Protein AF-0000000070114904 (afdb_homodimer)

Solvent-accessible surface area (backbone atoms only — not comparable to full-atom values): 32167 Å² total; per-residue (Å²): 122,72,68,31,72,78,42,49,46,64,52,76,70,81,68,90,56,85,51,24,44,32,38,38,41,58,41,72,80,66,48,20,10,41,15,46,60,51,38,54,49,49,48,63,73,76,32,61,66,44,69,45,29,39,43,53,48,81,78,22,54,56,59,85,82,64,54,71,58,66,40,74,52,101,86,46,78,73,47,68,58,74,85,57,37,34,34,26,46,31,31,37,82,82,60,53,64,30,34,40,37,38,28,68,49,64,28,29,33,59,65,40,50,43,49,31,51,49,50,50,37,62,75,38,37,49,57,35,37,37,36,55,44,17,38,55,31,95,46,38,85,90,46,83,76,51,62,42,55,31,30,58,43,74,86,74,48,70,87,65,73,52,70,47,52,70,34,64,39,70,47,42,71,65,58,47,40,38,48,54,34,34,75,70,72,40,52,25,36,34,39,32,26,47,25,31,50,94,40,25,91,36,84,33,39,53,45,18,34,50,53,51,52,49,50,22,71,75,69,69,51,50,68,86,44,65,70,34,52,54,50,23,53,53,50,48,53,52,50,53,54,56,34,73,74,30,69,69,51,42,52,49,44,51,52,28,44,53,52,51,54,49,49,54,47,42,63,64,30,65,77,73,60,90,73,87,70,92,58,75,45,49,63,48,52,34,50,49,45,31,52,53,54,52,52,51,45,56,68,74,42,130,76,67,30,72,77,42,49,46,64,53,76,71,82,69,89,56,84,50,26,43,33,38,38,43,57,42,73,83,64,47,20,9,40,14,47,60,51,38,52,49,48,49,62,73,74,28,61,67,46,70,44,29,39,43,45,47,48,79,20,39,50,47,64,61,64,30,48,50,25,35,37,44,43,38,29,69,74,46,68,56,74,85,59,35,34,33,27,43,32,31,36,82,82,61,53,62,29,34,39,36,38,27,65,51,67,72,40,62,60,68,41,50,44,50,32,52,49,50,50,38,62,74,37,38,48,55,35,39,38,34,57,44,20,38,56,32,92,46,38,84,88,49,83,78,52,64,45,66,49,54,57,41,75,86,74,45,69,88,62,74,65,71,68,82,77,71,74,72,84,86,43,70,66,58,48,40,40,55,52,33,33,74,70,71,41,52,26,37,33,40,33,26,47,26,30,49,95,41,24,92,35,83,33,39,53,44,16,33,50,52,51,50,51,50,24,71,75,69,68,51,49,67,86,43,62,68,35,52,54,49,23,53,53,50,50,53,51,51,54,55,55,33,73,74,29,70,70,49,42,51,51,45,52,51,28,44,52,53,50,54,50,50,56,48,41,59,64,30,62,77,69,55,93,74,87,69,89,58,74,46,52,63,48,52,33,50,51,47,33,53,52,54,52,55,53,51,56,66,69,76

pLDDT: mean 90.55, std 13.3, range [34.38, 98.9]

InterPro domains:
  IPR008492 Rv2714-like [PIRSF028754] (16-298)
  IPR019151 Proteasome assembly chaperone 2 [PF09754] (25-242)
  IPR038389 Proteasome assembly chaperone 2 superfamily [G3DSA:3.40.50.10900] (1-222)

Foldseek 3Di:
DDALQQFKDFDPDADAADQAEEEELAADQAAFLVLSVLLVCQQPVPWDKDFGMWGPLVVFDDCVLVPFDWDDDPHGTDDTDDWTFTKMWTAFPVGHTHIYTYTHFGPDDLVSNLVNVVVVCVVRNHQEYEYEAEAEALAFLPDAKDKAKDWLDPVLQPPGDDQADDADFDDGSRVVSRVVCSVVPGIYMYIYIYDHNVRRPHNALSSNLVRVVVVCVRRVGRHDSVVSVVVNVVVVVVVVVVQVVDPVSVVSSVVSVVLVVVVVVCVVCVVPDPDPDPRPHSVNRSVVRRVRSVVSVVVSD/DPALQVFKDFDPDADAADQAEEEEQAADQACFLVLSVLLVCQQPVPWDKDFGMWGNLVVFDDCVLVPFDWDDDPHDTDDTDDWTFTKMWTAFPVGHTHIYTYTHFGPDDLVSNLVNVVVVCVVRNHQEYEYEAEAEALAFLPDAKDKAKDWLDPVLQPPGDDLADDADFDDGSRVVSRVVCSVVPHIYMYIYIYDHNVRRPHNALSSNLVRVVVVCVRRVGRHDSVVSVVVNVVVSVVVVVVQVVDPVSVVSSVVSVVLVVVVVVCVVCVVPDPDPDPRPRSVNRSVVRRVRSVVSVVVSD

Organism: Actinoplanes teichomyceticus (NCBI:txid1867)

Secondary structure (DSSP, 8-state):
---GGGGEEESSSPP--SS-EEEEEEESS-BGGGHHHHHHHHHHHHS-EEEEEEE-GGGT--HHHH---EEEETTEEEEE-----EEEEEE-TTS-EEEEEEEEPPSB-HHHHHHHHHHHHHHHT-SEEEEEEEEEES--TTS---EEEEESSGGGSTT------EEEEE--HHHHHHHHHHHTT--EEEEEEEEEGGGTTS--HHHHHHHHHHHHHHH------HHHHHHHHHHHHHHHHHHHT-HHHHHHHHHHHHHHHHHHHHHHHTTT------PPPHHHHHHHHHHHHHHHHHHH-/---GGGGEEESSSPPP-SS-EEEEEEESS-BGGGHHHHHHHHHHHHS-EEEEEEE-GGGT-BHHHH--EEEEETTEEEEE-----EEEEEE-TTS-EEEEEEEEPPSS-HHHHHHHHHHHHHHHT-SEEEEEEEEEES--TTS---EEEEESSGGGSTT-------------HHHHHHHHHHHTT--EEEEEEEEEGGGTTS--HHHHHHHHHHHHHHH------HHHHHHHHHHHHHHHHHHHT-HHHHHHHHHHHHHHHHHHHHHHHTTT------PPPHHHHHHHHHHHHHHHHHHH-

Nearest PDB structures (foldseek):
  2wam-assembly1_B  TM=9.524E-01  e=2.223E-39  Mycobacterium tuberculosis H37Rv
  2wam-assembly1_A  TM=9.522E-01  e=2.833E-39  Mycobacterium tuberculosis H37Rv
  2p90-assembly1_A  TM=9.656E-01  e=3.230E-33  Corynebacterium glutamicum ATCC 13032
  3e35-assembly1_A  TM=8.982E-01  e=8.538E-32  Streptomyces coelicolor A3(2)
  3mnf-assembly1_A  TM=8.776E-01  e=7.741E-18  Streptomyces avermitilis MA-4680 = NBRC 14893

Radius of gyration: 28.24 Å; Cα contacts (8 Å, |Δi|>4): 1090; chains: 2; bounding box: 64×86×69 Å

Structure (mmCIF, N/CA/C/O backbone):
data_AF-0000000070114904-model_v1
#
loop_
_entity.id
_entity.type
_entity.pdbx_description
1 polymer 'Putative ATP-grasp superfamily ATP-dependent carboligase'
#
loop_
_atom_site.group_PDB
_atom_site.id
_atom_site.type_symbol
_atom_site.label_atom_id
_atom_site.label_alt_id
_atom_site.label_comp_id
_atom_site.label_asym_id
_atom_site.label_entity_id
_atom_site.label_seq_id
_atom_site.pdbx_PDB_ins_code
_atom_site.Cartn_x
_atom_site.Cartn_y
_atom_site.Cartn_z
_atom_site.occupancy
_atom_site.B_iso_or_equiv
_atom_site.auth_seq_id
_atom_site.auth_comp_id
_atom_site.auth_asym_id
_atom_site.auth_atom_id
_atom_site.pdbx_PDB_model_num
ATOM 1 N N . MET A 1 1 ? -18.472 -0.41 -1.431 1 79.08 1 MET A N 1
ATOM 2 C CA . MET A 1 1 ? -17.659 -1.054 -2.458 1 79.08 1 MET A CA 1
ATOM 3 C C . MET A 1 1 ? -18.476 -1.307 -3.721 1 79.08 1 MET A C 1
ATOM 5 O O . MET A 1 1 ? -19.666 -1.616 -3.643 1 79.08 1 MET A O 1
ATOM 9 N N . LEU A 1 2 ? -17.869 -1.106 -4.824 1 86.18 2 LEU A N 1
ATOM 10 C CA . LEU A 1 2 ? -18.5 -1.338 -6.118 1 86.18 2 LEU A CA 1
ATOM 11 C C . LEU A 1 2 ? -18.837 -2.814 -6.303 1 86.18 2 LEU A C 1
ATOM 13 O O . LEU A 1 2 ? -18.198 -3.68 -5.702 1 86.18 2 LEU A O 1
ATOM 17 N N . ASP A 1 3 ? -19.767 -3.118 -7.104 1 92.07 3 ASP A N 1
ATOM 18 C CA . ASP A 1 3 ? -20.23 -4.475 -7.379 1 92.07 3 ASP A CA 1
ATOM 19 C C . ASP A 1 3 ? -19.134 -5.305 -8.043 1 92.07 3 ASP A C 1
ATOM 21 O O . ASP A 1 3 ? -18.681 -4.978 -9.142 1 92.07 3 ASP A O 1
ATOM 25 N N . PRO A 1 4 ? -18.78 -6.329 -7.421 1 93.23 4 PRO A N 1
ATOM 26 C CA . PRO A 1 4 ? -17.718 -7.168 -7.983 1 93.23 4 PRO A CA 1
ATOM 27 C C . PRO A 1 4 ? -18.136 -7.858 -9.279 1 93.23 4 PRO A C 1
ATOM 29 O O . PRO A 1 4 ? -17.287 -8.167 -10.119 1 93.23 4 PRO A O 1
ATOM 32 N N . HIS A 1 5 ? -19.421 -8.091 -9.477 1 91.68 5 HIS A N 1
ATOM 33 C CA . HIS A 1 5 ? -19.916 -8.784 -10.661 1 91.68 5 HIS A CA 1
ATOM 34 C C . HIS A 1 5 ? -19.636 -7.98 -11.927 1 91.68 5 HIS A C 1
ATOM 36 O O . HIS A 1 5 ? -19.508 -8.55 -13.013 1 91.68 5 HIS A O 1
ATOM 42 N N . GLY A 1 6 ? -19.508 -6.753 -11.718 1 92.69 6 GLY A N 1
ATOM 43 C CA . GLY A 1 6 ? -19.268 -5.88 -12.857 1 92.69 6 GLY A CA 1
ATOM 44 C C . GLY A 1 6 ? -17.823 -5.886 -13.319 1 92.69 6 GLY A C 1
ATOM 45 O O . GLY A 1 6 ? -17.485 -5.258 -14.325 1 92.69 6 GLY A O 1
ATOM 46 N N . LEU A 1 7 ? -16.979 -6.716 -12.683 1 96.51 7 LEU A N 1
ATOM 47 C CA . LEU A 1 7 ? -15.55 -6.672 -12.976 1 96.51 7 LEU A CA 1
ATOM 48 C C . LEU A 1 7 ? -15.155 -7.796 -13.927 1 96.51 7 LEU A C 1
ATOM 50 O O . LEU A 1 7 ? -14.023 -7.835 -14.413 1 96.51 7 LEU A O 1
ATOM 54 N N . TYR A 1 8 ? -16.052 -8.726 -14.178 1 97.35 8 TYR A N 1
ATOM 55 C CA . TYR A 1 8 ? -15.671 -9.812 -15.075 1 97.35 8 TYR A CA 1
ATOM 56 C C . TYR A 1 8 ? -16.835 -10.21 -15.975 1 97.35 8 TYR A C 1
ATOM 58 O O . TYR A 1 8 ? -17.996 -9.956 -15.647 1 97.35 8 TYR A O 1
ATOM 66 N N . ASP A 1 9 ? -16.481 -10.732 -17.124 1 97.06 9 ASP A N 1
ATOM 67 C CA . ASP A 1 9 ? -17.423 -11.29 -18.09 1 97.06 9 ASP A CA 1
ATOM 68 C C . ASP A 1 9 ? -17.181 -12.783 -18.294 1 97.06 9 ASP A C 1
ATOM 70 O O . ASP A 1 9 ? -16.046 -13.209 -18.521 1 97.06 9 ASP A O 1
ATOM 74 N N . VAL A 1 10 ? -18.208 -13.528 -18.214 1 96.13 10 VAL A N 1
ATOM 75 C CA . VAL A 1 10 ? -18.117 -14.969 -18.426 1 96.13 10 VAL A CA 1
ATOM 76 C C . VAL A 1 10 ? -18.254 -15.281 -19.914 1 96.13 10 VAL A C 1
ATOM 78 O O . VAL A 1 10 ? -19.139 -14.749 -20.588 1 96.13 10 VAL A O 1
ATOM 81 N N . ALA A 1 11 ? -17.261 -16.014 -20.351 1 93.84 11 ALA A N 1
ATOM 82 C CA . ALA A 1 11 ? -17.325 -16.458 -21.741 1 93.84 11 ALA A CA 1
ATOM 83 C C . ALA A 1 11 ? -18.339 -17.586 -21.911 1 93.84 11 ALA A C 1
ATOM 85 O O . ALA A 1 11 ? -18.015 -18.756 -21.698 1 93.84 11 ALA A O 1
ATOM 86 N N . GLY A 1 12 ? -19.552 -17.317 -22.209 1 91.07 12 GLY A N 1
ATOM 87 C CA . GLY A 1 12 ? -20.582 -18.339 -22.307 1 91.07 12 GLY A CA 1
ATOM 88 C C . GLY A 1 12 ? -21.159 -18.735 -20.961 1 91.07 12 GLY A C 1
ATOM 89 O O . GLY A 1 12 ? -21.558 -17.874 -20.173 1 91.07 12 GLY A O 1
ATOM 90 N N . GLU A 1 13 ? -21.306 -20.076 -20.78 1 92.17 13 GLU A N 1
ATOM 91 C CA . GLU A 1 13 ? -21.784 -20.607 -19.507 1 92.17 13 GLU A CA 1
ATOM 92 C C . GLU A 1 13 ? -20.63 -21.146 -18.665 1 92.17 13 GLU A C 1
ATOM 94 O O . GLU A 1 13 ? -19.685 -21.729 -19.2 1 92.17 13 GLU A O 1
ATOM 99 N N . LEU A 1 14 ? -20.791 -20.882 -17.457 1 93.81 14 LEU A N 1
ATOM 100 C CA . LEU A 1 14 ? -19.786 -21.447 -16.562 1 93.81 14 LEU A CA 1
ATOM 101 C C . LEU A 1 14 ? -19.822 -22.971 -16.598 1 93.81 14 LEU A C 1
ATOM 103 O O . LEU A 1 14 ? -20.898 -23.572 -16.546 1 93.81 14 LEU A O 1
ATOM 107 N N . PRO A 1 15 ? -18.727 -23.555 -16.686 1 94.21 15 PRO A N 1
ATOM 108 C CA . PRO A 1 15 ? -18.697 -25.02 -16.7 1 94.21 15 PRO A CA 1
ATOM 109 C C . PRO A 1 15 ? -19.085 -25.631 -15.356 1 94.21 15 PRO A C 1
ATOM 111 O O . PRO A 1 15 ? -18.929 -24.989 -14.314 1 94.21 15 PRO A O 1
ATOM 114 N N . VAL A 1 16 ? -19.643 -26.809 -15.456 1 94.48 16 VAL A N 1
ATOM 115 C CA . VAL A 1 16 ? -19.905 -27.584 -14.248 1 94.48 16 VAL A CA 1
ATOM 116 C C . VAL A 1 16 ? -18.687 -28.44 -13.909 1 94.48 16 VAL A C 1
ATOM 118 O O . VAL A 1 16 ? -18.288 -29.302 -14.696 1 94.48 16 VAL A O 1
ATOM 121 N N . LEU A 1 17 ? -18.118 -28.143 -12.813 1 96.03 17 LEU A N 1
ATOM 122 C CA . LEU A 1 17 ? -16.91 -28.836 -12.38 1 96.03 17 LEU A CA 1
ATOM 123 C C . LEU A 1 17 ? -17.126 -29.516 -11.033 1 96.03 17 LEU A C 1
ATOM 125 O O . LEU A 1 17 ? -18.053 -29.167 -10.298 1 96.03 17 LEU A O 1
ATOM 129 N N . ASP A 1 18 ? -16.358 -30.542 -10.839 1 95.05 18 ASP A N 1
ATOM 130 C CA . ASP A 1 18 ? -16.44 -31.282 -9.584 1 95.05 18 ASP A CA 1
ATOM 131 C C . ASP A 1 18 ? -15.248 -30.968 -8.683 1 95.05 18 ASP A C 1
ATOM 133 O O . ASP A 1 18 ? -14.294 -31.746 -8.612 1 95.05 18 ASP A O 1
ATOM 137 N N . GLY A 1 19 ? -15.333 -29.844 -7.936 1 97.18 19 GLY A N 1
ATOM 138 C CA . GLY A 1 19 ? -14.324 -29.463 -6.96 1 97.18 19 GLY A CA 1
ATOM 139 C C . GLY A 1 19 ? -12.962 -29.21 -7.578 1 97.18 19 GLY A C 1
ATOM 140 O O . GLY A 1 19 ? -11.966 -29.805 -7.162 1 97.18 19 GLY A O 1
ATOM 141 N N . PRO A 1 20 ? -12.868 -28.354 -8.585 1 98.34 20 PRO A N 1
ATOM 142 C CA . PRO A 1 20 ? -11.578 -28.123 -9.24 1 98.34 20 PRO A CA 1
ATOM 143 C C . PRO A 1 20 ? -10.599 -27.349 -8.359 1 98.34 20 PRO A C 1
ATOM 145 O O . PRO A 1 20 ? -11.003 -26.749 -7.36 1 98.34 20 PRO A O 1
ATOM 148 N N . VAL A 1 21 ? -9.333 -27.513 -8.774 1 98.77 21 VAL A N 1
ATOM 149 C CA . VAL A 1 21 ? -8.285 -26.675 -8.199 1 98.77 21 VAL A CA 1
ATOM 150 C C . VAL A 1 21 ? -8.162 -25.38 -8.999 1 98.77 21 VAL A C 1
ATOM 152 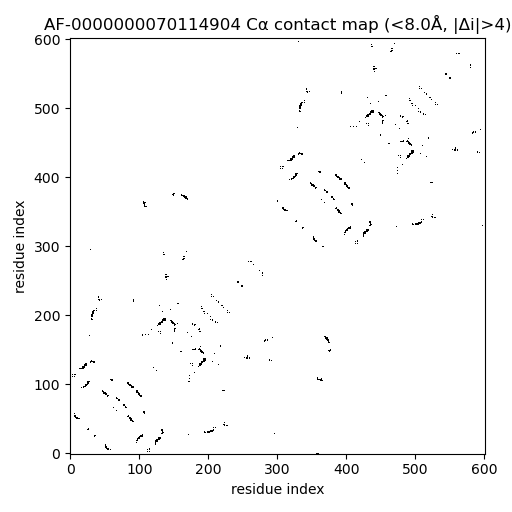O O . VAL A 1 21 ? -8.282 -25.387 -10.226 1 98.77 21 VAL A O 1
ATOM 155 N N . LEU A 1 22 ? -8.015 -24.246 -8.302 1 98.9 22 LEU A N 1
ATOM 156 C CA . LEU A 1 22 ? -7.683 -22.978 -8.941 1 98.9 22 LEU A CA 1
ATOM 157 C C . LEU A 1 22 ? -6.229 -22.601 -8.677 1 98.9 22 LEU A C 1
ATOM 159 O O . LEU A 1 22 ? -5.818 -22.465 -7.522 1 98.9 22 LEU A O 1
ATOM 163 N N . VAL A 1 23 ? -5.46 -22.475 -9.707 1 98.9 23 VAL A N 1
ATOM 164 C CA . VAL A 1 23 ? -4.088 -21.99 -9.604 1 98.9 23 VAL A CA 1
ATOM 165 C C . VAL A 1 23 ? -4.034 -20.508 -9.967 1 98.9 23 VAL A C 1
ATOM 167 O O . VAL A 1 23 ? -4.484 -20.11 -11.044 1 98.9 23 VAL A O 1
ATOM 170 N N . GLN A 1 24 ? -3.607 -19.743 -9.065 1 98.25 24 GLN A N 1
ATOM 171 C CA . GLN A 1 24 ? -3.452 -18.306 -9.258 1 98.25 24 GLN A CA 1
ATOM 172 C C . GLN A 1 24 ? -2.003 -17.947 -9.576 1 98.25 24 GLN A C 1
ATOM 174 O O . GLN A 1 24 ? -1.119 -18.104 -8.731 1 98.25 24 GLN A O 1
ATOM 179 N N . ALA A 1 25 ? -1.747 -17.465 -10.733 1 97.91 25 ALA A N 1
ATOM 180 C CA . ALA A 1 25 ? -0.417 -17.093 -11.211 1 97.91 25 ALA A CA 1
ATOM 181 C C . ALA A 1 25 ? -0.402 -15.658 -11.729 1 97.91 25 ALA A C 1
ATOM 183 O O . ALA A 1 25 ? -0.102 -15.418 -12.901 1 97.91 25 ALA A O 1
ATOM 184 N N . LEU A 1 26 ? -0.61 -14.713 -10.866 1 96.63 26 LEU A N 1
ATOM 185 C CA . LEU A 1 26 ? -0.597 -13.295 -11.208 1 96.63 26 LEU A CA 1
ATOM 186 C C . LEU A 1 26 ? 0.816 -12.728 -11.124 1 96.63 26 LEU A C 1
ATOM 188 O O . LEU A 1 26 ? 1.609 -13.149 -10.278 1 96.63 26 LEU A O 1
ATOM 192 N N . THR A 1 27 ? 1.069 -11.807 -11.999 1 89.67 27 THR A N 1
ATOM 193 C CA . THR A 1 27 ? 2.3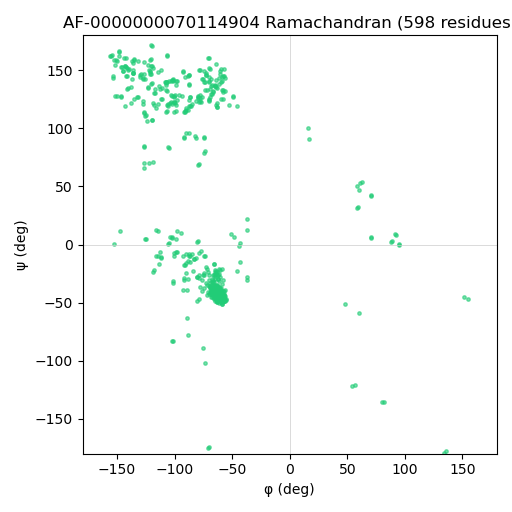78 -11.165 -11.966 1 89.67 27 THR A CA 1
ATOM 194 C C . THR A 1 27 ? 2.248 -9.691 -11.59 1 89.67 27 THR A C 1
ATOM 196 O O . THR A 1 27 ? 1.217 -9.067 -11.85 1 89.67 27 THR A O 1
ATOM 199 N N . GLY A 1 28 ? 3.279 -9.089 -10.89 1 78.14 28 GLY A N 1
ATOM 200 C CA . GLY A 1 28 ? 3.234 -7.669 -10.579 1 78.14 28 GLY A CA 1
ATOM 201 C C . GLY A 1 28 ? 4.06 -7.299 -9.361 1 78.14 28 GLY A C 1
ATOM 202 O O . GLY A 1 28 ? 4.696 -6.243 -9.333 1 78.14 28 GLY A O 1
ATOM 203 N N . PHE A 1 29 ? 3.915 -8.012 -8.358 1 80.78 29 PHE A N 1
ATOM 204 C CA . PHE A 1 29 ? 4.717 -7.719 -7.176 1 80.78 29 PHE A CA 1
ATOM 205 C C . PHE A 1 29 ? 6.164 -8.15 -7.384 1 80.78 29 PHE A C 1
ATOM 207 O O . PHE A 1 29 ? 6.905 -7.513 -8.136 1 80.78 29 PHE A O 1
ATOM 214 N N . VAL A 1 30 ? 6.586 -9.297 -6.821 1 85.9 30 VAL A N 1
ATOM 215 C CA . VAL A 1 30 ? 7.907 -9.869 -7.058 1 85.9 30 VAL A CA 1
ATOM 216 C C . VAL A 1 30 ? 7.768 -11.216 -7.763 1 85.9 30 VAL A C 1
ATOM 218 O O . VAL A 1 30 ? 7.012 -12.083 -7.317 1 85.9 30 VAL A O 1
ATOM 221 N N . ASP A 1 31 ? 8.317 -11.243 -8.967 1 93.07 31 ASP A N 1
ATOM 222 C CA . ASP A 1 31 ? 8.44 -12.507 -9.686 1 93.07 31 ASP A CA 1
ATOM 223 C C . ASP A 1 31 ? 9.904 -12.838 -9.968 1 93.07 31 ASP A C 1
ATOM 225 O O . ASP A 1 31 ? 10.338 -12.824 -11.121 1 93.07 31 ASP A O 1
ATOM 229 N N . ALA A 1 32 ? 10.588 -13.182 -8.904 1 94.81 32 ALA A N 1
ATOM 230 C CA . ALA A 1 32 ? 12.016 -13.466 -9.021 1 94.81 32 ALA A CA 1
ATOM 231 C C . ALA A 1 32 ? 12.27 -14.602 -10.007 1 94.81 32 ALA A C 1
ATOM 233 O O . ALA A 1 32 ? 11.559 -15.61 -10 1 94.81 32 ALA A O 1
ATOM 234 N N . GLY A 1 33 ? 13.277 -14.318 -10.91 1 96.63 33 GLY A N 1
ATOM 235 C CA . GLY A 1 33 ? 13.618 -15.352 -11.875 1 96.63 33 GLY A CA 1
ATOM 236 C C . GLY A 1 33 ? 12.541 -15.571 -12.92 1 96.63 33 GLY A C 1
ATOM 237 O O . GLY A 1 33 ? 12.558 -16.574 -13.636 1 96.63 33 GLY A O 1
ATOM 238 N N . SER A 1 34 ? 11.482 -14.706 -12.909 1 97.07 34 SER A N 1
ATOM 239 C CA . SER A 1 34 ? 10.331 -14.852 -13.795 1 97.07 34 SER A CA 1
ATOM 240 C C . SER A 1 34 ? 9.657 -16.207 -13.606 1 97.07 34 SER A C 1
ATOM 242 O O . SER A 1 34 ? 9.153 -16.795 -14.565 1 97.07 34 SER A O 1
ATOM 244 N N . ALA A 1 35 ? 9.714 -16.691 -12.428 1 97.95 35 ALA A N 1
ATOM 245 C CA . ALA A 1 35 ? 9.271 -18.055 -12.152 1 97.95 35 ALA A CA 1
ATOM 246 C C . ALA A 1 35 ? 7.773 -18.206 -12.404 1 97.95 35 ALA A C 1
ATOM 248 O O . ALA A 1 35 ? 7.329 -19.215 -12.957 1 97.95 35 ALA A O 1
ATOM 249 N N . ILE A 1 36 ? 6.972 -17.241 -12.023 1 97.79 36 ILE A N 1
ATOM 250 C CA . ILE A 1 36 ? 5.526 -17.301 -12.202 1 97.79 36 ILE A CA 1
ATOM 251 C C . ILE A 1 36 ? 5.187 -17.227 -13.689 1 97.79 36 ILE A C 1
ATOM 253 O O . ILE A 1 36 ? 4.386 -18.021 -14.19 1 97.79 36 ILE A O 1
ATOM 257 N N . GLN A 1 37 ? 5.825 -16.317 -14.357 1 96.69 37 GLN A N 1
ATOM 258 C CA . GLN A 1 37 ? 5.616 -16.165 -15.793 1 96.69 37 GLN A CA 1
ATOM 259 C C . GLN A 1 37 ? 5.971 -17.448 -16.539 1 96.69 37 GLN A C 1
ATOM 261 O O . GLN A 1 37 ? 5.213 -17.903 -17.398 1 96.69 37 GLN A O 1
ATOM 266 N N . LEU A 1 38 ? 7.107 -18.024 -16.209 1 97.63 38 LEU A N 1
ATOM 267 C CA . LEU A 1 38 ? 7.56 -19.245 -16.865 1 97.63 38 LEU A CA 1
ATOM 268 C C . LEU A 1 38 ? 6.597 -20.397 -16.593 1 97.63 38 LEU A C 1
ATOM 270 O O . LEU A 1 38 ? 6.307 -21.193 -17.489 1 97.63 38 LEU A O 1
ATOM 274 N N . ALA A 1 39 ? 6.112 -20.474 -15.375 1 98.06 39 ALA A N 1
ATOM 275 C CA . ALA A 1 39 ? 5.162 -21.525 -15.018 1 98.06 39 ALA A CA 1
ATOM 276 C C . ALA A 1 39 ? 3.869 -21.389 -15.816 1 98.06 39 ALA A C 1
ATOM 278 O O . ALA A 1 39 ? 3.384 -22.365 -16.395 1 98.06 39 ALA A O 1
ATOM 279 N N . ARG A 1 40 ? 3.326 -20.233 -15.832 1 96.79 40 ARG A N 1
ATOM 280 C CA . ARG A 1 40 ? 2.074 -19.982 -16.539 1 96.79 40 ARG A CA 1
ATOM 281 C C . ARG A 1 40 ? 2.222 -20.262 -18.03 1 96.79 40 ARG A C 1
ATOM 283 O O . ARG A 1 40 ? 1.351 -20.886 -18.64 1 96.79 40 ARG A O 1
ATOM 290 N N . GLU A 1 41 ? 3.3 -19.776 -18.582 1 96.24 41 GLU A N 1
ATOM 291 C CA . GLU A 1 41 ? 3.545 -19.997 -20.004 1 96.24 41 GLU A CA 1
ATOM 292 C C . GLU A 1 41 ? 3.665 -21.485 -20.319 1 96.24 41 GLU A C 1
ATOM 294 O O . GLU A 1 41 ? 3.129 -21.958 -21.323 1 96.24 41 GLU A O 1
ATOM 299 N N . SER A 1 42 ? 4.41 -22.172 -19.5 1 97.32 42 SER A N 1
ATOM 300 C CA . SER A 1 42 ? 4.568 -23.61 -19.688 1 97.32 42 SER A CA 1
ATOM 301 C C . SER A 1 42 ? 3.217 -24.319 -19.686 1 97.32 42 SER A C 1
ATOM 303 O O . SER A 1 42 ? 2.963 -25.183 -20.527 1 97.32 42 SER A O 1
ATOM 305 N N . LEU A 1 43 ? 2.329 -23.968 -18.793 1 98.31 43 LEU A N 1
ATOM 306 C CA . LEU A 1 43 ? 1.016 -24.595 -18.687 1 98.31 43 LEU A CA 1
ATOM 307 C C . LEU A 1 43 ? 0.169 -24.294 -19.919 1 98.31 43 LEU A C 1
ATOM 309 O O . LEU A 1 43 ? -0.412 -25.203 -20.516 1 98.31 43 LEU A O 1
ATOM 313 N N . LEU A 1 44 ? 0.137 -23.063 -20.338 1 97.4 44 LEU A N 1
ATOM 314 C CA . LEU A 1 44 ? -0.748 -22.637 -21.416 1 97.4 44 LEU A CA 1
ATOM 315 C C . LEU A 1 44 ? -0.229 -23.116 -22.768 1 97.4 44 LEU A C 1
ATOM 317 O O . LEU A 1 44 ? -1.012 -23.341 -23.694 1 97.4 44 LEU A O 1
ATOM 321 N N . GLU A 1 45 ? 1.065 -23.311 -22.85 1 96.8 45 GLU A N 1
ATOM 322 C CA . GLU A 1 45 ? 1.654 -23.78 -24.101 1 96.8 45 GLU A CA 1
ATOM 323 C C . GLU A 1 45 ? 1.491 -25.289 -24.255 1 96.8 45 GLU A C 1
ATOM 325 O O . GLU A 1 45 ? 1.386 -25.797 -25.374 1 96.8 45 GLU A O 1
ATOM 330 N N . ASN A 1 46 ? 1.417 -26.026 -23.182 1 96.99 46 ASN A N 1
ATOM 331 C CA . ASN A 1 46 ? 1.538 -27.477 -23.267 1 96.99 46 ASN A CA 1
ATOM 332 C C . ASN A 1 46 ? 0.217 -28.169 -22.944 1 96.99 46 ASN A C 1
ATOM 334 O O . ASN A 1 46 ? 0.086 -29.382 -23.122 1 96.99 46 ASN A O 1
ATOM 338 N N . LEU A 1 47 ? -0.748 -27.398 -22.422 1 98.37 47 LEU A N 1
ATOM 339 C CA . LEU A 1 47 ? -2.028 -27.992 -22.051 1 98.37 47 LEU A CA 1
ATOM 340 C C . LEU A 1 47 ? -3.176 -27.319 -22.796 1 98.37 47 LEU A C 1
ATOM 342 O O . LEU A 1 47 ? -3.098 -26.133 -23.125 1 98.37 47 LEU A O 1
ATOM 346 N N . GLU A 1 48 ? -4.231 -28.114 -23.036 1 97.96 48 GLU A N 1
ATOM 347 C CA . GLU A 1 48 ? -5.449 -27.544 -23.604 1 97.96 48 GLU A CA 1
ATOM 348 C C . GLU A 1 48 ? -6.12 -26.588 -22.622 1 97.96 48 GLU A C 1
ATOM 350 O O . GLU A 1 48 ? -6.25 -26.898 -21.436 1 97.96 48 GLU A O 1
ATOM 355 N N . SER A 1 49 ? -6.457 -25.429 -23.137 1 97.72 49 SER A N 1
ATOM 356 C CA . SER A 1 49 ? -7.062 -24.433 -22.258 1 97.72 49 SER A CA 1
ATOM 357 C C . SER A 1 49 ? -8.12 -23.616 -22.994 1 97.72 49 SER A C 1
ATOM 359 O O . SER A 1 49 ? -8.066 -23.482 -24.218 1 97.72 49 SER A O 1
ATOM 361 N N . GLU A 1 50 ? -9.101 -23.181 -22.294 1 97.59 50 GLU A N 1
ATOM 362 C CA . GLU A 1 50 ? -10.114 -22.251 -22.782 1 97.59 50 GLU A CA 1
ATOM 363 C C . GLU A 1 50 ? -10.404 -21.161 -21.755 1 97.59 50 GLU A C 1
ATOM 365 O O . GLU A 1 50 ? -10.386 -21.416 -20.549 1 97.59 50 GLU A O 1
ATOM 370 N N . VAL A 1 51 ? -10.729 -19.957 -22.25 1 97.95 51 VAL A N 1
ATOM 371 C CA . VAL A 1 51 ? -11.045 -18.842 -21.362 1 97.95 51 VAL A CA 1
ATOM 372 C C . VAL A 1 51 ? -12.478 -18.977 -20.853 1 97.95 51 VAL A C 1
ATOM 374 O O . VAL A 1 51 ? -13.412 -19.138 -21.643 1 97.95 51 VAL A O 1
ATOM 377 N N . VAL A 1 52 ? -12.654 -18.939 -19.544 1 97.7 52 VAL A N 1
ATOM 378 C CA . VAL A 1 52 ? -13.973 -19.073 -18.933 1 97.7 52 VAL A CA 1
ATOM 379 C C . VAL A 1 52 ? -14.491 -17.698 -18.516 1 97.7 52 VAL A C 1
ATOM 381 O O . VAL A 1 52 ? -15.7 -17.453 -18.532 1 97.7 52 VAL A O 1
ATOM 384 N N . ALA A 1 53 ? -13.559 -16.788 -18.139 1 98.12 53 ALA A N 1
ATOM 385 C CA . ALA A 1 53 ? -13.919 -15.428 -17.746 1 98.12 53 ALA A CA 1
ATOM 386 C C . ALA A 1 53 ? -12.763 -14.462 -17.99 1 98.12 53 ALA A C 1
ATOM 388 O O . ALA A 1 53 ? -11.595 -14.849 -17.909 1 98.12 53 ALA A O 1
ATOM 389 N N . THR A 1 54 ? -13.103 -13.306 -18.379 1 98.29 54 THR A N 1
ATOM 390 C CA . THR A 1 54 ? -12.136 -12.223 -18.527 1 98.29 54 THR A CA 1
ATOM 391 C C . THR A 1 54 ? -12.497 -11.049 -17.622 1 98.29 54 THR A C 1
ATOM 393 O O . THR A 1 54 ? -13.671 -10.696 -17.492 1 98.29 54 THR A O 1
ATOM 396 N N . PHE A 1 55 ? -11.53 -10.503 -17.047 1 98.43 55 PHE A N 1
ATOM 397 C CA . PHE A 1 55 ? -11.758 -9.372 -16.156 1 98.43 55 PHE A CA 1
ATOM 398 C C . PHE A 1 55 ? -11.619 -8.054 -16.908 1 98.43 55 PHE A C 1
ATOM 400 O O . PHE A 1 55 ? -10.867 -7.965 -17.881 1 98.43 55 PHE A O 1
ATOM 407 N N . ASP A 1 56 ? -12.381 -7.075 -16.476 1 97.45 56 ASP A N 1
ATOM 408 C CA . ASP A 1 56 ? -12.25 -5.718 -16.998 1 97.45 56 ASP A CA 1
ATOM 409 C C . ASP A 1 56 ? -10.983 -5.047 -16.472 1 97.45 56 ASP A C 1
ATOM 411 O O . ASP A 1 56 ? -11.049 -4.192 -15.586 1 97.45 56 ASP A O 1
ATOM 415 N N . LEU A 1 57 ? -9.918 -5.379 -17.085 1 96.05 57 LEU A N 1
ATOM 416 C CA . LEU A 1 57 ? -8.598 -4.936 -16.649 1 96.05 57 LEU A CA 1
ATOM 417 C C . LEU A 1 57 ? -8.461 -3.423 -16.784 1 96.05 57 LEU A C 1
ATOM 419 O O . LEU A 1 57 ? -7.646 -2.806 -16.094 1 96.05 57 LEU A O 1
ATOM 423 N N . ASP A 1 58 ? -9.251 -2.809 -17.61 1 95.89 58 ASP A N 1
ATOM 424 C CA . ASP A 1 58 ? -9.206 -1.364 -17.813 1 95.89 58 ASP A CA 1
ATOM 425 C C . ASP A 1 58 ? -9.527 -0.618 -16.521 1 95.89 58 ASP A C 1
ATOM 427 O O . ASP A 1 58 ? -9.054 0.501 -16.311 1 95.89 58 ASP A O 1
ATOM 431 N N . GLN A 1 59 ? -10.23 -1.21 -15.673 1 96.12 59 GLN A N 1
ATOM 432 C CA . GLN A 1 59 ? -10.601 -0.586 -14.408 1 96.12 59 GLN A CA 1
ATOM 433 C C . GLN A 1 59 ? -9.528 -0.814 -13.347 1 96.12 59 GLN A C 1
ATOM 435 O O . GLN A 1 59 ? -9.523 -0.15 -12.308 1 96.12 59 GLN A O 1
ATOM 440 N N . LEU A 1 60 ? -8.622 -1.787 -13.643 1 97.09 60 LEU A N 1
ATOM 441 C CA . LEU A 1 60 ? -7.786 -2.313 -12.569 1 97.09 60 LEU A CA 1
ATOM 442 C C . LEU A 1 60 ? -6.32 -1.965 -12.802 1 97.09 60 LEU A C 1
ATOM 444 O O . LEU A 1 60 ? -5.495 -2.097 -11.895 1 97.09 60 LEU A O 1
ATOM 448 N N . LEU A 1 61 ? -5.987 -1.457 -13.953 1 95.73 61 LEU A N 1
ATOM 449 C CA . LEU A 1 61 ? -4.592 -1.309 -14.354 1 95.73 61 LEU A CA 1
ATOM 450 C C . LEU A 1 61 ? -4.211 0.163 -14.461 1 95.73 61 LEU A C 1
ATOM 452 O O . LEU A 1 61 ? -4.976 0.97 -14.995 1 95.73 61 LEU A O 1
ATOM 456 N N . ASP A 1 62 ? -3.055 0.484 -13.94 1 94.02 62 ASP A N 1
ATOM 457 C CA . ASP A 1 62 ? -2.419 1.773 -14.189 1 94.02 62 ASP A CA 1
ATOM 458 C C . ASP A 1 62 ? -1.506 1.708 -15.412 1 94.02 62 ASP A C 1
ATOM 460 O O . ASP A 1 62 ? -0.322 1.386 -15.293 1 94.02 62 ASP A O 1
ATOM 464 N N . TYR A 1 63 ? -1.991 2.108 -16.609 1 93.48 63 TYR A N 1
ATOM 465 C CA . TYR A 1 63 ? -1.292 1.974 -17.883 1 93.48 63 TYR A CA 1
ATOM 466 C C . TYR A 1 63 ? -0.025 2.82 -17.901 1 93.48 63 TYR A C 1
ATOM 468 O O . TYR A 1 63 ? 0.949 2.477 -18.576 1 93.48 63 TYR A O 1
ATOM 476 N N . ARG A 1 64 ? -0.032 3.901 -17.191 1 91.06 64 ARG A N 1
ATOM 477 C CA . ARG A 1 64 ? 1.141 4.77 -17.188 1 91.06 64 ARG A CA 1
ATOM 478 C C . ARG A 1 64 ? 2.309 4.11 -16.464 1 91.06 64 ARG A C 1
ATOM 480 O O . ARG A 1 64 ? 3.458 4.218 -16.899 1 91.06 64 ARG A O 1
ATOM 487 N N . SER A 1 65 ? 1.932 3.424 -15.418 1 87.8 65 SER A N 1
ATOM 488 C CA . SER A 1 65 ? 2.976 2.794 -14.617 1 87.8 65 SER A CA 1
ATOM 489 C C . SER A 1 65 ? 3.478 1.511 -15.271 1 87.8 65 SER A C 1
ATOM 491 O O . SER A 1 65 ? 4.628 1.115 -15.071 1 87.8 65 SER A O 1
ATOM 493 N N . ARG A 1 66 ? 2.751 0.742 -16.056 1 86.99 66 ARG A N 1
ATOM 494 C CA . ARG A 1 66 ? 3.136 -0.555 -16.602 1 86.99 66 ARG A CA 1
ATOM 495 C C . ARG A 1 66 ? 3.297 -0.486 -18.117 1 86.99 66 ARG A C 1
ATOM 497 O O . ARG A 1 66 ? 3.94 -1.349 -18.718 1 86.99 66 ARG A O 1
ATOM 504 N N . ARG A 1 67 ? 3.066 0.386 -18.845 1 91.12 67 ARG A N 1
ATOM 505 C CA . ARG A 1 67 ? 3.129 0.705 -20.267 1 91.12 67 ARG A CA 1
ATOM 506 C C . ARG A 1 67 ? 3.267 -0.56 -21.107 1 91.12 67 ARG A C 1
ATOM 508 O O . ARG A 1 67 ? 4.38 -1.032 -21.349 1 91.12 67 ARG A O 1
ATOM 515 N N . PRO A 1 68 ? 2.219 -1.188 -21.554 1 91.86 68 PRO A N 1
ATOM 516 C CA . PRO A 1 68 ? 2.287 -2.36 -22.43 1 91.86 68 PRO A CA 1
ATOM 517 C C . PRO A 1 68 ? 3.074 -2.095 -23.711 1 91.86 68 PRO A C 1
ATOM 519 O O . PRO A 1 68 ? 2.983 -1.005 -24.281 1 91.86 68 PRO A O 1
ATOM 522 N N . PRO A 1 69 ? 3.833 -3.059 -24.196 1 93.91 69 PRO A N 1
ATOM 523 C CA . PRO A 1 69 ? 4.707 -2.849 -25.352 1 93.91 69 PRO A CA 1
ATOM 524 C C . PRO A 1 69 ? 3.937 -2.772 -26.669 1 93.91 69 PRO A C 1
ATOM 526 O O . PRO A 1 69 ? 2.905 -3.43 -26.824 1 93.91 69 PRO A O 1
ATOM 529 N N . MET A 1 70 ? 4.503 -1.991 -27.596 1 95.1 70 MET A N 1
ATOM 530 C CA . MET A 1 70 ? 4.041 -1.902 -28.978 1 95.1 70 MET A CA 1
ATOM 531 C C . MET A 1 70 ? 5.186 -2.162 -29.952 1 95.1 70 MET A C 1
ATOM 533 O O . MET A 1 70 ? 6.349 -1.916 -29.629 1 95.1 70 MET A O 1
ATOM 537 N N . ILE A 1 71 ? 4.827 -2.741 -31.021 1 96.87 71 ILE A N 1
ATOM 538 C CA . ILE A 1 71 ? 5.815 -2.964 -32.071 1 96.87 71 ILE A CA 1
ATOM 539 C C . ILE A 1 71 ? 5.617 -1.943 -33.19 1 96.87 71 ILE A C 1
ATOM 541 O O . ILE A 1 71 ? 4.514 -1.803 -33.723 1 96.87 71 ILE A O 1
ATOM 545 N N . PHE A 1 72 ? 6.729 -1.174 -33.458 1 96.08 72 PHE A N 1
ATOM 546 C CA . PHE A 1 72 ? 6.768 -0.219 -34.559 1 96.08 72 PHE A CA 1
ATOM 547 C C . PHE A 1 72 ? 7.592 -0.764 -35.72 1 96.08 72 PHE A C 1
ATOM 549 O O . PHE A 1 72 ? 8.713 -1.236 -35.524 1 96.08 72 PHE A O 1
ATOM 556 N N . VAL A 1 73 ? 6.913 -0.841 -36.871 1 96.83 73 VAL A N 1
ATOM 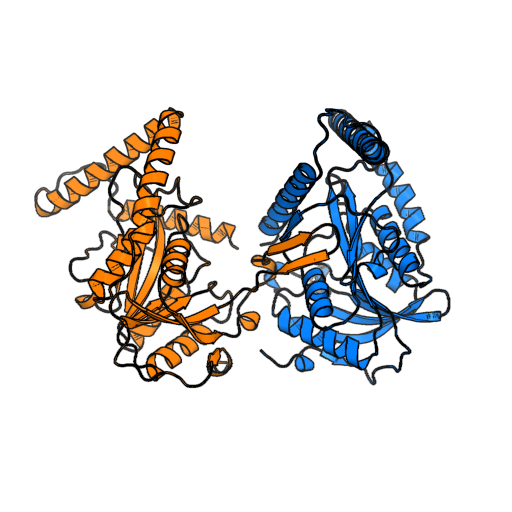557 C CA . VAL A 1 73 ? 7.605 -1.332 -38.058 1 96.83 73 VAL A CA 1
ATOM 558 C C . VAL A 1 73 ? 7.711 -0.216 -39.094 1 96.83 73 VAL A C 1
ATOM 560 O O . VAL A 1 73 ? 6.713 0.161 -39.714 1 96.83 73 VAL A O 1
ATOM 563 N N . ALA A 1 74 ? 8.842 0.161 -39.491 1 94.43 74 ALA A N 1
ATOM 564 C CA . ALA A 1 74 ? 9.274 1.096 -40.527 1 94.43 74 ALA A CA 1
ATOM 565 C C . ALA A 1 74 ? 8.508 2.412 -40.432 1 94.43 74 ALA A C 1
ATOM 567 O O . ALA A 1 74 ? 9.109 3.476 -40.261 1 94.43 74 ALA A O 1
ATOM 568 N N . ASP A 1 75 ? 7.191 2.438 -40.385 1 95.76 75 ASP A N 1
ATOM 569 C CA . ASP A 1 75 ? 6.453 3.693 -40.494 1 95.76 75 ASP A CA 1
ATOM 570 C C . ASP A 1 75 ? 5.113 3.605 -39.767 1 95.76 75 ASP A C 1
ATOM 572 O O . ASP A 1 75 ? 4.298 4.527 -39.844 1 95.76 75 ASP A O 1
ATOM 576 N N . HIS A 1 76 ? 4.784 2.43 -39.133 1 97.31 76 HIS A N 1
ATOM 577 C CA . HIS A 1 76 ? 3.514 2.293 -38.43 1 97.31 76 HIS A CA 1
ATOM 578 C C . HIS A 1 76 ? 3.641 1.347 -37.241 1 97.31 76 HIS A C 1
ATOM 580 O O . HIS A 1 76 ? 4.639 0.633 -37.115 1 97.31 76 HIS A O 1
ATOM 586 N N . PHE A 1 77 ? 2.636 1.452 -36.337 1 96.01 77 PHE A N 1
ATOM 587 C CA . PHE A 1 77 ? 2.519 0.478 -35.258 1 96.01 77 PHE A CA 1
ATOM 588 C C . PHE A 1 77 ? 1.836 -0.793 -35.748 1 96.01 77 PHE A C 1
ATOM 590 O O . PHE A 1 77 ? 0.729 -0.741 -36.287 1 96.01 77 PHE A O 1
ATOM 597 N N . GLU A 1 78 ? 2.62 -1.856 -35.516 1 96.76 78 GLU A N 1
ATOM 598 C CA . GLU A 1 78 ? 2.175 -3.134 -36.066 1 96.76 78 GLU A CA 1
ATOM 599 C C . GLU A 1 78 ? 1.345 -3.913 -35.05 1 96.76 78 GLU A C 1
ATOM 601 O O . GLU A 1 78 ? 0.396 -4.608 -35.419 1 96.76 78 GLU A O 1
ATOM 606 N N . SER A 1 79 ? 1.792 -3.836 -33.762 1 96.14 79 SER A N 1
ATOM 607 C CA . SER A 1 79 ? 1.093 -4.657 -32.78 1 96.14 79 SER A CA 1
ATOM 608 C C . SER A 1 79 ? 1.165 -4.037 -31.389 1 96.14 79 SER A C 1
ATOM 610 O O . SER A 1 79 ? 1.992 -3.157 -31.138 1 96.14 79 SER A O 1
ATOM 612 N N . TYR A 1 80 ? 0.163 -4.383 -30.572 1 94.9 80 TYR A N 1
ATOM 613 C CA . TYR A 1 80 ? 0.008 -4.021 -29.168 1 94.9 80 TYR A CA 1
ATOM 614 C C . TYR A 1 80 ? -0.232 -5.258 -28.31 1 94.9 80 TYR A C 1
ATOM 616 O O . TYR A 1 80 ? -1.107 -6.072 -28.615 1 94.9 80 TYR A O 1
ATOM 624 N N . GLU A 1 81 ? 0.599 -5.414 -27.37 1 92.66 81 GLU A N 1
ATOM 625 C CA . GLU A 1 81 ? 0.384 -6.54 -26.467 1 92.66 81 GLU A CA 1
ATOM 626 C C . GLU A 1 81 ? -0.657 -6.203 -25.403 1 92.66 81 GLU A C 1
ATOM 628 O O . GLU A 1 81 ? -0.312 -5.742 -24.313 1 92.66 81 GLU A O 1
ATOM 633 N N . ASP A 1 82 ? -1.868 -6.513 -25.716 1 93.53 82 ASP A N 1
ATOM 634 C CA . ASP A 1 82 ? -2.961 -6.233 -24.79 1 93.53 82 ASP A CA 1
ATOM 635 C C . ASP A 1 82 ? -2.804 -7.03 -23.497 1 93.53 82 ASP A C 1
ATOM 637 O O . ASP A 1 82 ? -2.717 -8.259 -23.525 1 93.53 82 ASP A O 1
ATOM 641 N N . PRO A 1 83 ? -2.732 -6.32 -22.411 1 94.4 83 PRO A N 1
ATOM 642 C CA . PRO A 1 83 ? -2.748 -7.091 -21.165 1 94.4 83 PRO A CA 1
ATOM 643 C C . PRO A 1 83 ? -4.093 -7.769 -20.908 1 94.4 83 PRO A C 1
ATOM 645 O O . PRO A 1 83 ? -5.145 -7.171 -21.147 1 94.4 83 PRO A O 1
ATOM 648 N N . VAL A 1 84 ? -4.038 -8.976 -20.484 1 96.17 84 VAL A N 1
ATOM 649 C CA . VAL A 1 84 ? -5.262 -9.739 -20.262 1 96.17 84 VAL A CA 1
ATOM 650 C C . VAL A 1 84 ? -5.212 -10.409 -18.891 1 96.17 84 VAL A C 1
ATOM 652 O O . VAL A 1 84 ? -4.19 -10.986 -18.512 1 96.17 84 VAL A O 1
ATOM 655 N N . LEU A 1 85 ? -6.201 -10.191 -18.114 1 97.72 85 LEU A N 1
ATOM 656 C CA . LEU A 1 85 ? -6.472 -10.925 -16.882 1 97.72 85 LEU A CA 1
ATOM 657 C C . LEU A 1 85 ? -7.652 -11.874 -17.064 1 97.72 85 LEU A C 1
ATOM 659 O O . LEU A 1 85 ? -8.779 -11.432 -17.301 1 97.72 85 LEU A O 1
ATOM 663 N N . ALA A 1 86 ? -7.394 -13.16 -16.981 1 98.25 86 ALA A N 1
ATOM 664 C CA . ALA A 1 86 ? -8.431 -14.112 -17.369 1 98.25 86 ALA A CA 1
ATOM 665 C C . ALA A 1 86 ? -8.359 -15.378 -16.519 1 98.25 86 ALA A C 1
ATOM 667 O O . ALA A 1 86 ? -7.315 -15.687 -15.941 1 98.25 86 ALA A O 1
ATOM 668 N N . LEU A 1 87 ? -9.474 -15.966 -16.411 1 98.69 87 LEU A N 1
ATOM 669 C CA . LEU A 1 87 ? -9.624 -17.294 -15.826 1 98.69 87 LEU A CA 1
ATOM 670 C C . LEU A 1 87 ? -9.751 -18.356 -16.913 1 98.69 87 LEU A C 1
ATOM 672 O O . LEU A 1 87 ? -10.648 -18.284 -17.756 1 98.69 87 LEU A O 1
ATOM 676 N N . HIS A 1 88 ? -8.853 -19.318 -16.884 1 98.72 88 HIS A N 1
ATOM 677 C CA . HIS A 1 88 ? -8.832 -20.39 -17.873 1 98.72 88 HIS A CA 1
ATOM 678 C C . HIS A 1 88 ? -9.296 -21.71 -17.266 1 98.72 88 HIS A C 1
ATOM 680 O O . HIS A 1 88 ? -8.961 -22.023 -16.121 1 98.72 88 HIS A O 1
ATOM 686 N N . LEU A 1 89 ? -10.065 -22.455 -18.01 1 98.71 89 LEU A N 1
ATOM 687 C CA . LEU A 1 89 ? -10.224 -23.884 -17.766 1 98.71 89 LEU A CA 1
ATOM 688 C C . LEU A 1 89 ? -9.145 -24.682 -18.49 1 98.71 89 LEU A C 1
ATOM 690 O O . LEU A 1 89 ? -9.002 -24.576 -19.71 1 98.71 89 LEU A O 1
ATOM 694 N N . VAL A 1 90 ? -8.357 -25.389 -17.749 1 98.75 90 VAL A N 1
ATOM 695 C CA . VAL A 1 90 ? -7.23 -26.139 -18.293 1 98.75 90 VAL A CA 1
ATOM 696 C C . VAL A 1 90 ? -7.393 -27.622 -17.97 1 98.75 90 VAL A C 1
ATOM 698 O O . VAL A 1 90 ? -7.973 -27.981 -16.943 1 98.75 90 VAL A O 1
ATOM 701 N N . ARG A 1 91 ? -6.948 -28.476 -18.824 1 98.54 91 ARG A N 1
ATOM 702 C CA . ARG A 1 91 ? -6.916 -29.912 -18.564 1 98.54 91 ARG A CA 1
ATOM 703 C C . ARG A 1 91 ? -5.481 -30.411 -18.424 1 98.54 91 ARG A C 1
ATOM 705 O O . ARG A 1 91 ? -4.641 -30.152 -19.288 1 98.54 91 ARG A O 1
ATOM 712 N N . ASP A 1 92 ? -5.219 -31.062 -17.32 1 98.31 92 ASP A N 1
ATOM 713 C CA . ASP A 1 92 ? -3.859 -31.55 -17.114 1 98.31 92 ASP A CA 1
ATOM 714 C C . ASP A 1 92 ? -3.54 -32.705 -18.06 1 98.31 92 ASP A C 1
ATOM 716 O O . ASP A 1 92 ? -4.306 -32.987 -18.984 1 98.31 92 ASP A O 1
ATOM 720 N N . GLN A 1 93 ? -2.385 -33.34 -17.932 1 98 93 GLN A N 1
ATOM 721 C CA . GLN A 1 93 ? -1.908 -34.349 -18.871 1 98 93 GLN A CA 1
ATOM 722 C C . GLN A 1 93 ? -2.793 -35.592 -18.84 1 98 93 GLN A C 1
ATOM 724 O O . GLN A 1 93 ? -2.769 -36.401 -19.77 1 98 93 GLN A O 1
ATOM 729 N N . LEU A 1 94 ? -3.613 -35.755 -17.775 1 97.84 94 LEU A N 1
ATOM 730 C CA . LEU A 1 94 ? -4.498 -36.908 -17.645 1 97.84 94 LEU A CA 1
ATOM 731 C C . LEU A 1 94 ? -5.945 -36.518 -17.926 1 97.84 94 LEU A C 1
ATOM 733 O O . LEU A 1 94 ? -6.854 -37.335 -17.769 1 97.84 94 LEU A O 1
ATOM 737 N N . GLY A 1 95 ? -6.169 -35.274 -18.248 1 97.37 95 GLY A N 1
ATOM 738 C CA . GLY A 1 95 ? -7.5 -34.818 -18.617 1 97.37 95 GLY A CA 1
ATOM 739 C C . GLY A 1 95 ? -8.271 -34.221 -17.455 1 97.37 95 GLY A C 1
ATOM 740 O O . GLY A 1 95 ? -9.414 -33.79 -17.617 1 97.37 95 GLY A O 1
ATOM 741 N N . THR A 1 96 ? -7.68 -34.188 -16.312 1 97.94 96 THR A N 1
ATOM 742 C CA . THR A 1 96 ? -8.338 -33.611 -15.145 1 97.94 96 THR A CA 1
ATOM 743 C C . THR A 1 96 ? -8.45 -32.095 -15.283 1 97.94 96 THR A C 1
ATOM 745 O O . THR A 1 96 ? -7.449 -31.412 -15.51 1 97.94 96 THR A O 1
ATOM 748 N N . PRO A 1 97 ? -9.704 -31.554 -15.171 1 98.35 97 PRO A N 1
ATOM 749 C CA . PRO A 1 97 ? -9.871 -30.104 -15.303 1 98.35 97 PRO A CA 1
ATOM 750 C C . PRO A 1 97 ? -9.41 -29.342 -14.063 1 98.35 97 PRO A C 1
ATOM 752 O O . PRO A 1 97 ? -9.597 -29.814 -12.939 1 98.35 97 PRO A O 1
ATOM 755 N N . PHE A 1 98 ? -8.819 -28.217 -14.29 1 98.78 98 PHE A N 1
ATOM 756 C CA . PHE A 1 98 ? -8.511 -27.256 -13.238 1 98.78 98 PHE A CA 1
ATOM 757 C C . PHE A 1 98 ? -8.557 -25.831 -13.776 1 98.78 98 PHE A C 1
ATOM 759 O O . PHE A 1 98 ? -8.69 -25.622 -14.984 1 98.78 98 PHE A O 1
ATOM 766 N N . LEU A 1 99 ? -8.58 -24.836 -12.925 1 98.88 99 LEU A N 1
ATOM 767 C CA . LEU A 1 99 ? -8.696 -23.43 -13.3 1 98.88 99 LEU A CA 1
ATOM 768 C C . LEU A 1 99 ? -7.364 -22.709 -13.118 1 98.88 99 LEU A C 1
ATOM 770 O O . LEU A 1 99 ? -6.627 -22.987 -12.17 1 98.88 99 LEU A O 1
ATOM 774 N N . LEU A 1 100 ? -7.039 -21.848 -14.039 1 98.89 100 LEU A N 1
ATOM 775 C CA . LEU A 1 100 ? -5.827 -21.036 -14.004 1 98.89 100 LEU A CA 1
ATOM 776 C C . LEU A 1 100 ? -6.161 -19.555 -14.144 1 98.89 100 LEU A C 1
ATOM 778 O O . LEU A 1 100 ? -6.669 -19.123 -15.181 1 98.89 100 LEU A O 1
ATOM 782 N N . LEU A 1 101 ? -5.976 -18.794 -13.085 1 98.8 101 LEU A N 1
ATOM 783 C CA . LEU A 1 101 ? -6.114 -17.342 -13.113 1 98.8 101 LEU A CA 1
ATOM 784 C C . LEU A 1 101 ? -4.782 -16.676 -13.441 1 98.8 101 LEU A C 1
ATOM 786 O O . LEU A 1 101 ? -3.821 -16.789 -12.676 1 98.8 101 LEU A O 1
ATOM 790 N N . THR A 1 102 ? -4.716 -16.014 -14.555 1 97.61 102 THR A N 1
ATOM 791 C CA . THR A 1 102 ? -3.434 -15.469 -14.989 1 97.61 102 THR A CA 1
ATOM 792 C C . THR A 1 102 ? -3.601 -14.046 -15.515 1 97.61 102 THR A C 1
ATOM 794 O O . THR A 1 102 ? -4.684 -13.669 -15.967 1 97.61 102 THR A O 1
ATOM 797 N N . GLY A 1 103 ? -2.534 -13.29 -15.511 1 96.31 103 GLY A N 1
ATOM 798 C CA . GLY A 1 103 ? -2.479 -11.895 -15.918 1 96.31 103 GLY A CA 1
ATOM 799 C C . GLY A 1 103 ? -1.719 -11.018 -14.941 1 96.31 103 GLY A C 1
ATOM 800 O O . GLY A 1 103 ? -1.127 -11.517 -13.982 1 96.31 103 GLY A O 1
ATOM 801 N N . PRO A 1 104 ? -1.667 -9.776 -15.266 1 95.44 104 PRO A N 1
ATOM 802 C CA . PRO A 1 104 ? -1.01 -8.867 -14.324 1 95.44 104 PRO A CA 1
ATOM 803 C C . PRO A 1 104 ? -1.801 -8.687 -13.03 1 95.44 104 PRO A C 1
ATOM 805 O O . PRO A 1 104 ? -3.034 -8.695 -13.049 1 95.44 104 PRO A O 1
ATOM 808 N N . GLU A 1 105 ? -1.066 -8.585 -11.93 1 96.14 105 GLU A N 1
ATOM 809 C CA . GLU A 1 105 ? -1.704 -8.179 -10.681 1 96.14 105 GLU A CA 1
ATOM 810 C C . GLU A 1 105 ? -2.42 -6.841 -10.836 1 96.14 105 GLU A C 1
ATOM 812 O O . GLU A 1 105 ? -1.849 -5.883 -11.362 1 96.14 105 GLU A O 1
ATOM 817 N N . PRO A 1 106 ? -3.654 -6.734 -10.392 1 96.71 106 PRO A N 1
ATOM 818 C CA . PRO A 1 106 ? -4.342 -5.441 -10.394 1 96.71 106 PRO A CA 1
ATOM 819 C C . PRO A 1 106 ? -3.601 -4.378 -9.587 1 96.71 106 PRO A C 1
ATOM 821 O O . PRO A 1 106 ? -3.01 -4.686 -8.549 1 96.71 106 PRO A O 1
ATOM 824 N N . ASP A 1 107 ? -3.668 -3.147 -10.068 1 96.08 107 ASP A N 1
ATOM 825 C CA . ASP A 1 107 ? -3.107 -2.021 -9.327 1 96.08 107 ASP A CA 1
ATOM 826 C C . ASP A 1 107 ? -4.134 -1.43 -8.365 1 96.08 107 ASP A C 1
ATOM 828 O O . ASP A 1 107 ? -3.773 -0.893 -7.316 1 96.08 107 ASP A O 1
ATOM 832 N N . LEU A 1 108 ? -5.36 -1.55 -8.747 1 96.33 108 LEU A N 1
ATOM 833 C CA . LEU A 1 108 ? -6.46 -0.865 -8.077 1 96.33 108 LEU A CA 1
ATOM 834 C C . LEU A 1 108 ? -7.549 -1.852 -7.67 1 96.33 108 LEU A C 1
ATOM 836 O O . LEU A 1 108 ? -7.616 -2.962 -8.203 1 96.33 108 LEU A O 1
ATOM 840 N N . GLN A 1 109 ? -8.325 -1.484 -6.692 1 97.37 109 GLN A N 1
ATOM 841 C CA . GLN A 1 109 ? -9.559 -2.167 -6.321 1 97.37 109 GLN A CA 1
ATOM 842 C C . GLN A 1 109 ? -9.295 -3.629 -5.973 1 97.37 109 GLN A C 1
ATOM 844 O O . GLN A 1 109 ? -9.968 -4.526 -6.485 1 97.37 109 GLN A O 1
ATOM 849 N N . TRP A 1 110 ? -8.323 -3.871 -5.104 1 97.54 110 TRP A N 1
ATOM 850 C CA . TRP A 1 110 ? -7.952 -5.223 -4.699 1 97.54 110 TRP A CA 1
ATOM 851 C C . TRP A 1 110 ? -9.123 -5.929 -4.023 1 97.54 110 TRP A C 1
ATOM 853 O O . TRP A 1 110 ? -9.383 -7.106 -4.287 1 97.54 110 TRP A O 1
ATOM 863 N N . GLU A 1 111 ? -9.836 -5.181 -3.182 1 97.6 111 GLU A N 1
ATOM 864 C CA . GLU A 1 111 ? -10.941 -5.802 -2.458 1 97.6 111 GLU A CA 1
ATOM 865 C C . GLU A 1 111 ? -12.064 -6.209 -3.408 1 97.6 111 GLU A C 1
ATOM 867 O O . GLU A 1 111 ? -12.642 -7.288 -3.268 1 97.6 111 GLU A O 1
ATOM 872 N N . ARG A 1 112 ? -12.386 -5.309 -4.354 1 97.72 112 ARG A N 1
ATOM 873 C CA . ARG A 1 112 ? -13.403 -5.644 -5.346 1 97.72 112 ARG A CA 1
ATOM 874 C C . ARG A 1 112 ? -12.973 -6.841 -6.188 1 97.72 112 ARG A C 1
ATOM 876 O O . ARG A 1 112 ? -13.78 -7.73 -6.469 1 97.72 112 ARG A O 1
ATOM 883 N N . PHE A 1 113 ? -11.766 -6.865 -6.63 1 98.38 113 PHE A N 1
ATOM 884 C CA . PHE A 1 113 ? -11.223 -7.966 -7.417 1 98.38 113 PHE A CA 1
ATOM 885 C C . PHE A 1 113 ? -11.293 -9.274 -6.638 1 98.38 113 PHE A C 1
ATOM 887 O O . PHE A 1 113 ? -11.724 -10.298 -7.171 1 98.38 113 PHE A O 1
ATOM 894 N N . ILE A 1 114 ? -10.856 -9.262 -5.415 1 98.26 114 ILE A N 1
ATOM 895 C CA . ILE A 1 114 ? -10.846 -10.454 -4.574 1 98.26 114 ILE A CA 1
ATOM 896 C C . ILE A 1 114 ? -12.275 -10.95 -4.365 1 98.26 114 ILE A C 1
ATOM 898 O O . ILE A 1 114 ? -12.532 -12.156 -4.397 1 98.26 114 ILE A O 1
ATOM 902 N N . ALA A 1 115 ? -13.176 -10.031 -4.167 1 98.14 115 ALA A N 1
ATOM 903 C CA . ALA A 1 115 ? -14.58 -10.418 -4.067 1 98.14 115 ALA A CA 1
ATOM 904 C C . ALA A 1 115 ? -15.055 -11.096 -5.349 1 98.14 115 ALA A C 1
ATOM 906 O O . ALA A 1 115 ? -15.788 -12.087 -5.3 1 98.14 115 ALA A O 1
ATOM 907 N N . ALA A 1 116 ? -14.662 -10.547 -6.472 1 98.44 116 ALA A N 1
ATOM 908 C CA . ALA A 1 116 ? -15.035 -11.118 -7.764 1 98.44 116 ALA A CA 1
ATOM 909 C C . ALA A 1 116 ? -14.472 -12.528 -7.923 1 98.44 116 ALA A C 1
ATOM 911 O O . ALA A 1 116 ? -15.184 -13.443 -8.344 1 98.44 116 ALA A O 1
ATOM 912 N N . VAL A 1 117 ? -13.227 -12.697 -7.604 1 98.67 117 VAL A N 1
ATOM 913 C CA . VAL A 1 117 ? -12.59 -14.006 -7.701 1 98.67 117 VAL A CA 1
ATOM 914 C C . VAL A 1 117 ? -13.27 -14.984 -6.745 1 98.67 117 VAL A C 1
ATOM 916 O O . VAL A 1 117 ? -13.508 -16.142 -7.098 1 98.67 117 VAL A O 1
ATOM 919 N N . THR A 1 118 ? -13.583 -14.529 -5.544 1 98.48 118 THR A N 1
ATOM 920 C CA . THR A 1 118 ? -14.251 -15.373 -4.56 1 98.48 118 THR A CA 1
ATOM 921 C C . THR A 1 118 ? -15.616 -15.823 -5.072 1 98.48 118 THR A C 1
ATOM 923 O O . THR A 1 118 ? -16 -16.981 -4.895 1 98.48 118 THR A O 1
ATOM 926 N N . GLU A 1 119 ? -16.33 -14.905 -5.711 1 97.7 119 GLU A N 1
ATOM 927 C CA . GLU A 1 119 ? -17.603 -15.27 -6.326 1 97.7 119 GLU A CA 1
ATOM 928 C C . GLU A 1 119 ? -17.422 -16.396 -7.34 1 97.7 119 GLU A C 1
ATOM 930 O O . GLU A 1 119 ? -18.204 -17.349 -7.363 1 97.7 119 GLU A O 1
ATOM 935 N N . LEU A 1 120 ? -16.464 -16.279 -8.134 1 98.15 120 LEU A N 1
ATOM 936 C CA . LEU A 1 120 ? -16.194 -17.299 -9.142 1 98.15 120 LEU A CA 1
ATOM 937 C C . LEU A 1 120 ? -15.8 -18.619 -8.488 1 98.15 120 LEU A C 1
ATOM 939 O O . LEU A 1 120 ? -16.193 -19.69 -8.956 1 98.15 120 LEU A O 1
ATOM 943 N N . ILE A 1 121 ? -15.004 -18.546 -7.416 1 98.36 121 ILE A N 1
ATOM 944 C CA . ILE A 1 121 ? -14.605 -19.725 -6.655 1 98.36 121 ILE A CA 1
ATOM 945 C C . ILE A 1 121 ? -15.846 -20.464 -6.159 1 98.36 121 ILE A C 1
ATOM 947 O O . ILE A 1 121 ? -15.938 -21.688 -6.283 1 98.36 121 ILE A O 1
ATOM 951 N N . GLU A 1 122 ? -16.801 -19.735 -5.676 1 97.96 122 GLU A N 1
ATOM 952 C CA . GLU A 1 122 ? -18.029 -20.319 -5.144 1 97.96 122 GLU A CA 1
ATOM 953 C C . GLU A 1 122 ? -18.906 -20.874 -6.263 1 97.96 122 GLU A C 1
ATOM 955 O O . GLU A 1 122 ? -19.408 -21.996 -6.167 1 97.96 122 GLU A O 1
ATOM 960 N N . LYS A 1 123 ? -19.055 -20.18 -7.338 1 97.3 123 LYS A N 1
ATOM 961 C CA . LYS A 1 123 ? -19.898 -20.592 -8.456 1 97.3 123 LYS A CA 1
ATOM 962 C C . LYS A 1 123 ? -19.339 -21.838 -9.137 1 97.3 123 LYS A C 1
ATOM 964 O O . LYS A 1 123 ? -20.098 -22.682 -9.619 1 97.3 123 LYS A O 1
ATOM 969 N N . LEU A 1 124 ? -18.046 -21.987 -9.149 1 98.2 124 LEU A N 1
ATOM 970 C CA . LEU A 1 124 ? -17.411 -23.075 -9.885 1 98.2 124 LEU A CA 1
ATOM 971 C C . LEU A 1 124 ? -17.087 -24.242 -8.959 1 98.2 124 LEU A C 1
ATOM 973 O O . LEU A 1 124 ? -16.577 -25.272 -9.406 1 98.2 124 LEU A O 1
ATOM 977 N N . GLY A 1 125 ? -17.298 -24.048 -7.683 1 98.09 125 GLY A N 1
ATOM 978 C CA . GLY A 1 125 ? -17.088 -25.109 -6.711 1 98.09 125 GLY A CA 1
ATOM 979 C C . GLY A 1 125 ? -15.624 -25.446 -6.502 1 98.09 125 GLY A C 1
ATOM 980 O O . GLY A 1 125 ? -15.256 -26.62 -6.426 1 98.09 125 GLY A O 1
ATOM 981 N N . VAL A 1 126 ? -14.816 -24.465 -6.437 1 98.64 126 VAL A N 1
ATOM 982 C CA . VAL A 1 126 ? -13.381 -24.657 -6.256 1 98.64 126 VAL A CA 1
ATOM 983 C C . VAL A 1 126 ? -13.107 -25.223 -4.865 1 98.64 126 VAL A C 1
ATOM 985 O O . VAL A 1 126 ? -13.55 -24.661 -3.861 1 98.64 126 VAL A O 1
ATOM 988 N N . ARG A 1 127 ? -12.366 -26.258 -4.82 1 98.29 127 ARG A N 1
ATOM 989 C CA . ARG A 1 127 ? -12.102 -26.903 -3.537 1 98.29 127 ARG A CA 1
ATOM 990 C C . ARG A 1 127 ? -10.835 -26.346 -2.895 1 98.29 127 ARG A C 1
ATOM 992 O O . ARG A 1 127 ? -10.67 -26.413 -1.676 1 98.29 127 ARG A O 1
ATOM 999 N N . LEU A 1 128 ? -9.902 -25.921 -3.746 1 98.66 128 LEU A N 1
ATOM 1000 C CA . LEU A 1 128 ? -8.602 -25.459 -3.273 1 98.66 128 LEU A CA 1
ATOM 1001 C C . LEU A 1 128 ? -8.025 -24.405 -4.213 1 98.66 128 LEU A C 1
ATOM 1003 O O . LEU A 1 128 ? -8.029 -24.586 -5.433 1 98.66 128 LEU A O 1
ATOM 1007 N N . THR A 1 129 ? -7.626 -23.265 -3.648 1 98.84 129 THR A N 1
ATOM 1008 C CA . THR A 1 129 ? -6.915 -22.234 -4.397 1 98.84 129 THR A CA 1
ATOM 1009 C C . THR A 1 129 ? -5.423 -22.266 -4.08 1 98.84 129 THR A C 1
ATOM 1011 O O . THR A 1 129 ? -5.031 -22.258 -2.911 1 98.84 129 THR A O 1
ATOM 1014 N N . VAL A 1 130 ? -4.554 -22.321 -5.109 1 98.78 130 VAL A N 1
ATOM 1015 C CA . VAL A 1 130 ? -3.108 -22.381 -4.921 1 98.78 130 VAL A CA 1
ATOM 1016 C C . VAL A 1 130 ? -2.454 -21.154 -5.552 1 98.78 130 VAL A C 1
ATOM 1018 O O . VAL A 1 130 ? -2.57 -20.932 -6.759 1 98.78 130 VAL A O 1
ATOM 1021 N N . GLY A 1 131 ? -1.777 -20.383 -4.745 1 98.34 131 GLY A N 1
ATOM 1022 C CA . GLY A 1 131 ? -1.07 -19.212 -5.238 1 98.34 131 GLY A CA 1
ATOM 1023 C C . GLY A 1 131 ? 0.406 -19.464 -5.481 1 98.34 131 GLY A C 1
ATOM 1024 O O . GLY A 1 131 ? 1.063 -20.144 -4.69 1 98.34 131 GLY A O 1
ATOM 1025 N N . LEU A 1 132 ? 0.918 -18.915 -6.529 1 98.3 132 LEU A N 1
ATOM 1026 C CA . LEU A 1 132 ? 2.337 -19.039 -6.844 1 98.3 132 LEU A CA 1
ATOM 1027 C C . LEU A 1 132 ? 3.068 -17.724 -6.588 1 98.3 132 LEU A C 1
ATOM 1029 O O . LEU A 1 132 ? 2.556 -16.651 -6.916 1 98.3 132 LEU A O 1
ATOM 1033 N N . ASN A 1 133 ? 4.222 -17.826 -6.002 1 96.35 133 ASN A N 1
ATOM 1034 C CA . ASN A 1 133 ? 5.111 -16.696 -5.751 1 96.35 133 ASN A CA 1
ATOM 1035 C C . ASN A 1 133 ? 6.575 -17.082 -5.942 1 96.35 133 ASN A C 1
ATOM 1037 O O . ASN A 1 133 ? 6.916 -18.266 -5.935 1 96.35 133 ASN A O 1
ATOM 1041 N N . ALA A 1 134 ? 7.406 -16.077 -6.131 1 96.12 134 ALA A N 1
ATOM 1042 C CA . ALA A 1 134 ? 8.852 -16.254 -6.243 1 96.12 134 ALA A CA 1
ATOM 1043 C C . ALA A 1 134 ? 9.598 -15.056 -5.662 1 96.12 134 ALA A C 1
ATOM 1045 O O . ALA A 1 134 ? 9.344 -13.913 -6.048 1 96.12 134 ALA A O 1
ATOM 1046 N N . ILE A 1 135 ? 10.51 -15.358 -4.771 1 92.93 135 ILE A N 1
ATOM 1047 C CA . ILE A 1 135 ? 11.151 -14.266 -4.047 1 92.93 135 ILE A CA 1
ATOM 1048 C C . ILE A 1 135 ? 12.668 -14.43 -4.104 1 92.93 135 ILE A C 1
ATOM 1050 O O . ILE A 1 135 ? 13.179 -15.552 -4.082 1 92.93 135 ILE A O 1
ATOM 1054 N N . PRO A 1 136 ? 13.377 -13.339 -4.149 1 92.91 136 PRO A N 1
ATOM 1055 C CA . PRO A 1 136 ? 14.836 -13.425 -4.066 1 92.91 136 PRO A CA 1
ATOM 1056 C C . PRO A 1 136 ? 15.329 -13.757 -2.659 1 92.91 136 PRO A C 1
ATOM 1058 O O . PRO A 1 136 ? 14.838 -13.19 -1.679 1 92.91 136 PRO A O 1
ATOM 1061 N N . MET A 1 137 ? 16.177 -14.637 -2.545 1 90.36 137 MET A N 1
ATOM 1062 C CA . MET A 1 137 ? 16.773 -15.054 -1.279 1 90.36 137 MET A CA 1
ATOM 1063 C C . MET A 1 137 ? 18.284 -15.211 -1.414 1 90.36 137 MET A C 1
ATOM 1065 O O . MET A 1 137 ? 18.801 -15.35 -2.524 1 90.36 137 MET A O 1
ATOM 1069 N N . ALA A 1 138 ? 18.931 -15.143 -0.227 1 89.19 138 ALA A N 1
ATOM 1070 C CA . ALA A 1 138 ? 20.369 -15.398 -0.189 1 89.19 138 ALA A CA 1
ATOM 1071 C C . ALA A 1 138 ? 20.661 -16.896 -0.228 1 89.19 138 ALA A C 1
ATOM 1073 O O . ALA A 1 138 ? 21.181 -17.458 0.738 1 89.19 138 ALA A O 1
ATOM 1074 N N . VAL A 1 139 ? 20.391 -17.526 -1.417 1 92.5 139 VAL A N 1
ATOM 1075 C CA . VAL A 1 139 ? 20.628 -18.949 -1.639 1 92.5 139 VAL A CA 1
ATOM 1076 C C . VAL A 1 139 ? 21.471 -19.142 -2.898 1 92.5 139 VAL A C 1
ATOM 1078 O O . VAL A 1 139 ? 21.355 -18.373 -3.854 1 92.5 139 VAL A O 1
ATOM 1081 N N . PRO A 1 140 ? 22.378 -20.096 -2.866 1 95.31 140 PRO A N 1
ATOM 1082 C CA . PRO A 1 140 ? 23.196 -20.348 -4.055 1 95.31 140 PRO A CA 1
ATOM 1083 C C . PRO A 1 140 ? 22.453 -21.146 -5.124 1 95.31 140 PRO A C 1
ATOM 1085 O O . PRO A 1 140 ? 21.619 -21.996 -4.797 1 95.31 140 PRO A O 1
ATOM 1088 N N . HIS A 1 141 ? 22.814 -20.917 -6.417 1 96.95 141 HIS A N 1
ATOM 1089 C CA . HIS A 1 141 ? 22.18 -21.647 -7.509 1 96.95 141 HIS A CA 1
ATOM 1090 C C . HIS A 1 141 ? 22.682 -23.086 -7.574 1 96.95 141 HIS A C 1
ATOM 1092 O O . HIS A 1 141 ? 22.107 -23.917 -8.281 1 96.95 141 HIS A O 1
ATOM 1098 N N . THR A 1 142 ? 23.727 -23.407 -6.799 1 96.57 142 THR A N 1
ATOM 1099 C CA . THR A 1 142 ? 24.395 -24.703 -6.846 1 96.57 142 THR A CA 1
ATOM 1100 C C . THR A 1 142 ? 23.706 -25.7 -5.918 1 96.57 142 THR A C 1
ATOM 1102 O O . THR A 1 142 ? 24.06 -26.881 -5.894 1 96.57 142 THR A O 1
ATOM 1105 N N . ARG A 1 143 ? 22.844 -25.233 -5.141 1 95.24 143 ARG A N 1
ATOM 1106 C CA . ARG A 1 143 ? 22.05 -26.085 -4.261 1 95.24 143 ARG A CA 1
ATOM 1107 C C . ARG A 1 143 ? 20.611 -26.193 -4.756 1 95.24 143 ARG A C 1
ATOM 1109 O O . ARG A 1 143 ? 20.173 -25.395 -5.587 1 95.24 143 ARG A O 1
ATOM 1116 N N . PRO A 1 144 ? 19.905 -27.2 -4.25 1 94.08 144 PRO A N 1
ATOM 1117 C CA . PRO A 1 144 ? 18.519 -27.37 -4.692 1 94.08 144 PRO A CA 1
ATOM 1118 C C . PRO A 1 144 ? 17.649 -26.153 -4.39 1 94.08 144 PRO A C 1
ATOM 1120 O O . PRO A 1 144 ? 17.797 -25.531 -3.335 1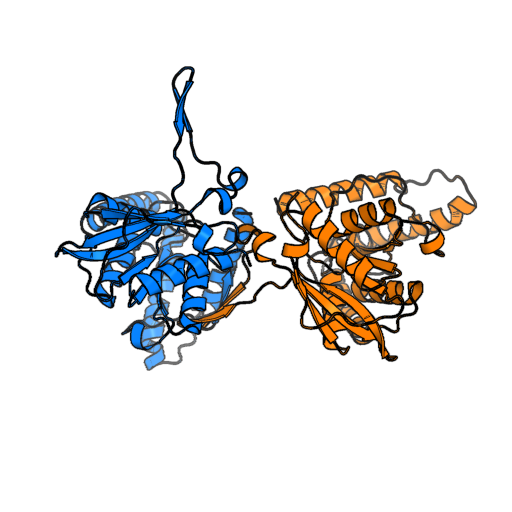 94.08 144 PRO A O 1
ATOM 1123 N N . VAL A 1 145 ? 16.822 -25.852 -5.335 1 95.01 145 VAL A N 1
ATOM 1124 C CA . VAL A 1 145 ? 15.852 -24.784 -5.113 1 95.01 145 VAL A CA 1
ATOM 1125 C C . VAL A 1 145 ? 14.887 -25.185 -4 1 95.01 145 VAL A C 1
ATOM 1127 O O . VAL A 1 145 ? 14.466 -26.341 -3.921 1 95.01 145 VAL A O 1
ATOM 1130 N N . SER A 1 146 ? 14.598 -24.267 -3.152 1 93.08 146 SER A N 1
ATOM 1131 C CA . SER A 1 146 ? 13.664 -24.498 -2.055 1 93.08 146 SER A CA 1
ATOM 1132 C C . SER A 1 146 ? 12.483 -23.535 -2.123 1 93.08 146 SER A C 1
ATOM 1134 O O . SER A 1 146 ? 12.413 -22.692 -3.02 1 93.08 146 SER A O 1
ATOM 1136 N N . LEU A 1 147 ? 11.486 -23.77 -1.266 1 93.18 147 LEU A N 1
ATOM 1137 C CA . LEU A 1 147 ? 10.338 -22.872 -1.228 1 93.18 147 LEU A CA 1
ATOM 1138 C C . LEU A 1 147 ? 9.721 -22.836 0.167 1 93.18 147 LEU A C 1
ATOM 1140 O O . LEU A 1 147 ? 10.028 -23.685 1.007 1 93.18 147 LEU A O 1
ATOM 1144 N N . THR A 1 148 ? 9.008 -21.794 0.429 1 92.71 148 THR A N 1
ATOM 1145 C CA . THR A 1 148 ? 8.145 -21.673 1.599 1 92.71 148 THR A CA 1
ATOM 1146 C C . THR A 1 148 ? 6.69 -21.944 1.228 1 92.71 148 THR A C 1
ATOM 1148 O O . THR A 1 148 ? 6.179 -21.39 0.252 1 92.71 148 THR A O 1
ATOM 1151 N N . ALA A 1 149 ? 6.125 -22.828 1.97 1 95.33 149 ALA A N 1
ATOM 1152 C CA . ALA A 1 149 ? 4.7 -23.104 1.802 1 95.33 149 ALA A CA 1
ATOM 1153 C C . ALA A 1 149 ? 3.881 -22.46 2.917 1 95.33 149 ALA A C 1
ATOM 1155 O O . ALA A 1 149 ? 4.322 -22.406 4.068 1 95.33 149 ALA A O 1
ATOM 1156 N N . HIS A 1 150 ? 2.749 -21.937 2.574 1 95.72 150 HIS A N 1
ATOM 1157 C CA . HIS A 1 150 ? 1.831 -21.349 3.542 1 95.72 150 HIS A CA 1
ATOM 1158 C C . HIS A 1 150 ? 0.38 -21.634 3.169 1 95.72 150 HIS A C 1
ATOM 1160 O O . HIS A 1 150 ? 0.066 -21.841 1.995 1 95.72 150 HIS A O 1
ATOM 1166 N N . ALA A 1 151 ? -0.478 -21.659 4.152 1 96.95 151 ALA A N 1
ATOM 1167 C CA . ALA A 1 151 ? -1.852 -22.073 3.881 1 96.95 151 ALA A CA 1
ATOM 1168 C C . ALA A 1 151 ? -2.812 -21.503 4.921 1 96.95 151 ALA A C 1
ATOM 1170 O O . ALA A 1 151 ? -2.384 -21.023 5.973 1 96.95 151 ALA A O 1
ATOM 1171 N N . THR A 1 152 ? -4.064 -21.513 4.564 1 96.66 152 THR A N 1
ATOM 1172 C CA . THR A 1 152 ? -5.127 -21.085 5.466 1 96.66 152 THR A CA 1
ATOM 1173 C C . THR A 1 152 ? -5.343 -22.112 6.574 1 96.66 152 THR A C 1
ATOM 1175 O O . THR A 1 152 ? -5.918 -21.795 7.617 1 96.66 152 THR A O 1
ATOM 1178 N N . ASP A 1 153 ? -4.878 -23.373 6.286 1 95.12 153 ASP A N 1
ATOM 1179 C CA . ASP A 1 153 ? -4.975 -24.487 7.223 1 95.12 153 ASP A CA 1
ATOM 1180 C C . ASP A 1 153 ? -3.71 -25.342 7.194 1 95.12 153 ASP A C 1
ATOM 1182 O O . ASP A 1 153 ? -3.231 -25.716 6.121 1 95.12 153 ASP A O 1
ATOM 1186 N N . LYS A 1 154 ? -3.239 -25.677 8.327 1 91.03 154 LYS A N 1
ATOM 1187 C CA . LYS A 1 154 ? -1.984 -26.414 8.447 1 91.03 154 LYS A CA 1
ATOM 1188 C C . LYS A 1 154 ? -2.085 -27.783 7.781 1 91.03 154 LYS A C 1
ATOM 1190 O O . LYS A 1 154 ? -1.085 -28.319 7.299 1 91.03 154 LYS A O 1
ATOM 1195 N N . ARG A 1 155 ? -3.276 -28.417 7.733 1 93.07 155 ARG A N 1
ATOM 1196 C CA . ARG A 1 155 ? -3.477 -29.748 7.168 1 93.07 155 ARG A CA 1
ATOM 1197 C C . ARG A 1 155 ? -3.102 -29.778 5.69 1 93.07 155 ARG A C 1
ATOM 1199 O O . ARG A 1 155 ? -2.796 -30.839 5.144 1 93.07 155 ARG A O 1
ATOM 1206 N N . LEU A 1 156 ? -3.119 -28.502 5.072 1 94.74 156 LEU A N 1
ATOM 1207 C CA . LEU A 1 156 ? -2.866 -28.402 3.638 1 94.74 156 LEU A CA 1
ATOM 1208 C C . LEU A 1 156 ? -1.369 -28.437 3.347 1 94.74 156 LEU A C 1
ATOM 1210 O O . LEU A 1 156 ? -0.961 -28.607 2.196 1 94.74 156 LEU A O 1
ATOM 1214 N N . LEU A 1 157 ? -0.51 -28.317 4.326 1 93.11 157 LEU A N 1
ATOM 1215 C CA . LEU A 1 157 ? 0.919 -28.101 4.126 1 93.11 157 LEU A CA 1
ATOM 1216 C C . LEU A 1 157 ? 1.664 -29.429 4.05 1 93.11 157 LEU A C 1
ATOM 1218 O O . LEU A 1 157 ? 2.8 -29.482 3.573 1 93.11 157 LEU A O 1
ATOM 1222 N N . GLY A 1 158 ? 1.114 -30.453 4.448 1 87.49 158 GLY A N 1
ATOM 1223 C CA . GLY A 1 158 ? 1.826 -31.721 4.459 1 87.49 158 GLY A CA 1
ATOM 1224 C C . GLY A 1 158 ? 3.117 -31.674 5.254 1 87.49 158 GLY A C 1
ATOM 1225 O O . GLY A 1 158 ? 3.126 -31.24 6.407 1 87.49 158 GLY A O 1
ATOM 1226 N N . ASP A 1 159 ? 4.242 -31.983 4.56 1 81.3 159 ASP A N 1
ATOM 1227 C CA . ASP A 1 159 ? 5.533 -32.1 5.231 1 81.3 159 ASP A CA 1
ATOM 1228 C C . ASP A 1 159 ? 6.345 -30.815 5.089 1 81.3 159 ASP A C 1
ATOM 1230 O O . ASP A 1 159 ? 7.522 -30.775 5.452 1 81.3 159 ASP A O 1
ATOM 1234 N N . HIS A 1 160 ? 5.639 -29.869 4.644 1 82.01 160 HIS A N 1
ATOM 1235 C CA . HIS A 1 160 ? 6.373 -28.621 4.468 1 82.01 160 HIS A CA 1
ATOM 1236 C C . HIS A 1 160 ? 6.61 -27.928 5.806 1 82.01 160 HIS A C 1
ATOM 1238 O O . HIS A 1 160 ? 5.694 -27.819 6.624 1 82.01 160 HIS A O 1
ATOM 1244 N N . GLU A 1 161 ? 7.926 -27.608 6.041 1 74.49 161 GLU A N 1
ATOM 1245 C CA . GLU A 1 161 ? 8.294 -26.871 7.246 1 74.49 161 GLU A CA 1
ATOM 1246 C C . GLU A 1 161 ? 8.9 -25.514 6.9 1 74.49 161 GLU A C 1
ATOM 1248 O O . GLU A 1 161 ? 9.653 -25.393 5.932 1 74.49 161 GLU A O 1
ATOM 1253 N N . SER A 1 162 ? 8.397 -24.572 7.629 1 72.64 162 SER A N 1
ATOM 1254 C CA . SER A 1 162 ? 8.933 -23.233 7.406 1 72.64 162 SER A CA 1
ATOM 1255 C C . SER A 1 162 ? 9.986 -22.877 8.45 1 72.64 162 SER A C 1
ATOM 1257 O O . SER A 1 162 ? 9.885 -23.292 9.607 1 72.64 162 SER A O 1
ATOM 1259 N N . TRP A 1 163 ? 11.029 -22.284 7.972 1 70.48 163 TRP A N 1
ATOM 1260 C CA . TRP A 1 163 ? 12.076 -21.796 8.863 1 70.48 163 TRP A CA 1
ATOM 1261 C C . TRP A 1 163 ? 11.828 -20.341 9.248 1 70.48 163 TRP A C 1
ATOM 1263 O O . TRP A 1 163 ? 12.5 -19.803 10.132 1 70.48 163 TRP A O 1
ATOM 1273 N N . LEU A 1 164 ? 10.896 -19.82 8.566 1 74.59 164 LEU A N 1
ATOM 1274 C CA . LEU A 1 164 ? 10.567 -18.429 8.858 1 74.59 164 LEU A CA 1
ATOM 1275 C C . LEU A 1 164 ? 9.72 -18.323 10.122 1 74.59 164 LEU A C 1
ATOM 1277 O O . LEU A 1 164 ? 8.799 -19.117 10.325 1 74.59 164 LEU A O 1
ATOM 1281 N N . GLN A 1 165 ? 10.12 -17.503 11.003 1 81.36 165 GLN A N 1
ATOM 1282 C CA . GLN A 1 165 ? 9.329 -17.316 12.215 1 81.36 165 GLN A CA 1
ATOM 1283 C C . GLN A 1 165 ? 8.267 -16.238 12.019 1 81.36 165 GLN A C 1
ATOM 1285 O O . GLN A 1 165 ? 7.08 -16.546 11.888 1 81.36 165 GLN A O 1
ATOM 1290 N N . ARG A 1 166 ? 8.587 -14.985 12.051 1 89.31 166 ARG A N 1
ATOM 1291 C CA . ARG A 1 166 ? 7.656 -13.878 11.862 1 89.31 166 ARG A CA 1
ATOM 1292 C C . ARG A 1 166 ? 8.268 -12.792 10.983 1 89.31 166 ARG A C 1
ATOM 1294 O O . ARG A 1 166 ? 9.376 -12.322 11.25 1 89.31 166 ARG A O 1
ATOM 1301 N N . VAL A 1 167 ? 7.58 -12.546 9.937 1 90.05 167 VAL A N 1
ATOM 1302 C CA . VAL A 1 167 ? 8.096 -11.527 9.029 1 90.05 167 VAL A CA 1
ATOM 1303 C C . VAL A 1 167 ? 6.955 -10.63 8.555 1 90.05 167 VAL A C 1
ATOM 1305 O O . VAL A 1 167 ? 5.836 -11.102 8.339 1 90.05 167 VAL A O 1
ATOM 1308 N N . GLN A 1 168 ? 7.303 -9.348 8.442 1 92.67 168 GLN A N 1
ATOM 1309 C CA . GLN A 1 168 ? 6.391 -8.412 7.792 1 92.67 168 GLN A CA 1
ATOM 1310 C C . GLN A 1 168 ? 6.71 -8.276 6.306 1 92.67 168 GLN A C 1
ATOM 1312 O O . GLN A 1 168 ? 7.864 -8.056 5.93 1 92.67 168 GLN A O 1
ATOM 1317 N N . VAL A 1 169 ? 5.69 -8.462 5.505 1 91.25 169 VAL A N 1
ATOM 1318 C CA . VAL A 1 169 ? 5.899 -8.406 4.062 1 91.25 169 VAL A CA 1
ATOM 1319 C C . VAL A 1 169 ? 4.888 -7.452 3.429 1 91.25 169 VAL A C 1
ATOM 1321 O O . VAL A 1 169 ? 3.765 -7.314 3.919 1 91.25 169 VAL A O 1
ATOM 1324 N N . PRO A 1 170 ? 5.322 -6.766 2.345 1 93.15 170 PRO A N 1
ATOM 1325 C CA . PRO A 1 170 ? 4.316 -6.017 1.589 1 93.15 170 PRO A CA 1
ATOM 1326 C C . PRO A 1 170 ? 3.234 -6.916 0.996 1 93.15 170 PRO A C 1
ATOM 1328 O O . PRO A 1 170 ? 3.53 -8.019 0.529 1 93.15 170 PRO A O 1
ATOM 1331 N N . ALA A 1 171 ? 2.107 -6.44 0.986 1 94.88 171 ALA A N 1
ATOM 1332 C CA . ALA A 1 171 ? 0.993 -7.239 0.481 1 94.88 171 ALA A CA 1
ATOM 1333 C C . ALA A 1 171 ? 1.058 -7.373 -1.038 1 94.88 171 ALA A C 1
ATOM 1335 O O . ALA A 1 171 ? 1.562 -6.482 -1.725 1 94.88 171 ALA A O 1
ATOM 1336 N N . SER A 1 172 ? 0.622 -8.459 -1.553 1 95.23 172 SER A N 1
ATOM 1337 C CA . SER A 1 172 ? 0.238 -8.703 -2.94 1 95.23 172 SER A CA 1
ATOM 1338 C C . SER A 1 172 ? -1.219 -9.142 -3.041 1 95.23 172 SER A C 1
ATOM 1340 O O . SER A 1 172 ? -1.811 -9.579 -2.051 1 95.23 172 SER A O 1
ATOM 1342 N N . VAL A 1 173 ? -1.784 -8.994 -4.21 1 96.49 173 VAL A N 1
ATOM 1343 C CA . VAL A 1 173 ? -3.177 -9.399 -4.371 1 96.49 173 VAL A CA 1
ATOM 1344 C C . VAL A 1 173 ? -3.309 -10.902 -4.136 1 96.49 173 VAL A C 1
ATOM 1346 O O . VAL A 1 173 ? -4.309 -11.364 -3.582 1 96.49 173 VAL A O 1
ATOM 1349 N N . GLY A 1 174 ? -2.328 -11.63 -4.525 1 96.8 174 GLY A N 1
ATOM 1350 C CA . GLY A 1 174 ? -2.355 -13.07 -4.324 1 96.8 174 GLY A CA 1
ATOM 1351 C C . GLY A 1 174 ? -2.343 -13.468 -2.861 1 96.8 174 GLY A C 1
ATOM 1352 O O . GLY A 1 174 ? -3.128 -14.318 -2.437 1 96.8 174 GLY A O 1
ATOM 1353 N N . ASN A 1 175 ? -1.427 -12.873 -2.118 1 96.62 175 ASN A N 1
ATOM 1354 C CA . ASN A 1 175 ? -1.361 -13.168 -0.691 1 96.62 175 ASN A CA 1
ATOM 1355 C C . ASN A 1 175 ? -2.619 -12.7 0.037 1 96.62 175 ASN A C 1
ATOM 1357 O O . ASN A 1 175 ? -3.096 -13.371 0.953 1 96.62 175 ASN A O 1
ATOM 1361 N N . LEU A 1 176 ? -3.064 -11.551 -0.394 1 97.81 176 LEU A N 1
ATOM 1362 C CA . LEU A 1 176 ? -4.28 -11.037 0.228 1 97.81 176 LEU A CA 1
ATOM 1363 C C . LEU A 1 176 ? -5.472 -11.935 -0.086 1 97.81 176 LEU A C 1
ATOM 1365 O O . LEU A 1 176 ? -6.338 -12.144 0.767 1 97.81 176 LEU A O 1
ATOM 1369 N N . LEU A 1 177 ? -5.563 -12.419 -1.295 1 98.38 177 LEU A N 1
ATOM 1370 C CA . LEU A 1 177 ? -6.609 -13.368 -1.659 1 98.38 177 LEU A CA 1
ATOM 1371 C C . LEU A 1 177 ? -6.586 -14.583 -0.738 1 98.38 177 LEU A C 1
ATOM 1373 O O . LEU A 1 177 ? -7.626 -14.996 -0.22 1 98.38 177 LEU A O 1
ATOM 1377 N N . GLU A 1 178 ? -5.404 -15.144 -0.535 1 98.3 178 GLU A N 1
ATOM 1378 C CA . GLU A 1 178 ? -5.28 -16.281 0.372 1 98.3 178 GLU A CA 1
ATOM 1379 C C . GLU A 1 178 ? -5.8 -15.936 1.764 1 98.3 178 GLU A C 1
ATOM 1381 O O . GLU A 1 178 ? -6.573 -16.697 2.35 1 98.3 178 GLU A O 1
ATOM 1386 N N . PHE A 1 179 ? -5.363 -14.814 2.248 1 98.22 179 PHE A N 1
ATOM 1387 C CA . PHE A 1 179 ? -5.759 -14.354 3.574 1 98.22 179 PHE A CA 1
ATOM 1388 C C . PHE A 1 179 ? -7.275 -14.231 3.674 1 98.22 179 PHE A C 1
ATOM 1390 O O . PHE A 1 179 ? -7.878 -14.697 4.643 1 98.22 179 PHE A O 1
ATOM 1397 N N . ARG A 1 180 ? -7.9 -13.585 2.67 1 98.27 180 ARG A N 1
ATOM 1398 C CA . ARG A 1 180 ? -9.343 -13.371 2.664 1 98.27 180 ARG A CA 1
ATOM 1399 C C . ARG A 1 180 ? -10.092 -14.693 2.529 1 98.27 180 ARG A C 1
ATOM 1401 O O . ARG A 1 180 ? -11.131 -14.892 3.162 1 98.27 180 ARG A O 1
ATOM 1408 N N . LEU A 1 181 ? -9.589 -15.569 1.723 1 98.33 181 LEU A N 1
ATOM 1409 C CA . LEU A 1 181 ? -10.211 -16.88 1.573 1 98.33 181 LEU A CA 1
ATOM 1410 C C . LEU A 1 181 ? -10.206 -17.639 2.895 1 98.33 181 LEU A C 1
ATOM 1412 O O . LEU A 1 181 ? -11.205 -18.262 3.263 1 98.33 181 LEU A O 1
ATOM 1416 N N . GLY A 1 182 ? -9.093 -17.575 3.597 1 97.16 182 GLY A N 1
ATOM 1417 C CA . GLY A 1 182 ? -9.029 -18.202 4.907 1 97.16 182 GLY A CA 1
ATOM 1418 C C . GLY A 1 182 ? -10.094 -17.699 5.862 1 97.16 182 GLY A C 1
ATOM 1419 O O . GLY A 1 182 ? -10.711 -18.486 6.583 1 97.16 182 GLY A O 1
ATOM 1420 N N . ARG A 1 183 ? -10.354 -16.463 5.843 1 95.88 183 ARG A N 1
ATOM 1421 C CA . ARG A 1 183 ? -11.324 -15.835 6.735 1 95.88 183 ARG A CA 1
ATOM 1422 C C . ARG A 1 183 ? -12.747 -16.242 6.37 1 95.88 183 ARG A C 1
ATOM 1424 O O . ARG A 1 183 ? -13.638 -16.237 7.223 1 95.88 183 ARG A O 1
ATOM 1431 N N . SER A 1 184 ? -12.933 -16.578 5.16 1 95.71 184 SER A N 1
ATOM 1432 C CA . SER A 1 184 ? -14.272 -16.955 4.717 1 95.71 184 SER A CA 1
ATOM 1433 C C . SER A 1 184 ? -14.434 -18.47 4.675 1 95.71 184 SER A C 1
ATOM 1435 O O . SER A 1 184 ? -15.399 -18.981 4.103 1 95.71 184 SER A O 1
ATOM 1437 N N . GLY A 1 185 ? -13.43 -19.226 5.114 1 95.7 185 GLY A N 1
ATOM 1438 C CA . GLY A 1 185 ? -13.568 -20.664 5.287 1 95.7 185 GLY A CA 1
ATOM 1439 C C . GLY A 1 185 ? -13.144 -21.455 4.065 1 95.7 185 GLY A C 1
ATOM 1440 O O . GLY A 1 185 ? -13.401 -22.658 3.977 1 95.7 185 GLY A O 1
ATOM 1441 N N . HIS A 1 186 ? -12.563 -20.824 3.099 1 97.87 186 HIS A N 1
ATOM 1442 C CA . HIS A 1 186 ? -12.071 -21.52 1.916 1 97.87 186 HIS A CA 1
ATOM 1443 C C . HIS A 1 186 ? -10.643 -22.016 2.122 1 97.87 186 HIS A C 1
ATOM 1445 O O . HIS A 1 186 ? -9.848 -21.365 2.803 1 97.87 186 HIS A O 1
ATOM 1451 N N . ASP A 1 187 ? -10.333 -23.131 1.544 1 98.19 187 ASP A N 1
ATOM 1452 C CA . ASP A 1 187 ? -8.977 -23.669 1.57 1 98.19 187 ASP A CA 1
ATOM 1453 C C . ASP A 1 187 ? -8.09 -22.975 0.539 1 98.19 187 ASP A C 1
ATOM 1455 O O . ASP A 1 187 ? -8.457 -22.871 -0.634 1 98.19 187 ASP A O 1
ATOM 1459 N N . ALA A 1 188 ? -7.033 -22.489 1.006 1 98.57 188 ALA A N 1
ATOM 1460 C CA . ALA A 1 188 ? -6.047 -21.859 0.131 1 98.57 188 ALA A CA 1
ATOM 1461 C C . ALA A 1 188 ? -4.626 -22.187 0.58 1 98.57 188 ALA A C 1
ATOM 1463 O O . ALA A 1 188 ? -4.366 -22.341 1.776 1 98.57 188 ALA A O 1
ATOM 1464 N N . LEU A 1 189 ? -3.813 -22.321 -0.413 1 97.16 189 LEU A N 1
ATOM 1465 C CA . LEU A 1 189 ? -2.405 -22.67 -0.265 1 97.16 189 LEU A CA 1
ATOM 1466 C C . LEU A 1 189 ? -1.533 -21.804 -1.169 1 97.16 189 LEU A C 1
ATOM 1468 O O . LEU A 1 189 ? -1.99 -21.332 -2.213 1 97.16 189 LEU A O 1
ATOM 1472 N N . GLY A 1 190 ? -0.321 -21.519 -0.699 1 96.99 190 GLY A N 1
ATOM 1473 C CA . GLY A 1 190 ? 0.614 -20.775 -1.528 1 96.99 190 GLY A CA 1
ATOM 1474 C C . GLY A 1 190 ? 2.036 -21.296 -1.439 1 96.99 190 GLY A C 1
ATOM 1475 O O . GLY A 1 190 ? 2.436 -21.853 -0.415 1 96.99 190 GLY A O 1
ATOM 1476 N N . TYR A 1 191 ? 2.758 -21.13 -2.462 1 96.78 191 TYR A N 1
ATOM 1477 C CA . TYR A 1 191 ? 4.179 -21.452 -2.527 1 96.78 191 TYR A CA 1
ATOM 1478 C C . TYR A 1 191 ? 4.997 -20.23 -2.926 1 96.78 191 TYR A C 1
ATOM 1480 O O . TYR A 1 191 ? 4.623 -19.498 -3.846 1 96.78 191 TYR A O 1
ATOM 1488 N N . ALA A 1 192 ? 6.043 -20.009 -2.264 1 95.32 192 ALA A N 1
ATOM 1489 C CA . ALA A 1 192 ? 7.029 -19.001 -2.644 1 95.32 192 ALA A CA 1
ATOM 1490 C C . ALA A 1 192 ? 8.391 -19.637 -2.906 1 95.32 192 ALA A C 1
ATOM 1492 O O . ALA A 1 192 ? 9.079 -20.053 -1.971 1 95.32 192 ALA A O 1
ATOM 1493 N N . ALA A 1 193 ? 8.75 -19.7 -4.138 1 96.3 193 ALA A N 1
ATOM 1494 C CA . ALA A 1 193 ? 10.049 -20.267 -4.489 1 96.3 193 ALA A CA 1
ATOM 1495 C C . ALA A 1 193 ? 11.181 -19.307 -4.136 1 96.3 193 ALA A C 1
ATOM 1497 O O . ALA A 1 193 ? 11.059 -18.095 -4.332 1 96.3 193 ALA A O 1
ATOM 1498 N N . HIS A 1 194 ? 12.227 -19.855 -3.644 1 94.03 194 HIS A N 1
ATOM 1499 C CA . HIS A 1 194 ? 13.41 -19.073 -3.304 1 94.03 194 HIS A CA 1
ATOM 1500 C C . HIS A 1 194 ? 14.386 -19.012 -4.475 1 94.03 194 HIS A C 1
ATOM 1502 O O . HIS A 1 194 ? 14.978 -20.027 -4.849 1 94.03 194 HIS A O 1
ATOM 1508 N N . VAL A 1 195 ? 14.55 -17.824 -4.993 1 96.2 195 VAL A N 1
ATOM 1509 C CA . VAL A 1 195 ? 15.43 -17.624 -6.14 1 96.2 195 VAL A CA 1
ATOM 1510 C C . VAL A 1 195 ? 16.709 -16.919 -5.693 1 96.2 195 VAL A C 1
ATOM 1512 O O . VAL A 1 195 ? 16.658 -15.949 -4.934 1 96.2 195 VAL A O 1
ATOM 1515 N N . PRO A 1 1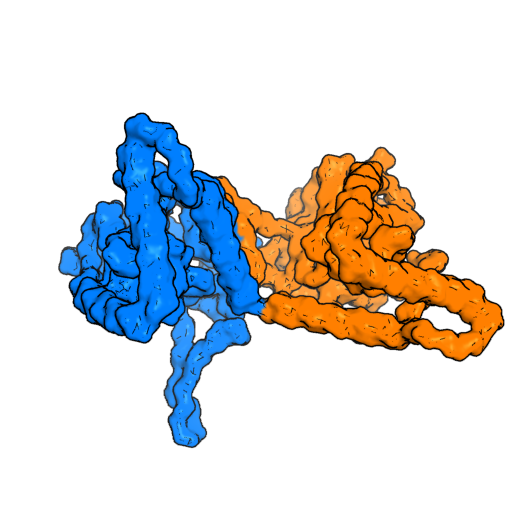96 ? 17.889 -17.497 -6.163 1 94.74 196 PRO A N 1
ATOM 1516 C CA . PRO A 1 196 ? 19.1 -16.73 -5.862 1 94.74 196 PRO A CA 1
ATOM 1517 C C . PRO A 1 196 ? 18.972 -15.255 -6.235 1 94.74 196 PRO A C 1
ATOM 1519 O O . PRO A 1 196 ? 18.649 -14.93 -7.381 1 94.74 196 PRO A O 1
ATOM 1522 N N . HIS A 1 197 ? 19.254 -14.373 -5.251 1 92.71 197 HIS A N 1
ATOM 1523 C CA . HIS A 1 197 ? 18.959 -12.957 -5.443 1 92.71 197 HIS A CA 1
ATOM 1524 C C . HIS A 1 197 ? 19.735 -12.389 -6.627 1 92.71 197 HIS A C 1
ATOM 1526 O O . HIS A 1 197 ? 19.256 -11.482 -7.311 1 92.71 197 HIS A O 1
ATOM 1532 N N . TYR A 1 198 ? 20.919 -12.929 -6.978 1 93.04 198 TYR A N 1
ATOM 1533 C CA . TYR A 1 198 ? 21.733 -12.439 -8.084 1 93.04 198 TYR A CA 1
ATOM 1534 C C . TYR A 1 198 ? 21.191 -12.932 -9.42 1 93.04 198 TYR A C 1
ATOM 1536 O O . TYR A 1 198 ? 21.68 -12.536 -10.481 1 93.04 198 TYR A O 1
ATOM 1544 N N . LEU A 1 199 ? 20.221 -13.788 -9.355 1 95.53 199 LEU A N 1
ATOM 1545 C CA . LEU A 1 199 ? 19.561 -14.269 -10.564 1 95.53 199 LEU A CA 1
ATOM 1546 C C . LEU A 1 199 ? 18.107 -13.811 -10.608 1 95.53 199 LEU A C 1
ATOM 1548 O O . LEU A 1 199 ? 17.314 -14.324 -11.401 1 95.53 199 LEU A O 1
ATOM 1552 N N . ALA A 1 200 ? 17.721 -12.926 -9.776 1 93.29 200 ALA A N 1
ATOM 1553 C CA . ALA A 1 200 ? 16.33 -12.52 -9.592 1 93.29 200 ALA A CA 1
ATOM 1554 C C . ALA A 1 200 ? 15.783 -11.849 -10.849 1 93.29 200 ALA A C 1
ATOM 1556 O O . ALA A 1 200 ? 14.581 -11.907 -11.118 1 93.29 200 ALA A O 1
ATOM 1557 N N . GLN A 1 201 ? 16.656 -11.264 -11.684 1 91.78 201 GLN A N 1
ATOM 1558 C CA . GLN A 1 201 ? 16.21 -10.496 -12.842 1 91.78 201 GLN A CA 1
ATOM 1559 C C . GLN A 1 201 ? 16.401 -11.286 -14.133 1 91.78 201 GLN A C 1
ATOM 1561 O O . GLN A 1 201 ? 16.231 -10.747 -15.228 1 91.78 201 GLN A O 1
ATOM 1566 N N . THR A 1 202 ? 16.799 -12.54 -13.964 1 92.99 202 THR A N 1
ATOM 1567 C CA . THR A 1 202 ? 16.964 -13.423 -15.113 1 92.99 202 THR A CA 1
ATOM 1568 C C . THR A 1 202 ? 16.031 -14.626 -15.01 1 92.99 202 THR A C 1
ATOM 1570 O O . THR A 1 202 ? 15.621 -15.008 -13.912 1 92.99 202 THR A O 1
ATOM 1573 N N . GLY A 1 203 ? 15.718 -15.088 -16.172 1 96.31 203 GLY A N 1
ATOM 1574 C CA . GLY A 1 203 ? 14.895 -16.287 -16.158 1 96.31 203 GLY A CA 1
ATOM 1575 C C . GLY A 1 203 ? 15.535 -17.442 -15.411 1 96.31 203 GLY A C 1
ATOM 1576 O O . GLY A 1 203 ? 16.695 -17.78 -15.656 1 96.31 203 GLY A O 1
ATOM 1577 N N . TYR A 1 204 ? 14.848 -17.986 -14.455 1 97.97 204 TYR A N 1
ATOM 1578 C CA . TYR A 1 204 ? 15.327 -19.097 -13.64 1 97.97 204 TYR A CA 1
ATOM 1579 C C . TYR A 1 204 ? 14.325 -20.246 -13.641 1 97.97 204 TYR A C 1
ATOM 1581 O O . TYR A 1 204 ? 13.595 -20.441 -12.667 1 97.97 204 TYR A O 1
ATOM 1589 N N . PRO A 1 205 ? 14.379 -21.112 -14.635 1 98.5 205 PRO A N 1
ATOM 1590 C CA . PRO A 1 205 ? 13.367 -22.143 -14.875 1 98.5 205 PRO A CA 1
ATOM 1591 C C . PRO A 1 205 ? 13.267 -23.149 -13.73 1 98.5 205 PRO A C 1
ATOM 1593 O O . PRO A 1 205 ? 12.204 -23.735 -13.51 1 98.5 205 PRO A O 1
ATOM 1596 N N . ALA A 1 206 ? 14.317 -23.349 -12.974 1 98.49 206 ALA A N 1
ATOM 1597 C CA . ALA A 1 206 ? 14.311 -24.302 -11.867 1 98.49 206 ALA A CA 1
ATOM 1598 C C . ALA A 1 206 ? 13.263 -23.925 -10.824 1 98.49 206 ALA A C 1
ATOM 1600 O O . ALA A 1 206 ? 12.653 -24.798 -10.203 1 98.49 206 ALA A O 1
ATOM 1601 N N . ALA A 1 207 ? 13.114 -22.655 -10.601 1 98.46 207 ALA A N 1
ATOM 1602 C CA . ALA A 1 207 ? 12.1 -22.193 -9.657 1 98.46 207 ALA A CA 1
ATOM 1603 C C . ALA A 1 207 ? 10.695 -22.5 -10.167 1 98.46 207 ALA A C 1
ATOM 1605 O O . ALA A 1 207 ? 9.831 -22.934 -9.402 1 98.46 207 ALA A O 1
ATOM 1606 N N . ALA A 1 208 ? 10.437 -22.273 -11.454 1 98.63 208 ALA A N 1
ATOM 1607 C CA . ALA A 1 208 ? 9.145 -22.582 -12.062 1 98.63 208 ALA A CA 1
ATOM 1608 C C . ALA A 1 208 ? 8.846 -24.076 -11.985 1 98.63 208 ALA A C 1
ATOM 1610 O O . ALA A 1 208 ? 7.717 -24.475 -11.689 1 98.63 208 ALA A O 1
ATOM 1611 N N . GLU A 1 209 ? 9.845 -24.878 -12.265 1 98.65 209 GLU A N 1
ATOM 1612 C CA . GLU A 1 209 ? 9.704 -26.328 -12.173 1 98.65 209 GLU A CA 1
ATOM 1613 C C . GLU A 1 209 ? 9.274 -26.752 -10.771 1 98.65 209 GLU A C 1
ATOM 1615 O O . GLU A 1 209 ? 8.341 -27.542 -10.615 1 98.65 209 GLU A O 1
ATOM 1620 N N . LEU A 1 210 ? 9.961 -26.19 -9.797 1 98.15 210 LEU A N 1
ATOM 1621 C CA . LEU A 1 210 ? 9.651 -26.544 -8.416 1 98.15 210 LEU A CA 1
ATOM 1622 C C . LEU A 1 210 ? 8.226 -26.136 -8.057 1 98.15 210 LEU A C 1
ATOM 1624 O O . LEU A 1 210 ? 7.515 -26.879 -7.377 1 98.15 210 LEU A O 1
ATOM 1628 N N . LEU A 1 211 ? 7.824 -24.947 -8.469 1 98.51 211 LEU A N 1
ATOM 1629 C CA . LEU A 1 211 ? 6.473 -24.475 -8.186 1 98.51 211 LEU A CA 1
ATOM 1630 C C . LEU A 1 211 ? 5.432 -25.441 -8.743 1 98.51 211 LEU A C 1
ATOM 1632 O O . LEU A 1 211 ? 4.518 -25.856 -8.026 1 98.51 211 LEU A O 1
ATOM 1636 N N . LEU A 1 212 ? 5.58 -25.847 -9.999 1 98.76 212 LEU A N 1
ATOM 1637 C CA . LEU A 1 212 ? 4.598 -26.726 -10.624 1 98.76 212 LEU A CA 1
ATOM 1638 C C . LEU A 1 212 ? 4.638 -28.117 -9.999 1 98.76 212 LEU A C 1
ATOM 1640 O O . LEU A 1 212 ? 3.597 -28.755 -9.827 1 98.76 212 LEU A O 1
ATOM 1644 N N . ASP A 1 213 ? 5.853 -28.589 -9.637 1 98 213 ASP A N 1
ATOM 1645 C CA . ASP A 1 213 ? 5.967 -29.867 -8.941 1 98 213 ASP A CA 1
ATOM 1646 C C . ASP A 1 213 ? 5.247 -29.825 -7.596 1 98 213 ASP A C 1
ATOM 1648 O O . ASP A 1 213 ? 4.615 -30.804 -7.193 1 98 213 ASP A O 1
ATOM 1652 N N . SER A 1 214 ? 5.399 -28.736 -6.923 1 97.21 214 SER A N 1
ATOM 1653 C CA . SER A 1 214 ? 4.759 -28.583 -5.62 1 97.21 214 SER A CA 1
ATOM 1654 C C . SER A 1 214 ? 3.24 -28.557 -5.751 1 97.21 214 SER A C 1
ATOM 1656 O O . SER A 1 214 ? 2.532 -29.163 -4.944 1 97.21 214 SER A O 1
ATOM 1658 N N . VAL A 1 215 ? 2.729 -27.859 -6.788 1 98.24 215 VAL A N 1
ATOM 1659 C CA . VAL A 1 215 ? 1.294 -27.855 -7.052 1 98.24 215 VAL A CA 1
ATOM 1660 C C . VAL A 1 215 ? 0.812 -29.281 -7.31 1 98.24 215 VAL A C 1
ATOM 1662 O O . VAL A 1 215 ? -0.207 -29.707 -6.761 1 98.24 215 VAL A O 1
ATOM 1665 N N . SER A 1 216 ? 1.564 -30.012 -8.146 1 98.19 216 SER A N 1
ATOM 1666 C CA . SER A 1 216 ? 1.214 -31.399 -8.434 1 98.19 216 SER A CA 1
ATOM 1667 C C . SER A 1 216 ? 1.173 -32.236 -7.16 1 98.19 216 SER A C 1
ATOM 1669 O O . SER A 1 216 ? 0.251 -33.03 -6.962 1 98.19 216 SER A O 1
ATOM 1671 N N . GLY A 1 217 ? 2.123 -32.047 -6.347 1 96.49 217 GLY A N 1
ATOM 1672 C CA . GLY A 1 217 ? 2.223 -32.812 -5.114 1 96.49 217 GLY A CA 1
ATOM 1673 C C . GLY A 1 217 ? 1.051 -32.588 -4.177 1 96.49 217 GLY A C 1
ATOM 1674 O O . GLY A 1 217 ? 0.563 -33.53 -3.549 1 96.49 217 GLY A O 1
ATOM 1675 N N . SER A 1 218 ? 0.555 -31.394 -4.087 1 96.16 218 SER A N 1
ATOM 1676 C CA . SER A 1 218 ? -0.47 -31.055 -3.105 1 96.16 218 SER A CA 1
ATOM 1677 C C . SER A 1 218 ? -1.87 -31.25 -3.678 1 96.16 218 SER A C 1
ATOM 1679 O O . SER A 1 218 ? -2.847 -31.331 -2.929 1 96.16 218 SER A O 1
ATOM 1681 N N . THR A 1 219 ? -2.011 -31.333 -5.016 1 97.27 219 THR A N 1
ATOM 1682 C CA . THR A 1 219 ? -3.348 -31.317 -5.6 1 97.27 219 THR A CA 1
ATOM 1683 C C . THR A 1 219 ? -3.621 -32.611 -6.36 1 97.27 219 THR A C 1
ATOM 1685 O O . THR A 1 219 ? -4.771 -32.918 -6.681 1 97.27 219 THR A O 1
ATOM 1688 N N . GLY A 1 220 ? -2.556 -33.293 -6.794 1 97.1 220 GLY A N 1
ATOM 1689 C CA . GLY A 1 220 ? -2.715 -34.495 -7.598 1 97.1 220 GLY A CA 1
ATOM 1690 C C . GLY A 1 220 ? -2.785 -34.212 -9.086 1 97.1 220 GLY A C 1
ATOM 1691 O O . GLY A 1 220 ? -2.909 -35.135 -9.894 1 97.1 220 GLY A O 1
ATOM 1692 N N . LEU A 1 221 ? -2.65 -32.992 -9.508 1 98.42 221 LEU A N 1
ATOM 1693 C CA . LEU A 1 221 ? -2.674 -32.634 -10.922 1 98.42 221 LEU A CA 1
ATOM 1694 C C . LEU A 1 221 ? -1.416 -33.128 -11.629 1 98.42 221 LEU A C 1
ATOM 1696 O O . LEU A 1 221 ? -0.317 -33.053 -11.075 1 98.42 221 LEU A O 1
ATOM 1700 N N . ALA A 1 222 ? -1.579 -33.6 -12.786 1 98.52 222 ALA A N 1
ATOM 1701 C CA . ALA A 1 222 ? -0.456 -33.992 -13.634 1 98.52 222 ALA A CA 1
ATOM 1702 C C . ALA A 1 222 ? -0.009 -32.835 -14.523 1 98.52 222 ALA A C 1
ATOM 1704 O O . ALA A 1 222 ? -0.483 -32.692 -15.652 1 98.52 222 ALA A O 1
ATOM 1705 N N . LEU A 1 223 ? 0.927 -32.076 -14.057 1 98.57 223 LEU A N 1
ATOM 1706 C CA . LEU A 1 223 ? 1.373 -30.888 -14.777 1 98.57 223 LEU A CA 1
ATOM 1707 C C . LEU A 1 223 ? 2.681 -31.157 -15.513 1 98.57 223 LEU A C 1
ATOM 1709 O O . LEU A 1 223 ? 3.563 -31.841 -14.989 1 98.57 223 LEU A O 1
ATOM 1713 N N . PRO A 1 224 ? 2.803 -30.658 -16.642 1 96.43 224 PRO A N 1
ATOM 1714 C CA . PRO A 1 224 ? 4.022 -30.873 -17.426 1 96.43 224 PRO A CA 1
ATOM 1715 C C . PRO A 1 224 ? 5.187 -30.005 -16.956 1 96.43 224 PRO A C 1
ATOM 1717 O O . PRO A 1 224 ? 5.076 -28.777 -16.933 1 96.43 224 PRO A O 1
ATOM 1720 N N . THR A 1 225 ? 6.324 -30.638 -16.587 1 96.61 225 THR A N 1
ATOM 1721 C CA . THR A 1 225 ? 7.489 -29.873 -16.157 1 96.61 225 THR A CA 1
ATOM 1722 C C . THR A 1 225 ? 8.716 -30.244 -16.984 1 96.61 225 THR A C 1
ATOM 1724 O O . THR A 1 225 ? 9.822 -29.774 -16.71 1 96.61 225 THR A O 1
ATOM 1727 N N . GLY A 1 226 ? 8.601 -31.072 -17.988 1 96.24 226 GLY A N 1
ATOM 1728 C CA . GLY A 1 226 ? 9.721 -31.553 -18.782 1 96.24 226 GLY A CA 1
ATOM 1729 C C . GLY A 1 226 ? 10.502 -30.437 -19.45 1 96.24 226 GLY A C 1
ATOM 1730 O O . GLY A 1 226 ? 11.729 -30.38 -19.341 1 96.24 226 GLY A O 1
ATOM 1731 N N . THR A 1 227 ? 9.792 -29.589 -20.139 1 96.42 227 THR A N 1
ATOM 1732 C CA . THR A 1 227 ? 10.434 -28.479 -20.835 1 96.42 227 THR A CA 1
ATOM 1733 C C . THR A 1 227 ? 11.157 -27.567 -19.848 1 96.42 227 THR A C 1
ATOM 1735 O O . THR A 1 227 ? 12.233 -27.047 -20.149 1 96.42 227 THR A O 1
ATOM 1738 N N . LEU A 1 228 ? 10.552 -27.35 -18.745 1 98.19 228 LEU A N 1
ATOM 1739 C CA . LEU A 1 228 ? 11.171 -26.525 -17.713 1 98.19 228 LEU A CA 1
ATOM 1740 C C . LEU A 1 228 ? 12.444 -27.179 -17.186 1 98.19 228 LEU A C 1
ATOM 1742 O O . LEU A 1 228 ? 13.442 -26.497 -16.942 1 98.19 228 LEU A O 1
ATOM 1746 N N . ARG A 1 229 ? 12.453 -28.46 -17.031 1 97.67 229 ARG A N 1
ATOM 1747 C CA . ARG A 1 229 ? 13.613 -29.21 -16.559 1 97.67 229 ARG A CA 1
ATOM 1748 C C . ARG A 1 229 ? 14.781 -29.079 -17.53 1 97.67 229 ARG A C 1
ATOM 1750 O O . ARG A 1 229 ? 15.922 -28.865 -17.113 1 97.67 229 ARG A O 1
ATOM 1757 N N . GLU A 1 230 ? 14.477 -29.194 -18.748 1 97.85 230 GLU A N 1
ATOM 1758 C CA . GLU A 1 230 ? 15.506 -29.042 -19.772 1 97.85 230 GLU A CA 1
ATOM 1759 C C . GLU A 1 230 ? 16.075 -27.626 -19.778 1 97.85 230 GLU A C 1
ATOM 1761 O O . GLU A 1 230 ? 17.291 -27.441 -19.852 1 97.85 230 GLU A O 1
ATOM 1766 N N . SER A 1 231 ? 15.215 -26.672 -19.736 1 97.87 231 SER A N 1
ATOM 1767 C CA . SER A 1 231 ? 15.637 -25.275 -19.698 1 97.87 231 SER A CA 1
ATOM 1768 C C . SER A 1 231 ? 16.468 -24.983 -18.453 1 97.87 231 SER A C 1
ATOM 1770 O O . SER A 1 231 ? 17.421 -24.202 -18.506 1 97.87 231 SER A O 1
ATOM 1772 N N . ALA A 1 232 ? 16.072 -25.569 -17.32 1 98.03 232 ALA A N 1
ATOM 1773 C CA . ALA A 1 232 ? 16.791 -25.377 -16.063 1 98.03 232 ALA A CA 1
ATOM 1774 C C . ALA A 1 232 ? 18.233 -25.863 -16.176 1 98.03 232 ALA A C 1
ATOM 1776 O O . ALA A 1 232 ? 19.154 -25.213 -15.675 1 98.03 232 ALA A O 1
ATOM 1777 N N . LYS A 1 233 ? 18.437 -27.003 -16.805 1 97.46 233 LYS A N 1
ATOM 1778 C CA . LYS A 1 233 ? 19.775 -27.551 -17.007 1 97.46 233 LYS A CA 1
ATOM 1779 C C . LYS A 1 233 ? 20.634 -26.608 -17.845 1 97.46 233 LYS A C 1
ATOM 1781 O O . LYS A 1 233 ? 21.795 -26.358 -17.513 1 97.46 233 LYS A O 1
ATOM 1786 N N . LEU A 1 234 ? 20.028 -26.079 -18.879 1 97.68 234 LEU A N 1
ATOM 1787 C CA . LEU A 1 234 ? 20.742 -25.168 -19.767 1 97.68 234 LEU A CA 1
ATOM 1788 C C . LEU A 1 234 ? 21.133 -23.89 -19.034 1 97.68 234 LEU A C 1
ATOM 1790 O O . LEU A 1 234 ? 22.266 -23.418 -19.161 1 97.68 234 LEU A O 1
ATOM 1794 N N . VAL A 1 235 ? 20.222 -23.345 -18.304 1 97.26 235 VAL A N 1
ATOM 1795 C CA . VAL A 1 235 ? 20.474 -22.111 -17.567 1 97.26 235 VAL A CA 1
ATOM 1796 C C . VAL A 1 235 ? 21.547 -22.35 -16.508 1 97.26 235 VAL A C 1
ATOM 1798 O O . VAL A 1 235 ? 22.417 -21.503 -16.294 1 97.26 235 VAL A O 1
ATOM 1801 N N . ARG A 1 236 ? 21.497 -23.505 -15.825 1 96.91 236 ARG A N 1
ATOM 1802 C CA . ARG A 1 236 ? 22.504 -23.857 -14.829 1 96.91 236 ARG A CA 1
ATOM 1803 C C . ARG A 1 236 ? 23.9 -23.871 -15.443 1 96.91 236 ARG A C 1
ATOM 1805 O O . ARG A 1 236 ? 24.845 -23.335 -14.861 1 96.91 236 ARG A O 1
ATOM 1812 N N . GLU A 1 237 ? 24.043 -24.439 -16.56 1 97.14 237 GLU A N 1
ATOM 1813 C CA . GLU A 1 237 ? 25.329 -24.513 -17.246 1 97.14 237 GLU A CA 1
ATOM 1814 C C . GLU A 1 237 ? 25.844 -23.122 -17.605 1 97.14 237 GLU A C 1
ATOM 1816 O O . GLU A 1 237 ? 27.03 -22.831 -17.44 1 97.14 237 GLU A O 1
ATOM 1821 N N . GLU A 1 238 ? 24.949 -22.336 -18.079 1 97.2 238 GLU A N 1
ATOM 1822 C CA . GLU A 1 238 ? 25.318 -20.975 -18.458 1 97.2 238 GLU A CA 1
ATOM 1823 C C . GLU A 1 238 ? 25.75 -20.162 -17.241 1 97.2 238 GLU A C 1
ATOM 1825 O O . GLU A 1 238 ? 26.732 -19.419 -17.301 1 97.2 238 GLU A O 1
ATOM 1830 N N . VAL A 1 239 ? 24.98 -20.283 -16.135 1 97.17 239 VAL A N 1
ATOM 1831 C CA . VAL A 1 239 ? 25.278 -19.564 -14.901 1 97.17 239 VAL A CA 1
ATOM 1832 C C . VAL A 1 239 ? 26.63 -20.015 -14.353 1 97.17 239 VAL A C 1
ATOM 1834 O O . VAL A 1 239 ? 27.438 -19.189 -13.921 1 97.17 239 VAL A O 1
ATOM 1837 N N . ASP A 1 240 ? 26.909 -21.322 -14.379 1 96.77 240 ASP A N 1
ATOM 1838 C CA . ASP A 1 240 ? 28.18 -21.869 -13.914 1 96.77 240 ASP A CA 1
ATOM 1839 C C . ASP A 1 240 ? 29.352 -21.27 -14.689 1 96.77 240 ASP A C 1
ATOM 1841 O O . ASP A 1 240 ? 30.37 -20.901 -14.099 1 96.77 240 ASP A O 1
ATOM 1845 N N . LYS A 1 241 ? 29.191 -21.186 -15.967 1 97.05 241 LYS A N 1
ATOM 1846 C CA . LYS A 1 241 ? 30.235 -20.635 -16.826 1 97.05 241 LYS A CA 1
ATOM 1847 C C . LYS A 1 241 ? 30.498 -19.167 -16.499 1 97.05 241 LYS A C 1
ATOM 1849 O O . LYS A 1 241 ? 31.652 -18.743 -16.408 1 97.05 241 LYS A O 1
ATOM 1854 N N . GLN A 1 242 ? 29.429 -18.4 -16.315 1 95.59 242 GLN A N 1
ATOM 1855 C CA . GLN A 1 242 ? 29.546 -16.971 -16.041 1 95.59 242 GLN A CA 1
ATOM 1856 C C . GLN A 1 242 ? 30.212 -16.722 -14.691 1 95.59 242 GLN A C 1
ATOM 1858 O O . GLN A 1 242 ? 31.038 -15.818 -14.557 1 95.59 242 GLN A O 1
ATOM 1863 N N . ILE A 1 243 ? 29.838 -17.48 -13.73 1 95.41 243 ILE A N 1
ATOM 1864 C CA . ILE A 1 243 ? 30.383 -17.33 -12.385 1 95.41 243 ILE A CA 1
ATOM 1865 C C . ILE A 1 243 ? 31.872 -17.667 -12.391 1 95.41 243 ILE A C 1
ATOM 1867 O O . ILE A 1 243 ? 32.673 -16.983 -11.749 1 95.41 243 ILE A O 1
ATOM 1871 N N . ALA A 1 244 ? 32.263 -18.713 -13.08 1 94.94 244 ALA A N 1
ATOM 1872 C CA . ALA A 1 244 ? 33.647 -19.176 -13.139 1 94.94 244 ALA A CA 1
ATOM 1873 C C . ALA A 1 244 ? 34.556 -18.112 -13.748 1 94.94 244 ALA A C 1
ATOM 1875 O O . ALA A 1 244 ? 35.751 -18.061 -13.447 1 94.94 244 ALA A O 1
ATOM 1876 N N . GLU A 1 245 ? 33.971 -17.195 -14.492 1 95.69 245 GLU A N 1
ATOM 1877 C CA . GLU A 1 245 ? 34.742 -16.176 -15.198 1 95.69 245 GLU A CA 1
ATOM 1878 C C . GLU A 1 245 ? 34.93 -14.931 -14.336 1 95.69 245 GLU A C 1
ATOM 1880 O O . GLU A 1 245 ? 35.71 -14.041 -14.683 1 95.69 245 GLU A O 1
ATOM 1885 N N . ASP A 1 246 ? 34.273 -14.885 -13.222 1 94.94 246 ASP A N 1
ATOM 1886 C CA . ASP A 1 246 ? 34.317 -13.724 -12.338 1 94.94 246 ASP A CA 1
ATOM 1887 C C . ASP A 1 246 ? 34.714 -14.128 -10.92 1 94.94 246 ASP A C 1
ATOM 1889 O O . ASP A 1 246 ? 33.906 -14.691 -10.18 1 94.94 246 ASP A O 1
ATOM 1893 N N . GLU A 1 247 ? 35.846 -13.711 -10.471 1 95.04 247 GLU A N 1
ATOM 1894 C CA . GLU A 1 247 ? 36.384 -14.109 -9.173 1 95.04 247 GLU A CA 1
ATOM 1895 C C . GLU A 1 247 ? 35.489 -13.63 -8.034 1 95.04 247 GLU A C 1
ATOM 1897 O O . GLU A 1 247 ? 35.297 -14.343 -7.046 1 95.04 247 GLU A O 1
ATOM 1902 N N . GLN A 1 248 ? 35.087 -12.411 -8.182 1 94.94 248 GLN A N 1
ATOM 1903 C CA . GLN A 1 248 ? 34.215 -11.872 -7.144 1 94.94 248 GLN A CA 1
ATOM 1904 C C . GLN A 1 248 ? 32.926 -12.681 -7.033 1 94.94 248 GLN A C 1
ATOM 1906 O O . GLN A 1 248 ? 32.459 -12.967 -5.929 1 94.94 248 GLN A O 1
ATOM 1911 N N . ALA A 1 249 ? 32.395 -13.049 -8.123 1 94.32 249 ALA A N 1
ATOM 1912 C CA . ALA A 1 249 ? 31.177 -13.854 -8.136 1 94.32 249 ALA A CA 1
ATOM 1913 C C . ALA A 1 249 ? 31.428 -15.24 -7.548 1 94.32 249 ALA A C 1
ATOM 1915 O O . ALA A 1 249 ? 30.587 -15.775 -6.823 1 94.32 249 ALA A O 1
ATOM 1916 N N . THR A 1 250 ? 32.532 -15.773 -7.804 1 95.87 250 THR A N 1
ATOM 1917 C CA . THR A 1 250 ? 32.894 -17.085 -7.279 1 95.87 250 THR A CA 1
ATOM 1918 C C . THR A 1 250 ? 32.965 -17.057 -5.755 1 95.87 250 THR A C 1
ATOM 1920 O O . THR A 1 250 ? 32.473 -17.969 -5.088 1 95.87 250 THR A O 1
ATOM 1923 N N . ARG A 1 251 ? 33.514 -16 -5.247 1 95.41 251 ARG A N 1
ATOM 1924 C CA . ARG A 1 251 ? 33.632 -15.861 -3.799 1 95.41 251 ARG A CA 1
ATOM 1925 C C . ARG A 1 251 ? 32.262 -15.69 -3.152 1 95.41 251 ARG A C 1
ATOM 1927 O O . ARG A 1 251 ? 31.989 -16.274 -2.101 1 95.41 251 ARG A O 1
ATOM 1934 N N . LEU A 1 252 ? 31.505 -14.959 -3.807 1 94.46 252 LEU A N 1
ATOM 1935 C CA . LEU A 1 252 ? 30.154 -14.747 -3.299 1 94.46 252 LEU A CA 1
ATOM 1936 C C . LEU A 1 252 ? 29.389 -16.064 -3.223 1 94.46 252 LEU A C 1
ATOM 1938 O O . LEU A 1 252 ? 28.788 -16.38 -2.194 1 94.46 252 LEU A O 1
ATOM 1942 N N . VAL A 1 253 ? 29.411 -16.805 -4.311 1 95.62 253 VAL A N 1
ATOM 1943 C CA . VAL A 1 253 ? 28.663 -18.055 -4.378 1 95.62 253 VAL A CA 1
ATOM 1944 C C . VAL A 1 253 ? 29.198 -19.035 -3.336 1 95.62 253 VAL A C 1
ATOM 1946 O O . VAL A 1 253 ? 28.424 -19.724 -2.668 1 95.62 253 VAL A O 1
ATOM 1949 N N . ALA A 1 254 ? 30.437 -19.051 -3.14 1 95.19 254 ALA A N 1
ATOM 1950 C CA . ALA A 1 254 ? 31.052 -19.926 -2.146 1 95.19 254 ALA A CA 1
ATOM 1951 C C . ALA A 1 254 ? 30.586 -19.568 -0.737 1 95.19 254 ALA A C 1
ATOM 1953 O O . ALA A 1 254 ? 30.333 -20.453 0.083 1 95.19 254 ALA A O 1
ATOM 1954 N N . SER A 1 255 ? 30.544 -18.343 -0.519 1 93.96 255 SER A N 1
ATOM 1955 C CA . SER A 1 255 ? 30.066 -17.881 0.781 1 93.96 255 SER A CA 1
ATOM 1956 C C . SER A 1 255 ? 28.614 -18.288 1.012 1 93.96 255 SER A C 1
ATOM 1958 O O . SER A 1 255 ? 28.257 -18.742 2.101 1 93.96 255 SER A O 1
ATOM 1960 N N . LEU A 1 256 ? 27.799 -18.119 -0.028 1 93.69 256 LEU A N 1
ATOM 1961 C CA . LEU A 1 256 ? 26.391 -18.491 0.066 1 93.69 256 LEU A CA 1
ATOM 1962 C C . LEU A 1 256 ? 26.239 -19.994 0.275 1 93.69 256 LEU A C 1
ATOM 1964 O O . LEU A 1 256 ? 25.375 -20.434 1.037 1 93.69 256 LEU A O 1
ATOM 1968 N N . GLU A 1 257 ? 27.071 -20.784 -0.348 1 94.59 257 GLU A N 1
ATOM 1969 C CA . GLU A 1 257 ? 27.052 -22.235 -0.187 1 94.59 257 GLU A CA 1
ATOM 1970 C C . GLU A 1 257 ? 27.368 -22.635 1.251 1 94.59 257 GLU A C 1
ATOM 1972 O O . GLU A 1 257 ? 26.682 -23.479 1.831 1 94.59 257 GLU A O 1
ATOM 1977 N N . ALA A 1 258 ? 28.351 -21.961 1.759 1 92.3 258 ALA A N 1
ATOM 1978 C CA . ALA A 1 258 ? 28.754 -22.258 3.131 1 92.3 258 ALA A CA 1
ATOM 1979 C C . ALA A 1 258 ? 27.633 -21.933 4.114 1 92.3 258 ALA A C 1
ATOM 1981 O O . ALA A 1 258 ? 27.361 -22.709 5.034 1 92.3 258 ALA A O 1
ATOM 1982 N N . GLN A 1 259 ? 27.076 -20.853 3.904 1 86.82 259 GLN A N 1
ATOM 1983 C CA . GLN A 1 259 ? 25.974 -20.438 4.765 1 86.82 259 GLN A CA 1
ATOM 1984 C C . GLN A 1 259 ? 24.789 -21.391 4.64 1 86.82 259 GLN A C 1
ATOM 1986 O O . GLN A 1 259 ? 24.183 -21.771 5.644 1 86.82 259 GLN A O 1
ATOM 1991 N N . TYR A 1 260 ? 24.52 -21.698 3.413 1 87.64 260 TYR A N 1
ATOM 1992 C CA . TYR A 1 260 ? 23.419 -22.613 3.135 1 87.64 260 TYR A CA 1
ATOM 1993 C C . TYR A 1 260 ? 23.649 -23.962 3.805 1 87.64 260 TYR A C 1
ATOM 1995 O O . TYR A 1 260 ? 22.762 -24.483 4.485 1 87.64 260 TYR A O 1
ATOM 2003 N N . ASP A 1 261 ? 24.762 -24.514 3.646 1 90.25 261 ASP A N 1
ATOM 2004 C CA . ASP A 1 261 ? 25.094 -25.827 4.192 1 90.25 261 ASP A CA 1
ATOM 2005 C C . ASP A 1 261 ? 25.096 -25.802 5.719 1 90.25 261 ASP A C 1
ATOM 2007 O O . ASP A 1 261 ? 24.69 -26.774 6.361 1 90.25 261 ASP A O 1
ATOM 2011 N N . ALA A 1 262 ? 25.517 -24.718 6.28 1 84.43 262 ALA A N 1
ATOM 2012 C CA . ALA A 1 262 ? 25.505 -24.568 7.733 1 84.43 262 ALA A CA 1
ATOM 2013 C C . ALA A 1 262 ? 24.077 -24.534 8.269 1 84.43 262 ALA A C 1
ATOM 2015 O O . ALA A 1 262 ? 23.784 -25.125 9.311 1 84.43 262 ALA A O 1
ATOM 2016 N N . PHE A 1 263 ? 23.315 -23.902 7.579 1 78.71 263 PHE A N 1
ATOM 2017 C CA . PHE A 1 263 ? 21.911 -23.802 7.963 1 78.71 263 PHE A CA 1
ATOM 2018 C C . PHE A 1 263 ? 21.249 -25.174 7.956 1 78.71 263 PHE A C 1
ATOM 2020 O O . PHE A 1 263 ? 20.523 -25.524 8.889 1 78.71 263 PHE A O 1
ATOM 2027 N N . LEU A 1 264 ? 21.419 -25.922 6.94 1 78.82 264 LEU A N 1
ATOM 2028 C CA . LEU A 1 264 ? 20.822 -27.247 6.818 1 78.82 264 LEU A CA 1
ATOM 2029 C C . LEU A 1 264 ? 21.324 -28.173 7.922 1 78.82 264 LEU A C 1
ATOM 2031 O O . LEU A 1 264 ? 20.563 -28.988 8.448 1 78.82 264 LEU A O 1
ATOM 2035 N N . ARG A 1 265 ? 22.57 -28.004 8.247 1 76.52 265 ARG A N 1
ATOM 2036 C CA . ARG A 1 265 ? 23.137 -28.809 9.324 1 76.52 265 ARG A CA 1
ATOM 2037 C C . ARG A 1 265 ? 22.512 -28.447 10.667 1 76.52 265 ARG A C 1
ATOM 2039 O O . ARG A 1 265 ? 22.267 -29.321 11.5 1 76.52 265 ARG A O 1
ATOM 2046 N N . GLY A 1 266 ? 22.393 -27.092 10.831 1 67.89 266 GLY A N 1
ATOM 2047 C CA . GLY A 1 266 ? 21.759 -26.656 12.066 1 67.89 266 GLY A CA 1
ATOM 2048 C C . GLY A 1 266 ? 20.328 -27.139 12.204 1 67.89 266 GLY A C 1
ATOM 2049 O O . GLY A 1 266 ? 19.901 -27.528 13.294 1 67.89 266 GLY A O 1
ATOM 2050 N N . ARG A 1 267 ? 19.63 -27.128 11.135 1 66.98 267 ARG A N 1
ATOM 2051 C CA . ARG A 1 267 ? 18.252 -27.609 11.149 1 66.98 267 ARG A CA 1
ATOM 2052 C C . ARG A 1 267 ? 18.196 -29.099 11.467 1 66.98 267 ARG A C 1
ATOM 2054 O O . ARG A 1 267 ? 17.299 -29.554 12.181 1 66.98 267 ARG A O 1
ATOM 2061 N N . GLN A 1 268 ? 19.161 -29.698 10.823 1 54.69 268 GLN A N 1
ATOM 2062 C CA . GLN A 1 268 ? 19.225 -31.132 11.081 1 54.69 268 GLN A CA 1
ATOM 2063 C C . GLN A 1 268 ? 19.649 -31.415 12.519 1 54.69 268 GLN A C 1
ATOM 2065 O O . GLN A 1 268 ? 19.16 -32.359 13.143 1 54.69 268 GLN A O 1
ATOM 2070 N N . ASN A 1 269 ? 20.681 -30.425 12.969 1 51.9 269 ASN A N 1
ATOM 2071 C CA . ASN A 1 269 ? 21.205 -30.616 14.318 1 51.9 269 ASN A CA 1
ATOM 2072 C C . ASN A 1 269 ? 20.256 -30.054 15.372 1 51.9 269 ASN A C 1
ATOM 2074 O O . ASN A 1 269 ? 20.346 -30.411 16.548 1 51.9 269 ASN A O 1
ATOM 2078 N N . ASN A 1 270 ? 19.74 -28.703 15.192 1 48.81 270 ASN A N 1
ATOM 2079 C CA . ASN A 1 270 ? 18.837 -28.203 16.223 1 48.81 270 ASN A CA 1
ATOM 2080 C C . ASN A 1 270 ? 17.823 -29.264 16.643 1 48.81 270 ASN A C 1
ATOM 2082 O O . ASN A 1 270 ? 16.992 -29.021 17.52 1 48.81 270 ASN A O 1
ATOM 2086 N N . LEU A 1 271 ? 17.476 -30.431 16.044 1 40.54 271 LEU A N 1
ATOM 2087 C CA . LEU A 1 271 ? 16.954 -31.576 16.783 1 40.54 271 LEU A CA 1
ATOM 2088 C C . LEU A 1 271 ? 17.955 -32.048 17.832 1 40.54 271 LEU A C 1
ATOM 2090 O O . LEU A 1 271 ? 17.584 -32.737 18.785 1 40.54 271 LEU A O 1
ATOM 2094 N N . LEU A 1 272 ? 19.377 -32.126 17.721 1 34.38 272 LEU A N 1
ATOM 2095 C CA . LEU A 1 272 ? 20.283 -32.543 18.786 1 34.38 272 LEU A CA 1
ATOM 2096 C C . LEU A 1 272 ? 20.961 -31.336 19.427 1 34.38 272 LEU A C 1
ATOM 2098 O O . LEU A 1 272 ? 21.163 -31.305 20.643 1 34.38 272 LEU A O 1
ATOM 2102 N N . VAL A 1 273 ? 22.213 -30.619 18.888 1 37.31 273 VAL A N 1
ATOM 2103 C CA . VAL A 1 273 ? 23.236 -29.858 19.597 1 37.31 273 VAL A CA 1
ATOM 2104 C C . VAL A 1 273 ? 22.935 -28.364 19.491 1 37.31 273 VAL A C 1
ATOM 2106 O O . VAL A 1 273 ? 22.558 -27.875 18.424 1 37.31 273 VAL A O 1
ATOM 2109 N N . GLU A 1 274 ? 22.774 -27.458 20.537 1 37.02 274 GLU A N 1
ATOM 2110 C CA . GLU A 1 274 ? 22.827 -26.048 20.913 1 37.02 274 GLU A CA 1
ATOM 2111 C C . GLU A 1 274 ? 23.968 -25.329 20.2 1 37.02 274 GLU A C 1
ATOM 2113 O O . GLU A 1 274 ? 24.954 -24.942 20.83 1 37.02 274 GLU A O 1
ATOM 2118 N N . THR A 1 275 ? 24.596 -25.686 19.065 1 35.88 275 THR A N 1
ATOM 2119 C CA . THR A 1 275 ? 25.888 -25.095 18.735 1 35.88 275 THR A CA 1
ATOM 2120 C C . THR A 1 275 ? 25.736 -23.615 18.395 1 35.88 275 THR A C 1
ATOM 2122 O O . THR A 1 275 ? 24.74 -23.211 17.79 1 35.88 275 THR A O 1
ATOM 2125 N N . ASP A 1 276 ? 26.567 -22.618 18.902 1 38.1 276 ASP A N 1
ATOM 2126 C CA . ASP A 1 276 ? 26.987 -21.22 18.92 1 38.1 276 ASP A CA 1
ATOM 2127 C C . ASP A 1 276 ? 27.104 -20.663 17.503 1 38.1 276 ASP A C 1
ATOM 2129 O O . ASP A 1 276 ? 27.857 -19.717 17.262 1 38.1 276 ASP A O 1
ATOM 2133 N N . SER A 1 277 ? 26.884 -21.346 16.363 1 39.86 277 SER A N 1
ATOM 2134 C CA . SER A 1 277 ? 27.345 -20.885 15.057 1 39.86 277 SER A CA 1
ATOM 2135 C C . SER A 1 277 ? 26.661 -19.581 14.659 1 39.86 277 SER A C 1
ATOM 2137 O O . SER A 1 277 ? 25.552 -19.292 15.113 1 39.86 277 SER A O 1
ATOM 2139 N N . GLN A 1 278 ? 27.468 -18.593 13.971 1 44.96 278 GLN A N 1
ATOM 2140 C CA . GLN A 1 278 ? 27.366 -17.303 13.297 1 44.96 278 GLN A CA 1
ATOM 2141 C C . GLN A 1 278 ? 26.265 -17.32 12.24 1 44.96 278 GLN A C 1
ATOM 2143 O O . GLN A 1 278 ? 26.313 -16.556 11.274 1 44.96 278 GLN A O 1
ATOM 2148 N N . LEU A 1 279 ? 25.48 -18.306 12.17 1 49.44 279 LEU A N 1
ATOM 2149 C CA . LEU A 1 279 ? 24.429 -18.495 11.176 1 49.44 279 LEU A CA 1
ATOM 2150 C C . LEU A 1 279 ? 23.296 -17.496 11.387 1 49.44 279 LEU A C 1
ATOM 2152 O O . LEU A 1 279 ? 22.942 -17.184 12.526 1 49.44 279 LEU A O 1
ATOM 2156 N N . PRO A 1 280 ? 23.086 -16.846 10.199 1 56.47 280 PRO A N 1
ATOM 2157 C CA . PRO A 1 280 ? 21.915 -15.995 10.422 1 56.47 280 PRO A CA 1
ATOM 2158 C C . PRO A 1 280 ? 20.722 -16.768 10.98 1 56.47 280 PRO A C 1
ATOM 2160 O O . PRO A 1 280 ? 20.495 -17.919 10.6 1 56.47 280 PRO A O 1
ATOM 2163 N N . THR A 1 281 ? 20.284 -16.387 12.095 1 62.98 281 THR A N 1
ATOM 2164 C CA . THR A 1 281 ? 19.071 -16.917 12.707 1 62.98 281 THR A CA 1
ATOM 2165 C C . THR A 1 281 ? 17.861 -16.674 11.809 1 62.98 281 THR A C 1
ATOM 2167 O O . THR A 1 281 ? 17.929 -15.88 10.868 1 62.98 281 THR A O 1
ATOM 2170 N N . ALA A 1 282 ? 16.861 -17.532 11.888 1 66.5 282 ALA A N 1
ATOM 2171 C CA . ALA A 1 282 ? 15.571 -17.319 11.237 1 66.5 282 ALA A CA 1
ATOM 2172 C C . ALA A 1 282 ? 15.171 -15.848 11.279 1 66.5 282 ALA A C 1
ATOM 2174 O O . ALA A 1 282 ? 14.62 -15.32 10.31 1 66.5 282 ALA A O 1
ATOM 2175 N N . GLU A 1 283 ? 15.604 -15.235 12.271 1 68 283 GLU A N 1
ATOM 2176 C CA . GLU A 1 283 ? 15.288 -13.821 12.449 1 68 283 GLU A CA 1
ATOM 2177 C C . GLU A 1 283 ? 16.099 -12.95 11.494 1 68 283 GLU A C 1
ATOM 2179 O O . GLU A 1 283 ? 15.574 -11.992 10.922 1 68 283 GLU A O 1
ATOM 2184 N N . GLU A 1 284 ? 17.288 -13.352 11.318 1 68.27 284 GLU A N 1
ATOM 2185 C CA . GLU A 1 284 ? 18.15 -12.57 10.436 1 68.27 284 GLU A CA 1
ATOM 2186 C C . GLU A 1 284 ? 17.727 -12.718 8.978 1 68.27 284 GLU A C 1
ATOM 2188 O O . GLU A 1 284 ? 17.703 -11.739 8.23 1 68.27 284 GLU A O 1
ATOM 2193 N N . LEU A 1 285 ? 17.396 -13.913 8.645 1 69.41 285 LEU A N 1
ATOM 2194 C CA . LEU A 1 285 ? 16.919 -14.168 7.291 1 69.41 285 LEU A CA 1
ATOM 2195 C C . LEU A 1 285 ? 15.612 -13.429 7.026 1 69.41 285 LEU A C 1
ATOM 2197 O O . LEU A 1 285 ? 15.414 -12.877 5.941 1 69.41 285 LEU A O 1
ATOM 2201 N N . GLY A 1 286 ? 14.758 -13.442 8.002 1 74.22 286 GLY A N 1
ATOM 2202 C CA . GLY A 1 286 ? 13.52 -12.685 7.915 1 74.22 286 GLY A CA 1
ATOM 2203 C C . GLY A 1 286 ? 13.742 -11.2 7.697 1 74.22 286 GLY A C 1
ATOM 2204 O O . GLY A 1 286 ? 13.077 -10.584 6.862 1 74.22 286 GLY A O 1
ATOM 2205 N N . ALA A 1 287 ? 14.683 -10.728 8.354 1 74.96 287 ALA A N 1
ATOM 2206 C CA . ALA A 1 287 ? 14.993 -9.306 8.24 1 74.96 287 ALA A CA 1
ATOM 2207 C C . ALA A 1 287 ? 15.536 -8.971 6.854 1 74.96 287 ALA A C 1
ATOM 2209 O O . ALA A 1 287 ? 15.213 -7.923 6.29 1 74.96 287 ALA A O 1
ATOM 2210 N N . GLU A 1 288 ? 16.326 -9.888 6.427 1 71.41 288 GLU A N 1
ATOM 2211 C CA . GLU A 1 288 ? 16.881 -9.691 5.092 1 71.41 288 GLU A CA 1
ATOM 2212 C C . GLU A 1 288 ? 15.789 -9.739 4.027 1 71.41 288 GLU A C 1
ATOM 2214 O O . GLU A 1 288 ? 15.786 -8.931 3.096 1 71.41 288 GLU A O 1
ATOM 2219 N N . LEU A 1 289 ? 14.95 -10.59 4.179 1 76.15 289 LEU A N 1
ATOM 2220 C CA . LEU A 1 289 ? 13.822 -10.704 3.261 1 76.15 289 LEU A CA 1
ATOM 2221 C C . LEU A 1 289 ? 12.969 -9.44 3.288 1 76.15 289 LEU A C 1
ATOM 2223 O O . LEU A 1 289 ? 12.616 -8.902 2.236 1 76.15 289 LEU A O 1
ATOM 2227 N N . GLU A 1 290 ? 12.752 -8.982 4.445 1 77.98 290 GLU A N 1
ATOM 2228 C CA . GLU A 1 290 ? 11.949 -7.774 4.604 1 77.98 290 GLU A CA 1
ATOM 2229 C C . GLU A 1 290 ? 12.598 -6.583 3.903 1 77.98 290 GLU A C 1
ATOM 2231 O O . GLU A 1 290 ? 11.92 -5.816 3.216 1 77.98 290 GLU A O 1
ATOM 2236 N N . ARG A 1 291 ? 13.852 -6.475 4.104 1 73.93 291 ARG A N 1
ATOM 2237 C CA . ARG A 1 291 ? 14.59 -5.374 3.494 1 73.93 291 ARG A CA 1
ATOM 2238 C C . ARG A 1 291 ? 14.537 -5.455 1.972 1 73.93 291 ARG A C 1
ATOM 2240 O O . ARG A 1 291 ? 14.329 -4.444 1.298 1 73.93 291 ARG A O 1
ATOM 2247 N N . PHE A 1 292 ? 14.715 -6.624 1.475 1 73.5 292 PHE A N 1
ATOM 2248 C CA . PHE A 1 292 ? 14.705 -6.817 0.029 1 73.5 292 PHE A CA 1
ATOM 2249 C C . PHE A 1 292 ? 13.343 -6.464 -0.555 1 73.5 292 PHE A C 1
ATOM 2251 O O . PHE A 1 292 ? 13.257 -5.74 -1.549 1 73.5 292 PHE A O 1
ATOM 2258 N N . LEU A 1 293 ? 12.341 -7.009 0.082 1 74.66 293 LEU A N 1
ATOM 2259 C CA . LEU A 1 293 ? 10.987 -6.795 -0.418 1 74.66 293 LEU A CA 1
ATOM 2260 C C . LEU A 1 293 ? 10.602 -5.322 -0.33 1 74.66 293 LEU A C 1
ATOM 2262 O O . LEU A 1 293 ? 9.914 -4.802 -1.212 1 74.66 293 LEU A O 1
ATOM 2266 N N . ALA A 1 294 ? 11.101 -4.695 0.701 1 70.24 294 ALA A N 1
ATOM 2267 C CA . ALA A 1 294 ? 10.861 -3.262 0.851 1 70.24 294 ALA A CA 1
ATOM 2268 C C . ALA A 1 294 ? 11.518 -2.474 -0.278 1 70.24 294 ALA A C 1
ATOM 2270 O O . ALA A 1 294 ? 10.953 -1.495 -0.771 1 70.24 294 ALA A O 1
ATOM 2271 N N . GLU A 1 295 ? 12.666 -2.925 -0.662 1 69.85 295 GLU A N 1
ATOM 2272 C CA . GLU A 1 295 ? 13.392 -2.261 -1.74 1 69.85 295 GLU A CA 1
ATOM 2273 C C . GLU A 1 295 ? 12.671 -2.425 -3.074 1 69.85 295 GLU A C 1
ATOM 2275 O O . GLU A 1 295 ? 12.692 -1.521 -3.913 1 69.85 295 GLU A O 1
ATOM 2280 N N . GLN A 1 296 ? 12.029 -3.542 -3.204 1 67.3 296 GLN A N 1
ATOM 2281 C CA . GLN A 1 296 ? 11.304 -3.811 -4.441 1 67.3 296 GLN A CA 1
ATOM 2282 C C . GLN A 1 296 ? 10.072 -2.92 -4.562 1 67.3 296 GLN A C 1
ATOM 2284 O O . GLN A 1 296 ? 9.682 -2.536 -5.667 1 67.3 296 GLN A O 1
ATOM 2289 N N . THR A 1 297 ? 9.499 -2.685 -3.47 1 63.65 297 THR A N 1
ATOM 2290 C CA . THR A 1 297 ? 8.313 -1.835 -3.45 1 63.65 297 THR A CA 1
ATOM 2291 C C . THR A 1 297 ? 8.676 -0.393 -3.791 1 63.65 297 THR A C 1
ATOM 2293 O O . THR A 1 297 ? 7.899 0.312 -4.439 1 63.65 297 THR A O 1
ATOM 2296 N N . ARG A 1 298 ? 9.794 0.023 -3.396 1 61.17 298 ARG A N 1
ATOM 2297 C CA . ARG A 1 298 ? 10.246 1.38 -3.681 1 61.17 298 ARG A CA 1
ATOM 2298 C C . ARG A 1 298 ? 10.55 1.556 -5.165 1 61.17 298 ARG A C 1
ATOM 2300 O O . ARG A 1 298 ? 10.312 2.624 -5.731 1 61.17 298 ARG A O 1
ATOM 2307 N N . ASP A 1 299 ? 11.012 0.547 -5.837 1 55.93 299 ASP A N 1
ATOM 2308 C CA . ASP A 1 299 ? 11.368 0.608 -7.251 1 55.93 299 ASP A CA 1
ATOM 2309 C C . ASP A 1 299 ? 10.123 0.551 -8.134 1 55.93 299 ASP A C 1
ATOM 2311 O O . ASP A 1 299 ? 10.113 1.101 -9.237 1 55.93 299 ASP A O 1
ATOM 2315 N N . ASP A 1 300 ? 9.186 -0.209 -7.707 1 54.86 300 ASP A N 1
ATOM 2316 C CA . ASP A 1 300 ? 7.978 -0.35 -8.513 1 54.86 300 ASP A CA 1
ATOM 2317 C C . ASP A 1 300 ? 7.1 0.895 -8.41 1 54.86 300 ASP A C 1
ATOM 2319 O O . ASP A 1 300 ? 6.17 1.073 -9.198 1 54.86 300 ASP A O 1
ATOM 2323 N N . GLY A 1 301 ? 7.159 1.692 -7.38 1 47.37 301 GLY A N 1
ATOM 2324 C CA . GLY A 1 301 ? 6.337 2.885 -7.254 1 47.37 301 GLY A CA 1
ATOM 2325 C C . GLY A 1 301 ? 6.94 4.099 -7.935 1 47.37 301 GLY A C 1
ATOM 2326 O O . GLY A 1 301 ? 8.128 4.107 -8.263 1 47.37 301 GLY A O 1
ATOM 2327 N N . MET B 1 1 ? -19.399 13.919 -13.473 1 77 1 MET B N 1
ATOM 2328 C CA . MET B 1 1 ? -18.616 13.366 -12.372 1 77 1 MET B CA 1
ATOM 2329 C C . MET B 1 1 ? -19.39 12.266 -11.652 1 77 1 MET B C 1
ATOM 2331 O O . MET B 1 1 ? -20.62 12.307 -11.589 1 77 1 MET B O 1
ATOM 2335 N N . LEU B 1 2 ? -18.687 11.23 -11.198 1 83.88 2 LEU B N 1
ATOM 2336 C CA . LEU B 1 2 ? -19.323 10.158 -10.441 1 83.88 2 LEU B CA 1
ATOM 2337 C C . LEU B 1 2 ? -19.951 10.696 -9.16 1 83.88 2 LEU B C 1
ATOM 2339 O O . LEU B 1 2 ? -19.489 11.698 -8.61 1 83.88 2 LEU B O 1
ATOM 2343 N N . ASP B 1 3 ? -20.933 10.101 -8.768 1 90.4 3 ASP B N 1
ATOM 2344 C CA . ASP B 1 3 ? -21.67 10.516 -7.578 1 90.4 3 ASP B CA 1
ATOM 2345 C C . ASP B 1 3 ? -20.799 10.408 -6.328 1 90.4 3 ASP B C 1
ATOM 2347 O O . ASP B 1 3 ? -20.357 9.316 -5.965 1 90.4 3 ASP B O 1
ATOM 2351 N N . PRO B 1 4 ? -20.567 11.486 -5.681 1 91.94 4 PRO B N 1
ATOM 2352 C CA . PRO B 1 4 ? -19.737 11.469 -4.474 1 91.94 4 PRO B CA 1
ATOM 2353 C C . PRO B 1 4 ? -20.367 10.67 -3.336 1 91.94 4 PRO B C 1
ATOM 2355 O O . PRO B 1 4 ? -19.653 10.136 -2.482 1 91.94 4 PRO B O 1
ATOM 2358 N N . HIS B 1 5 ? -21.705 10.591 -3.323 1 89.61 5 HIS B N 1
ATOM 2359 C CA . HIS B 1 5 ? -22.404 9.883 -2.256 1 89.61 5 HIS B CA 1
ATOM 2360 C C . HIS B 1 5 ? -22.052 8.399 -2.257 1 89.61 5 HIS B C 1
ATOM 2362 O O . HIS B 1 5 ? -22.13 7.738 -1.219 1 89.61 5 HIS B O 1
ATOM 2368 N N . GLY B 1 6 ? -21.667 7.983 -3.296 1 91.33 6 GLY B N 1
ATOM 2369 C CA . GLY B 1 6 ? -21.331 6.575 -3.429 1 91.33 6 GLY B CA 1
ATOM 2370 C C . GLY B 1 6 ? -19.954 6.237 -2.889 1 91.33 6 GLY B C 1
ATOM 2371 O O . GLY B 1 6 ? -19.568 5.067 -2.848 1 91.33 6 GLY B O 1
ATOM 2372 N N . LEU B 1 7 ? -19.259 7.26 -2.332 1 95.5 7 LEU B N 1
ATOM 2373 C CA . LEU B 1 7 ? -17.878 7.043 -1.913 1 95.5 7 LEU B CA 1
ATOM 2374 C C . LEU B 1 7 ? -17.797 6.814 -0.407 1 95.5 7 LEU B C 1
ATOM 2376 O O . LEU B 1 7 ? -16.729 6.492 0.119 1 95.5 7 LEU B O 1
ATOM 2380 N N . TYR B 1 8 ? -18.876 6.982 0.311 1 96.69 8 TYR B N 1
ATOM 2381 C CA . TYR B 1 8 ? -18.796 6.762 1.751 1 96.69 8 TYR B CA 1
ATOM 2382 C C . TYR B 1 8 ? -20.075 6.121 2.276 1 96.69 8 TYR B C 1
ATOM 2384 O O . TYR B 1 8 ? -21.129 6.212 1.641 1 96.69 8 TYR B O 1
ATOM 2392 N N . ASP B 1 9 ? -19.926 5.41 3.364 1 96.14 9 ASP B N 1
ATOM 2393 C CA . ASP B 1 9 ? -21.029 4.8 4.1 1 96.14 9 ASP B CA 1
ATOM 2394 C C . ASP B 1 9 ? -21.122 5.362 5.517 1 96.14 9 ASP B C 1
ATOM 2396 O O . ASP B 1 9 ? -20.121 5.418 6.235 1 96.14 9 ASP B O 1
ATOM 2400 N N . VAL B 1 10 ? -22.278 5.745 5.87 1 95.84 10 VAL B N 1
ATOM 2401 C CA . VAL B 1 10 ? -22.502 6.277 7.21 1 95.84 10 VAL B CA 1
ATOM 2402 C C . VAL B 1 10 ? -22.796 5.134 8.178 1 95.84 10 VAL B C 1
ATOM 2404 O O . VAL B 1 10 ? -23.585 4.238 7.869 1 95.84 10 VAL B O 1
ATOM 2407 N N . ALA B 1 11 ? -22.028 5.136 9.236 1 93.51 11 ALA B N 1
ATOM 2408 C CA . ALA B 1 11 ? -22.275 4.148 10.284 1 93.51 11 ALA B CA 1
ATOM 2409 C C . ALA B 1 11 ? -23.513 4.511 11.1 1 93.51 11 ALA B C 1
ATOM 2411 O O . ALA B 1 11 ? -23.434 5.309 12.037 1 93.51 11 ALA B O 1
ATOM 2412 N N . GLY B 1 12 ? -24.639 4.038 10.759 1 90.99 12 GLY B N 1
ATOM 2413 C CA . GLY B 1 12 ? -25.864 4.416 11.446 1 90.99 12 GLY B CA 1
ATOM 2414 C C . GLY B 1 12 ? -26.418 5.752 10.988 1 90.99 12 GLY B C 1
ATOM 2415 O O . GLY B 1 12 ? -26.575 5.986 9.788 1 90.99 12 GLY B O 1
ATOM 2416 N N . GLU B 1 13 ? -26.824 6.543 11.979 1 92.51 13 GLU B N 1
ATOM 2417 C CA . GLU B 1 13 ? -27.322 7.887 11.701 1 92.51 13 GLU B CA 1
ATOM 2418 C C . GLU B 1 13 ? -26.262 8.942 12.003 1 92.51 13 GLU B C 1
ATOM 2420 O O . GLU B 1 13 ? -25.505 8.811 12.968 1 92.51 13 GLU B O 1
ATOM 2425 N N . LEU B 1 14 ? -26.294 9.874 11.154 1 94.11 14 LEU B N 1
ATOM 2426 C CA . LEU B 1 14 ? -25.38 10.981 11.413 1 94.11 14 LEU B CA 1
ATOM 2427 C C . LEU B 1 14 ? -25.749 11.701 12.706 1 94.11 14 LEU B C 1
ATOM 2429 O O . LEU B 1 14 ? -26.925 11.983 12.95 1 94.11 14 LEU B O 1
ATOM 2433 N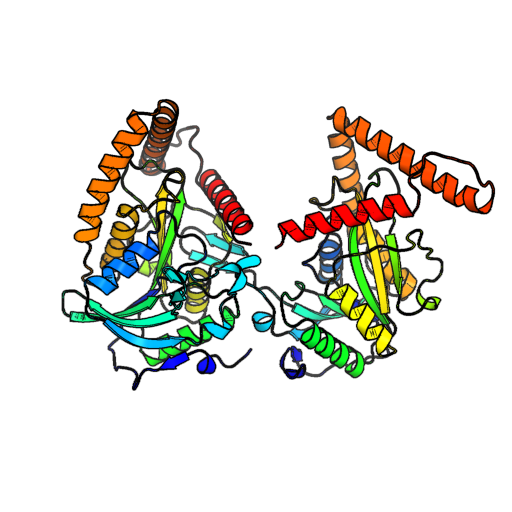 N . PRO B 1 15 ? -24.807 11.977 13.467 1 94.46 15 PRO B N 1
ATOM 2434 C CA . PRO B 1 15 ? -25.099 12.696 14.709 1 94.46 15 PRO B CA 1
ATOM 2435 C C . PRO B 1 15 ? -25.519 14.144 14.468 1 94.46 15 PRO B C 1
ATOM 2437 O O . PRO B 1 15 ? -25.159 14.733 13.445 1 94.46 15 PRO B O 1
ATOM 2440 N N . VAL B 1 16 ? -26.303 14.619 15.402 1 94.69 16 VAL B N 1
ATOM 2441 C CA . VAL B 1 16 ? -26.641 16.039 15.394 1 94.69 16 VAL B CA 1
ATOM 2442 C C . VAL B 1 16 ? -25.615 16.819 16.213 1 94.69 16 VAL B C 1
ATOM 2444 O O . VAL B 1 16 ? -25.471 16.594 17.417 1 94.69 16 VAL B O 1
ATOM 2447 N N . LEU B 1 17 ? -24.953 17.674 15.548 1 96.28 17 LEU B N 1
ATOM 2448 C CA . LEU B 1 17 ? -23.893 18.451 16.181 1 96.28 17 LEU B CA 1
ATOM 2449 C C . LEU B 1 17 ? -24.153 19.946 16.033 1 96.28 17 LEU B C 1
ATOM 2451 O O . LEU B 1 17 ? -24.919 20.364 15.163 1 96.28 17 LEU B O 1
ATOM 2455 N N . ASP B 1 18 ? -23.613 20.645 16.933 1 95.08 18 ASP B N 1
ATOM 2456 C CA . ASP B 1 18 ? -23.767 22.096 16.912 1 95.08 18 ASP B CA 1
ATOM 2457 C C . ASP B 1 18 ? -22.475 22.779 16.469 1 95.08 18 ASP B C 1
ATOM 2459 O O . ASP B 1 18 ? -21.722 23.292 17.299 1 95.08 18 ASP B O 1
ATOM 2463 N N . GLY B 1 19 ? -22.281 22.87 15.138 1 97.07 19 GLY B N 1
ATOM 2464 C CA . GLY B 1 19 ? -21.148 23.577 14.563 1 97.07 19 GLY B CA 1
ATOM 2465 C C . GLY B 1 19 ? -19.81 22.988 14.967 1 97.07 19 GLY B C 1
ATOM 2466 O O . GLY B 1 19 ? -18.945 23.696 15.488 1 97.07 19 GLY B O 1
ATOM 2467 N N . PRO B 1 20 ? -19.61 21.7 14.77 1 98.34 20 PRO B N 1
ATOM 2468 C CA . PRO B 1 20 ? -18.349 21.085 15.192 1 98.34 20 PRO B CA 1
ATOM 2469 C C . PRO B 1 20 ? -17.165 21.516 14.331 1 98.34 20 PRO B C 1
ATOM 2471 O O . PRO B 1 20 ? -17.356 22.055 13.237 1 98.34 20 PRO B O 1
ATOM 2474 N N . VAL B 1 21 ? -15.985 21.31 14.927 1 98.78 21 VAL B N 1
ATOM 2475 C CA . VAL B 1 21 ? -14.742 21.442 14.174 1 98.78 21 VAL B CA 1
ATOM 2476 C C . VAL B 1 21 ? -14.398 20.112 13.507 1 98.78 21 VAL B C 1
ATOM 2478 O O . VAL B 1 21 ? -14.607 19.045 14.09 1 98.78 21 VAL B O 1
ATOM 2481 N N . LEU B 1 22 ? -13.951 20.169 12.249 1 98.9 22 LEU B N 1
ATOM 2482 C CA . LEU B 1 22 ? -13.4 19.001 11.572 1 98.9 22 LEU B CA 1
ATOM 2483 C C . LEU B 1 22 ? -11.884 19.11 11.446 1 98.9 22 LEU B C 1
ATOM 2485 O O . LEU B 1 22 ? -11.374 20.061 10.848 1 98.9 22 LEU B O 1
ATOM 2489 N N . VAL B 1 23 ? -11.193 18.188 12.013 1 98.89 23 VAL B N 1
ATOM 2490 C CA . VAL B 1 23 ? -9.745 18.102 11.858 1 98.89 23 VAL B CA 1
ATOM 2491 C C . VAL B 1 23 ? -9.399 17.055 10.802 1 98.89 23 VAL B C 1
ATOM 2493 O O . VAL B 1 23 ? -9.828 15.903 10.898 1 98.89 23 VAL B O 1
ATOM 2496 N N . GLN B 1 24 ? -8.74 17.458 9.828 1 98.25 24 GLN B N 1
ATOM 2497 C CA . GLN B 1 24 ? -8.299 16.586 8.745 1 98.25 24 GLN B CA 1
ATOM 2498 C C . GLN B 1 24 ? -6.832 16.198 8.913 1 98.25 24 GLN B C 1
ATOM 2500 O O . GLN B 1 24 ? -5.946 17.05 8.825 1 98.25 24 GLN B O 1
ATOM 2505 N N . ALA B 1 25 ? -6.576 14.948 9.143 1 97.81 25 ALA B N 1
ATOM 2506 C CA . ALA B 1 25 ? -5.235 14.407 9.346 1 97.81 25 ALA B CA 1
ATOM 2507 C C . ALA B 1 25 ? -4.962 13.245 8.396 1 97.81 25 ALA B C 1
ATOM 2509 O O . ALA B 1 25 ? -4.757 12.111 8.836 1 97.81 25 ALA B O 1
ATOM 2510 N N . LEU B 1 26 ? -4.817 13.519 7.133 1 96.82 26 LEU B N 1
ATOM 2511 C CA . LEU B 1 26 ? -4.535 12.522 6.106 1 96.82 26 LEU B CA 1
ATOM 2512 C C . LEU B 1 26 ? -3.032 12.358 5.906 1 96.82 26 LEU B C 1
ATOM 2514 O O . LEU B 1 26 ? -2.278 13.328 6.008 1 96.82 26 LEU B O 1
ATOM 2518 N N . THR B 1 27 ? -2.667 11.118 5.643 1 90.19 27 THR B N 1
ATOM 2519 C CA . THR B 1 27 ? -1.251 10.867 5.397 1 90.19 27 THR B CA 1
ATOM 2520 C C . THR B 1 27 ? -1.017 10.471 3.942 1 90.19 27 THR B C 1
ATOM 2522 O O . THR B 1 27 ? -1.897 9.893 3.301 1 90.19 27 THR B O 1
ATOM 2525 N N . GLY B 1 28 ? 0.213 10.791 3.338 1 78.57 28 GLY B N 1
ATOM 2526 C CA . GLY B 1 28 ? 0.51 10.34 1.988 1 78.57 28 GLY B CA 1
ATOM 2527 C C . GLY B 1 28 ? 1.457 11.263 1.245 1 78.57 28 GLY B C 1
ATOM 2528 O O . GLY B 1 28 ? 2.273 10.807 0.441 1 78.57 28 GLY B O 1
ATOM 2529 N N . PHE B 1 29 ? 1.243 12.548 1.312 1 79.16 29 PHE B N 1
ATOM 2530 C CA . PHE B 1 29 ? 2.146 13.456 0.616 1 79.16 29 PHE B CA 1
ATOM 2531 C C . PHE B 1 29 ? 3.466 13.588 1.367 1 79.16 29 PHE B C 1
ATOM 2533 O O . PHE B 1 29 ? 4.36 12.753 1.214 1 79.16 29 PHE B O 1
ATOM 2540 N N . VAL B 1 30 ? 3.572 14.481 2.249 1 85.57 30 VAL B N 1
ATOM 2541 C CA . VAL B 1 30 ? 4.718 14.626 3.14 1 85.57 30 VAL B CA 1
ATOM 2542 C C . VAL B 1 30 ? 4.242 14.681 4.59 1 85.57 30 VAL B C 1
ATOM 2544 O O . VAL B 1 30 ? 3.327 15.439 4.921 1 85.57 30 VAL B O 1
ATOM 2547 N N . ASP B 1 31 ? 4.72 13.772 5.324 1 92.63 31 ASP B N 1
ATOM 2548 C CA . ASP B 1 31 ? 4.509 13.797 6.768 1 92.63 31 ASP B CA 1
ATOM 2549 C C . ASP B 1 31 ? 5.839 13.794 7.517 1 92.63 31 ASP B C 1
ATOM 2551 O O . ASP B 1 31 ? 6.18 12.816 8.186 1 92.63 31 ASP B O 1
ATOM 2555 N N . ALA B 1 32 ? 6.513 14.949 7.397 1 94.46 32 ALA B N 1
ATOM 2556 C CA . ALA B 1 32 ? 7.832 15.059 8.015 1 94.46 32 ALA B CA 1
ATOM 2557 C C . ALA B 1 32 ? 7.759 14.785 9.515 1 94.46 32 ALA B C 1
ATOM 2559 O O . ALA B 1 32 ? 6.849 15.263 10.196 1 94.46 32 ALA B O 1
ATOM 2560 N N . GLY B 1 33 ? 8.719 13.92 9.939 1 96.29 33 GLY B N 1
ATOM 2561 C CA . GLY B 1 33 ? 8.762 13.618 11.361 1 96.29 33 GLY B CA 1
ATOM 2562 C C . GLY B 1 33 ? 7.591 12.776 11.828 1 96.29 33 GLY B C 1
ATOM 2563 O O . GLY B 1 33 ? 7.342 12.66 13.03 1 96.29 33 GLY B O 1
ATOM 2564 N N . SER B 1 34 ? 6.756 12.323 10.882 1 96.99 34 SER B N 1
ATOM 2565 C CA . SER B 1 34 ? 5.542 11.577 11.195 1 96.99 34 SER B CA 1
ATOM 2566 C C . SER B 1 34 ? 4.605 12.391 12.081 1 96.99 34 SER B C 1
ATOM 2568 O O . SER B 1 34 ? 3.926 11.838 12.948 1 96.99 34 SER B O 1
ATOM 2570 N N . ALA B 1 35 ? 4.638 13.628 11.893 1 97.9 35 ALA B N 1
ATOM 2571 C CA . ALA B 1 35 ? 3.928 14.528 12.797 1 97.9 35 ALA B CA 1
ATOM 2572 C C . ALA B 1 35 ? 2.42 14.309 12.718 1 97.9 35 ALA B C 1
ATOM 2574 O O . ALA B 1 35 ? 1.731 14.312 13.741 1 97.9 35 ALA B O 1
ATOM 2575 N N . ILE B 1 36 ? 1.88 14.132 11.539 1 97.7 36 ILE B N 1
ATOM 2576 C CA . ILE B 1 36 ? 0.447 13.934 11.355 1 97.7 36 ILE B CA 1
ATOM 2577 C C . ILE B 1 36 ? 0.03 12.593 11.955 1 97.7 36 ILE B C 1
ATOM 2579 O O . ILE B 1 36 ? -0.957 12.515 12.69 1 97.7 36 ILE B O 1
ATOM 2583 N N . GLN B 1 37 ? 0.815 11.623 11.663 1 96.77 37 GLN B N 1
ATOM 2584 C CA . GLN B 1 37 ? 0.547 10.295 12.206 1 96.77 37 GLN B CA 1
ATOM 2585 C C . GLN B 1 37 ? 0.559 10.311 13.732 1 96.77 37 GLN B C 1
ATOM 2587 O O . GLN B 1 37 ? -0.335 9.753 14.371 1 96.77 37 GLN B O 1
ATOM 2592 N N . LEU B 1 38 ? 1.529 10.924 14.304 1 97.62 38 LEU B N 1
ATOM 2593 C CA . LEU B 1 38 ? 1.66 10.993 15.755 1 97.62 38 LEU B CA 1
ATOM 2594 C C . LEU B 1 38 ? 0.49 11.754 16.371 1 97.62 38 LEU B C 1
ATOM 2596 O O . LEU B 1 38 ? -0.028 11.362 17.419 1 97.62 38 LEU B O 1
ATOM 2600 N N . ALA B 1 39 ? 0.103 12.815 15.723 1 98.05 39 ALA B N 1
ATOM 2601 C CA . ALA B 1 39 ? -1.027 13.601 16.212 1 98.05 39 ALA B CA 1
ATOM 2602 C C . ALA B 1 39 ? -2.312 12.777 16.207 1 98.05 39 ALA B C 1
ATOM 2604 O O . ALA B 1 39 ? -3.037 12.742 17.204 1 98.05 39 ALA B O 1
ATOM 2605 N N . ARG B 1 40 ? -2.585 12.148 15.127 1 96.9 40 ARG B N 1
ATOM 2606 C CA . ARG B 1 40 ? -3.792 11.34 14.989 1 96.9 40 ARG B CA 1
ATOM 2607 C C . ARG B 1 40 ? -3.81 10.204 16.007 1 96.9 40 ARG B C 1
ATOM 2609 O O . ARG B 1 40 ? -4.836 9.949 16.641 1 96.9 40 ARG B O 1
ATOM 2616 N N . GLU B 1 41 ? -2.679 9.545 16.108 1 96.36 41 GLU B N 1
ATOM 2617 C CA . GLU B 1 41 ? -2.584 8.442 17.06 1 96.36 41 GLU B CA 1
ATOM 2618 C C . GLU B 1 41 ? -2.818 8.924 18.489 1 96.36 41 GLU B C 1
ATOM 2620 O O . GLU B 1 41 ? -3.507 8.262 19.268 1 96.36 41 GLU B O 1
ATOM 2625 N N . SER B 1 42 ? -2.219 10.009 18.811 1 97.32 42 SER B N 1
ATOM 2626 C CA . SER B 1 42 ? -2.396 10.581 20.143 1 97.32 42 SER B CA 1
ATOM 2627 C C . SER B 1 42 ? -3.866 10.865 20.432 1 97.32 42 SER B C 1
ATOM 2629 O O . SER B 1 42 ? -4.363 10.552 21.516 1 97.32 42 SER B O 1
ATOM 2631 N N . LEU B 1 43 ? -4.581 11.419 19.509 1 98.34 43 LEU B N 1
ATOM 2632 C CA . LEU B 1 43 ? -5.989 11.755 19.686 1 98.34 43 LEU B CA 1
ATOM 2633 C C . LEU B 1 43 ? -6.831 10.495 19.858 1 98.34 43 LEU B C 1
ATOM 2635 O O . LEU B 1 43 ? -7.633 10.401 20.79 1 98.34 43 LEU B O 1
ATOM 2639 N N . LEU B 1 44 ? -6.625 9.52 19.023 1 97.49 44 LEU B N 1
ATOM 2640 C CA . LEU B 1 44 ? -7.469 8.331 18.997 1 97.49 44 LEU B CA 1
ATOM 2641 C C . LEU B 1 44 ? -7.158 7.418 20.179 1 97.49 44 LEU B C 1
ATOM 2643 O O . LEU B 1 44 ? -8.032 6.687 20.65 1 97.49 44 LEU B O 1
ATOM 2647 N N . GLU B 1 45 ? -5.947 7.523 20.658 1 96.72 45 GLU B N 1
ATOM 2648 C CA . GLU B 1 45 ? -5.565 6.701 21.803 1 96.72 45 GLU B CA 1
ATOM 2649 C C . GLU B 1 45 ? -6.065 7.31 23.11 1 96.72 45 GLU B C 1
ATOM 2651 O O . GLU B 1 45 ? -6.356 6.588 24.066 1 96.72 45 GLU B O 1
ATOM 2656 N N . ASN B 1 46 ? -6.227 8.581 23.173 1 97.05 46 ASN B N 1
ATOM 2657 C CA . ASN B 1 46 ? -6.434 9.236 24.461 1 97.05 46 ASN B CA 1
ATOM 2658 C C . ASN B 1 46 ? -7.849 9.793 24.584 1 97.05 46 ASN B C 1
ATOM 2660 O O . ASN B 1 46 ? -8.253 10.241 25.659 1 97.05 46 ASN B O 1
ATOM 2664 N N . LEU B 1 47 ? -8.565 9.811 23.462 1 98.42 47 LEU B N 1
ATOM 2665 C CA . LEU B 1 47 ? -9.915 10.363 23.489 1 98.42 47 LEU B CA 1
ATOM 2666 C C . LEU B 1 47 ? -10.936 9.326 23.033 1 98.42 47 LEU B C 1
ATOM 2668 O O . LEU B 1 47 ? -10.62 8.455 22.22 1 98.42 47 LEU B O 1
ATOM 2672 N N . GLU B 1 48 ? -12.145 9.461 23.591 1 97.99 48 GLU B N 1
ATOM 2673 C CA . GLU B 1 48 ? -13.243 8.622 23.12 1 97.99 48 GLU B CA 1
ATOM 2674 C C . GLU B 1 48 ? -13.618 8.961 21.68 1 97.99 48 GLU B C 1
ATOM 2676 O O . GLU B 1 48 ? -13.725 10.136 21.321 1 97.99 48 GLU B O 1
ATOM 2681 N N . SER B 1 49 ? -13.734 7.95 20.91 1 97.79 49 SER B N 1
ATOM 2682 C CA . SER B 1 49 ? -14.045 8.183 19.503 1 97.79 49 SER B CA 1
ATOM 2683 C C . SER B 1 49 ? -14.951 7.089 18.948 1 97.79 49 SER B C 1
ATOM 2685 O O . SER B 1 49 ? -14.972 5.971 19.467 1 97.79 49 SER B O 1
ATOM 2687 N N . GLU B 1 50 ? -15.748 7.434 18.032 1 97.65 50 GLU B N 1
ATOM 2688 C CA . GLU B 1 50 ? -16.567 6.496 17.27 1 97.65 50 GLU B CA 1
ATOM 2689 C C . GLU B 1 50 ? -16.54 6.824 15.78 1 97.65 50 GLU B C 1
ATOM 2691 O O . GLU B 1 50 ? -16.484 7.995 15.398 1 97.65 50 GLU B O 1
ATOM 2696 N N . VAL B 1 51 ? -16.636 5.8 14.938 1 98.03 51 VAL B N 1
ATOM 2697 C CA . VAL B 1 51 ? -16.643 6 13.492 1 98.03 51 VAL B CA 1
ATOM 2698 C C . VAL B 1 51 ? -18.032 6.442 13.038 1 98.03 51 VAL B C 1
ATOM 2700 O O . VAL B 1 51 ? -19.032 5.794 13.357 1 98.03 51 VAL B O 1
ATOM 2703 N N . VAL B 1 52 ? -18.085 7.549 12.298 1 97.76 52 VAL B N 1
ATOM 2704 C CA . VAL B 1 52 ? -19.348 8.098 11.816 1 97.76 52 VAL B CA 1
ATOM 2705 C C . VAL B 1 52 ? -19.543 7.733 10.347 1 97.76 52 VAL B C 1
ATOM 2707 O O . VAL B 1 52 ? -20.674 7.542 9.893 1 97.76 52 VAL B O 1
ATOM 2710 N N . ALA B 1 53 ? -18.431 7.661 9.619 1 97.96 53 ALA B N 1
ATOM 2711 C CA . ALA B 1 53 ? -18.471 7.307 8.203 1 97.96 53 ALA B CA 1
ATOM 2712 C C . ALA B 1 53 ? -17.157 6.671 7.758 1 97.96 53 ALA B C 1
ATOM 2714 O O . ALA B 1 53 ? -16.094 6.985 8.299 1 97.96 53 ALA B O 1
ATOM 2715 N N . THR B 1 54 ? -17.261 5.766 6.899 1 97.94 54 THR B N 1
ATOM 2716 C CA . THR B 1 54 ? -16.1 5.15 6.266 1 97.94 54 THR B CA 1
ATOM 2717 C C . THR B 1 54 ? -16.145 5.341 4.752 1 97.94 54 THR B C 1
ATOM 2719 O O . THR B 1 54 ? -17.21 5.235 4.14 1 97.94 54 THR B O 1
ATOM 2722 N N . PHE B 1 55 ? -15.027 5.651 4.201 1 98.08 55 PHE B N 1
ATOM 2723 C CA . PHE B 1 55 ? -14.95 5.86 2.76 1 98.08 55 PHE B CA 1
ATOM 2724 C C . PHE B 1 55 ? -14.571 4.569 2.045 1 98.08 55 PHE B C 1
ATOM 2726 O O . PHE B 1 55 ? -13.885 3.717 2.613 1 98.08 55 PHE B O 1
ATOM 2733 N N . ASP B 1 56 ? -15.06 4.433 0.824 1 96.7 56 ASP B N 1
ATOM 2734 C CA . ASP B 1 56 ? -14.667 3.317 -0.031 1 96.7 56 ASP B CA 1
ATOM 2735 C C . ASP B 1 56 ? -13.255 3.514 -0.576 1 96.7 56 ASP B C 1
ATOM 2737 O O . ASP B 1 56 ? -13.078 3.841 -1.751 1 96.7 56 ASP B O 1
ATOM 2741 N N . LEU B 1 57 ? -12.319 3.234 0.237 1 96.29 57 LEU B N 1
ATOM 2742 C CA . LEU B 1 57 ? -10.912 3.461 -0.072 1 96.29 57 LEU B CA 1
ATOM 2743 C C . LEU B 1 57 ? -10.462 2.583 -1.234 1 96.29 57 LEU B C 1
ATOM 2745 O O . LEU B 1 57 ? -9.493 2.909 -1.925 1 96.29 57 LEU B O 1
ATOM 2749 N N . ASP B 1 58 ? -11.13 1.496 -1.463 1 96.47 58 ASP B N 1
ATOM 2750 C CA . ASP B 1 58 ? -10.793 0.583 -2.551 1 96.47 58 ASP B CA 1
ATOM 2751 C C . ASP B 1 58 ? -10.832 1.299 -3.9 1 96.47 58 ASP B C 1
ATOM 2753 O O . ASP B 1 58 ? -10.082 0.952 -4.815 1 96.47 58 ASP B O 1
ATOM 2757 N N . GLN B 1 59 ? -11.65 2.268 -4.038 1 95.64 59 GLN B N 1
ATOM 2758 C CA . GLN B 1 59 ? -11.793 3.023 -5.279 1 95.64 59 GLN B CA 1
ATOM 2759 C C . GLN B 1 59 ? -10.736 4.119 -5.381 1 95.64 59 GLN B C 1
ATOM 2761 O O . GLN B 1 59 ? -10.527 4.689 -6.453 1 95.64 59 GLN B O 1
ATOM 2766 N N . LEU B 1 60 ? -10.061 4.357 -4.232 1 96.88 60 LEU B N 1
ATOM 2767 C CA . LEU B 1 60 ? -9.287 5.591 -4.149 1 96.88 60 LEU B CA 1
ATOM 2768 C C . LEU B 1 60 ? -7.8 5.29 -3.998 1 96.88 60 LEU B C 1
ATOM 2770 O O . LEU B 1 60 ? -6.965 6.189 -4.125 1 96.88 60 LEU B O 1
ATOM 2774 N N . LEU B 1 61 ? -7.457 4.089 -3.778 1 95.86 61 LEU B N 1
ATOM 2775 C CA . LEU B 1 61 ? -6.096 3.726 -3.397 1 95.86 61 LEU B CA 1
ATOM 2776 C C . LEU B 1 61 ? -5.405 2.956 -4.516 1 95.86 61 LEU B C 1
ATOM 2778 O O . LEU B 1 61 ? -6.004 2.067 -5.126 1 95.86 61 LEU B O 1
ATOM 2782 N N . ASP B 1 62 ? -4.194 3.318 -4.805 1 94.51 62 ASP B N 1
ATOM 2783 C CA . ASP B 1 62 ? -3.293 2.513 -5.624 1 94.51 62 ASP B CA 1
ATOM 2784 C C . ASP B 1 62 ? -2.516 1.515 -4.767 1 94.51 62 ASP B C 1
ATOM 2786 O O . ASP B 1 62 ? -1.437 1.83 -4.263 1 94.51 62 ASP B O 1
ATOM 2790 N N . TYR B 1 63 ? -3.016 0.299 -4.692 1 94.72 63 TYR B N 1
ATOM 2791 C CA . TYR B 1 63 ? -2.477 -0.707 -3.784 1 94.72 63 TYR B CA 1
ATOM 2792 C C . TYR B 1 63 ? -1.043 -1.065 -4.156 1 94.72 63 TYR B C 1
ATOM 2794 O O . TYR B 1 63 ? -0.231 -1.388 -3.286 1 94.72 63 TYR B O 1
ATOM 2802 N N . ARG B 1 64 ? -0.752 -1.083 -5.395 1 90.18 64 ARG B N 1
ATOM 2803 C CA . ARG B 1 64 ? 0.575 -1.493 -5.841 1 90.18 64 ARG B CA 1
ATOM 2804 C C . ARG B 1 64 ? 1.639 -0.505 -5.375 1 90.18 64 ARG B C 1
ATOM 2806 O O . ARG B 1 64 ? 2.747 -0.903 -5.011 1 90.18 64 ARG B O 1
ATOM 2813 N N . SER B 1 65 ? 1.26 0.759 -5.335 1 87.28 65 SER B N 1
ATOM 2814 C CA . SER B 1 65 ? 2.205 1.798 -4.94 1 87.28 65 SER B CA 1
ATOM 2815 C C . SER B 1 65 ? 2.37 1.848 -3.425 1 87.28 65 SER B C 1
ATOM 2817 O O . SER B 1 65 ? 3.402 2.299 -2.922 1 87.28 65 SER B O 1
ATOM 2819 N N . ARG B 1 66 ? 1.456 1.464 -2.629 1 87.83 66 ARG B N 1
ATOM 2820 C CA . ARG B 1 66 ? 1.509 1.609 -1.178 1 87.83 66 ARG B CA 1
ATOM 2821 C C . ARG B 1 66 ? 1.589 0.248 -0.494 1 87.83 66 ARG B C 1
ATOM 2823 O O . ARG B 1 66 ? 2.131 0.132 0.608 1 87.83 66 ARG B O 1
ATOM 2830 N N . ARG B 1 67 ? 1.318 -0.822 -1.024 1 92.94 67 ARG B N 1
ATOM 2831 C CA . ARG B 1 67 ? 1.218 -2.205 -0.569 1 92.94 67 ARG B CA 1
ATOM 2832 C C . ARG B 1 67 ? 1.141 -2.277 0.953 1 92.94 67 ARG B C 1
ATOM 2834 O O . ARG B 1 67 ? 2.166 -2.218 1.635 1 92.94 67 ARG B O 1
ATOM 2841 N N . PRO B 1 68 ? 0.012 -2.441 1.55 1 93.42 68 PRO B N 1
ATOM 2842 C CA . PRO B 1 68 ? -0.14 -2.563 3.002 1 93.42 68 PRO B CA 1
ATOM 2843 C C . PRO B 1 68 ? 0.614 -3.761 3.576 1 93.42 68 PRO B C 1
ATOM 2845 O O . PRO B 1 68 ? 0.745 -4.79 2.908 1 93.42 68 PRO B O 1
ATOM 2848 N N . PRO B 1 69 ? 1.099 -3.626 4.748 1 93.84 69 PRO B N 1
ATOM 2849 C CA . PRO B 1 69 ? 1.898 -4.717 5.313 1 93.84 69 PRO B CA 1
ATOM 2850 C C . PRO B 1 69 ? 1.05 -5.918 5.724 1 93.84 69 PRO B C 1
ATOM 2852 O O . PRO B 1 69 ? -0.079 -5.75 6.193 1 93.84 69 PRO B O 1
ATOM 2855 N N . MET B 1 70 ? 1.606 -7.031 5.564 1 95.48 70 MET B N 1
ATOM 2856 C CA . MET B 1 70 ? 1.084 -8.296 6.073 1 95.48 70 MET B CA 1
ATOM 2857 C C . MET B 1 70 ? 2.088 -8.962 7.008 1 95.48 70 MET B C 1
ATOM 2859 O O . MET B 1 70 ? 3.298 -8.791 6.85 1 95.48 70 MET B O 1
ATOM 2863 N N . ILE B 1 71 ? 1.557 -9.665 7.965 1 95.57 71 ILE B N 1
ATOM 2864 C CA . ILE B 1 71 ? 2.426 -10.41 8.869 1 95.57 71 ILE B CA 1
ATOM 2865 C C . ILE B 1 71 ? 2.361 -11.899 8.538 1 95.57 71 ILE B C 1
ATOM 2867 O O . ILE B 1 71 ? 1.277 -12.486 8.499 1 95.57 71 ILE B O 1
ATOM 2871 N N . PHE B 1 72 ? 3.477 -12.387 8.237 1 93.91 72 PHE B N 1
ATOM 2872 C CA . PHE B 1 72 ? 3.66 -13.813 7.994 1 93.91 72 PHE B CA 1
ATOM 2873 C C . PHE B 1 72 ? 4.259 -14.498 9.216 1 93.91 72 PHE B C 1
ATOM 2875 O O . PHE B 1 72 ? 5.265 -14.038 9.761 1 93.91 72 PHE B O 1
ATOM 2882 N N . VAL B 1 73 ? 3.561 -15.587 9.654 1 92.41 73 VAL B N 1
ATOM 2883 C CA . VAL B 1 73 ? 4.073 -16.329 10.802 1 92.41 73 VAL B CA 1
ATOM 2884 C C . VAL B 1 73 ? 4.255 -17.798 10.428 1 92.41 73 VAL B C 1
ATOM 2886 O O . VAL B 1 73 ? 3.276 -18.535 10.288 1 92.41 73 VAL B O 1
ATOM 2889 N N . ALA B 1 74 ? 5.449 -18.218 10.252 1 87.3 74 ALA B N 1
ATOM 2890 C CA . ALA B 1 74 ? 5.902 -19.585 10.011 1 87.3 74 ALA B CA 1
ATOM 2891 C C . ALA B 1 74 ? 5.287 -20.15 8.734 1 87.3 74 ALA B C 1
ATOM 2893 O O . ALA B 1 74 ? 5.985 -20.346 7.736 1 87.3 74 ALA B O 1
ATOM 2894 N N . ASP B 1 75 ? 3.872 -20.18 8.73 1 91.78 75 ASP B N 1
ATOM 2895 C CA . ASP B 1 75 ? 3.3 -20.91 7.602 1 91.78 75 ASP B CA 1
ATOM 2896 C C . ASP B 1 75 ? 1.962 -20.306 7.179 1 91.78 75 ASP B C 1
ATOM 2898 O O . ASP B 1 75 ? 1.197 -20.934 6.445 1 91.78 75 ASP B O 1
ATOM 2902 N N . HIS B 1 76 ? 1.676 -19.165 7.683 1 95.01 76 HIS B N 1
ATOM 2903 C CA . HIS B 1 76 ? 0.426 -18.525 7.291 1 95.01 76 HIS B CA 1
ATOM 2904 C C . HIS B 1 76 ? 0.508 -17.01 7.449 1 95.01 76 HIS B C 1
ATOM 2906 O O . HIS B 1 76 ? 1.401 -16.501 8.131 1 95.01 76 HIS B O 1
ATOM 2912 N N . PHE B 1 77 ? -0.385 -16.395 6.807 1 95.76 77 PHE B N 1
ATOM 2913 C CA . PHE B 1 77 ? -0.559 -14.967 7.04 1 95.76 77 PHE B CA 1
ATOM 2914 C C . PHE B 1 77 ? -1.472 -14.721 8.236 1 95.76 77 PHE B C 1
ATOM 2916 O O . PHE B 1 77 ? -2.631 -15.141 8.236 1 95.76 77 PHE B O 1
ATOM 2923 N N . GLU B 1 78 ? -0.902 -14.044 9.152 1 95.21 78 GLU B N 1
ATOM 2924 C CA . GLU B 1 78 ? -1.602 -13.847 10.418 1 95.21 78 GLU B CA 1
ATOM 2925 C C . GLU B 1 78 ? -2.478 -12.599 10.375 1 95.21 78 GLU B C 1
ATOM 2927 O O . GLU B 1 78 ? -3.572 -12.582 10.944 1 95.21 78 GLU B O 1
ATOM 2932 N N . SER B 1 79 ? -1.924 -11.6 9.742 1 96.27 79 SER B N 1
ATOM 2933 C CA . SER B 1 79 ? -2.675 -10.349 9.777 1 96.27 79 SER B CA 1
ATOM 2934 C C . SER B 1 79 ? -2.376 -9.491 8.552 1 96.27 79 SER B C 1
ATOM 2936 O O . SER B 1 79 ? -1.385 -9.718 7.855 1 96.27 79 SER B O 1
ATOM 2938 N N . TYR B 1 80 ? -3.265 -8.63 8.3 1 95.9 80 TYR B N 1
ATOM 2939 C CA . TYR B 1 80 ? -3.251 -7.623 7.245 1 95.9 80 TYR B CA 1
ATOM 2940 C C . TYR B 1 80 ? -3.695 -6.267 7.778 1 95.9 80 TYR B C 1
ATOM 2942 O O . TYR B 1 80 ? -4.743 -6.158 8.419 1 95.9 80 TYR B O 1
ATOM 2950 N N . GLU B 1 81 ? -2.864 -5.318 7.575 1 93.96 81 GLU B N 1
ATOM 2951 C CA . GLU B 1 81 ? -3.268 -3.981 8 1 93.96 81 GLU B CA 1
ATOM 2952 C C . GLU B 1 81 ? -4.158 -3.315 6.955 1 93.96 81 GLU B C 1
ATOM 2954 O O . GLU B 1 81 ? -3.67 -2.584 6.092 1 93.96 81 GLU B O 1
ATOM 2959 N N . ASP B 1 82 ? -5.426 -3.475 7.151 1 93.72 82 ASP B N 1
ATOM 2960 C CA . ASP B 1 82 ? -6.391 -2.886 6.229 1 93.72 82 ASP B CA 1
ATOM 2961 C C . ASP B 1 82 ? -6.304 -1.361 6.242 1 93.72 82 ASP B C 1
ATOM 2963 O O . ASP B 1 82 ? -6.452 -0.734 7.293 1 93.72 82 ASP B O 1
ATOM 2967 N N . PRO B 1 83 ? -5.979 -0.78 5.137 1 94.72 83 PRO B N 1
ATOM 2968 C CA . PRO B 1 83 ? -6.069 0.682 5.126 1 94.72 83 PRO B CA 1
ATOM 2969 C C . PRO B 1 83 ? -7.5 1.186 5.294 1 94.72 83 PRO B C 1
ATOM 2971 O O . PRO B 1 83 ? -8.423 0.654 4.672 1 94.72 83 PRO B O 1
ATOM 2974 N N . VAL B 1 84 ? -7.668 2.213 6.141 1 96.12 84 VAL B N 1
ATOM 2975 C CA . VAL B 1 84 ? -9.004 2.728 6.424 1 96.12 84 VAL B CA 1
ATOM 2976 C C . VAL B 1 84 ? -9 4.252 6.332 1 96.12 84 VAL B C 1
ATOM 2978 O O . VAL B 1 84 ? -8.089 4.909 6.842 1 96.12 84 VAL B O 1
ATOM 2981 N N . LEU B 1 85 ? -9.855 4.785 5.59 1 97.54 85 LEU B N 1
ATOM 2982 C CA . LEU B 1 85 ? -10.189 6.205 5.551 1 97.54 85 LEU B CA 1
ATOM 2983 C C . LEU B 1 85 ? -11.552 6.46 6.184 1 97.54 85 LEU B C 1
ATOM 2985 O O . LEU B 1 85 ? -12.575 6.001 5.671 1 97.54 85 LEU B O 1
ATOM 2989 N N . ALA B 1 86 ? -11.568 7.177 7.302 1 98.2 86 ALA B N 1
ATOM 2990 C CA . ALA B 1 86 ? -12.806 7.259 8.073 1 98.2 86 ALA B CA 1
ATOM 2991 C C . ALA B 1 86 ? -12.953 8.628 8.73 1 98.2 86 ALA B C 1
ATOM 2993 O O . ALA B 1 86 ? -11.964 9.337 8.931 1 98.2 86 ALA B O 1
ATOM 2994 N N . LEU B 1 87 ? -14.146 8.966 8.937 1 98.68 87 LEU B N 1
ATOM 2995 C CA . LEU B 1 87 ? -14.538 10.122 9.736 1 98.68 87 LEU B CA 1
ATOM 2996 C C . LEU B 1 87 ? -14.962 9.696 11.137 1 98.68 87 LEU B C 1
ATOM 2998 O O . LEU B 1 87 ? -15.887 8.895 11.294 1 98.68 87 LEU B O 1
ATOM 3002 N N . HIS B 1 88 ? -14.302 10.233 12.131 1 98.74 88 HIS B N 1
ATOM 3003 C CA . HIS B 1 88 ? -14.579 9.902 13.525 1 98.74 88 HIS B CA 1
ATOM 3004 C C . HIS B 1 88 ? -15.273 11.058 14.238 1 98.74 88 HIS B C 1
ATOM 3006 O O . HIS B 1 88 ? -14.938 12.223 14.013 1 98.74 88 HIS B O 1
ATOM 3012 N N . LEU B 1 89 ? -16.232 10.759 15.058 1 98.75 89 LEU B N 1
ATOM 3013 C CA . LEU B 1 89 ? -16.683 11.668 16.105 1 98.75 89 LEU B CA 1
ATOM 3014 C C . LEU B 1 89 ? -15.853 11.492 17.372 1 98.75 89 LEU B C 1
ATOM 3016 O O . LEU B 1 89 ? -15.774 10.39 17.919 1 98.75 89 LEU B O 1
ATOM 3020 N N . VAL B 1 90 ? -15.195 12.52 17.78 1 98.76 90 VAL B N 1
ATOM 3021 C CA . VAL B 1 90 ? -14.298 12.478 18.93 1 98.76 90 VAL B CA 1
ATOM 3022 C C . VAL B 1 90 ? -14.756 13.486 19.981 1 98.76 90 VAL B C 1
ATOM 3024 O O . VAL B 1 90 ? -15.33 14.525 19.646 1 98.76 90 VAL B O 1
ATOM 3027 N N . ARG B 1 91 ? -14.574 13.186 21.197 1 98.58 91 ARG B N 1
ATOM 3028 C CA . ARG B 1 91 ? -14.84 14.125 22.283 1 98.58 91 ARG B CA 1
ATOM 3029 C C . ARG B 1 91 ? -13.544 14.568 22.953 1 98.58 91 ARG B C 1
ATOM 3031 O O . ARG B 1 91 ? -12.73 13.734 23.356 1 98.58 91 ARG B O 1
ATOM 3038 N N . ASP B 1 92 ? -13.347 15.862 23.02 1 98.35 92 ASP B N 1
ATOM 3039 C CA . ASP B 1 92 ? -12.115 16.353 23.632 1 98.35 92 ASP B CA 1
ATOM 3040 C C . ASP B 1 92 ? -12.127 16.13 25.143 1 98.35 92 ASP B C 1
ATOM 3042 O O . ASP B 1 92 ? -13.001 15.436 25.667 1 98.35 92 ASP B O 1
ATOM 3046 N N . GLN B 1 93 ? -11.129 16.609 25.858 1 98.04 93 GLN B N 1
ATOM 3047 C CA . GLN B 1 93 ? -10.949 16.327 27.278 1 98.04 93 GLN B CA 1
ATOM 3048 C C . GLN B 1 93 ? -12.079 16.93 28.107 1 98.04 93 GLN B C 1
ATOM 3050 O O . GLN B 1 93 ? -12.295 16.533 29.254 1 98.04 93 GLN B O 1
ATOM 3055 N N . LEU B 1 94 ? -12.846 17.886 27.549 1 97.83 94 LEU B N 1
ATOM 3056 C CA . LEU B 1 94 ? -13.948 18.531 28.254 1 97.83 94 LEU B CA 1
ATOM 3057 C C . LEU B 1 94 ? -15.292 18.023 27.744 1 97.83 94 LEU B C 1
ATOM 3059 O O . LEU B 1 94 ? -16.344 18.52 28.153 1 97.83 94 LEU B O 1
ATOM 3063 N N . GLY B 1 95 ? -15.245 17.109 26.798 1 97.39 95 GLY B N 1
ATOM 3064 C CA . GLY B 1 95 ? -16.468 16.495 26.305 1 97.39 95 GLY B CA 1
ATOM 3065 C C . GLY B 1 95 ? -17.014 17.169 25.06 1 97.39 95 GLY B C 1
ATOM 3066 O O . GLY B 1 95 ? -18.052 16.765 24.533 1 97.39 95 GLY B O 1
ATOM 3067 N N . THR B 1 96 ? -16.348 18.166 24.605 1 97.95 96 THR B N 1
ATOM 3068 C CA . THR B 1 96 ? -16.785 18.857 23.397 1 97.95 96 THR B CA 1
ATOM 3069 C C . THR B 1 96 ? -16.575 17.98 22.166 1 97.95 96 THR B C 1
ATOM 3071 O O . THR B 1 96 ? -15.469 17.492 21.926 1 97.95 96 THR B O 1
ATOM 3074 N N . PRO B 1 97 ? -17.657 17.758 21.389 1 98.36 97 PRO B N 1
ATOM 3075 C CA . PRO B 1 97 ? -17.513 16.913 20.201 1 98.36 97 PRO B CA 1
ATOM 3076 C C . PRO B 1 97 ? -16.811 17.628 19.049 1 98.36 97 PRO B C 1
ATOM 3078 O O . PRO B 1 97 ? -17.017 18.827 18.845 1 98.36 97 PRO B O 1
ATOM 3081 N N . PHE B 1 98 ? -16.002 16.895 18.348 1 98.79 98 PHE B N 1
ATOM 3082 C CA . PHE B 1 98 ? -15.423 17.343 17.086 1 98.79 98 PHE B CA 1
ATOM 3083 C C . PHE B 1 98 ? -15.199 16.165 16.145 1 98.79 98 PHE B C 1
ATOM 3085 O O . PHE B 1 98 ? -15.373 15.009 16.536 1 98.79 98 PHE B O 1
ATOM 3092 N N . LEU B 1 99 ? -14.939 16.428 14.874 1 98.89 99 LEU B N 1
ATOM 3093 C CA . LEU B 1 99 ? -14.776 15.395 13.856 1 98.89 99 LEU B CA 1
ATOM 3094 C C . LEU B 1 99 ? -13.312 15.257 13.451 1 98.89 99 LEU B C 1
ATOM 3096 O O . LEU B 1 99 ? -12.588 16.252 13.376 1 98.89 99 LEU B O 1
ATOM 3100 N N . LEU B 1 100 ? -12.874 14.046 13.26 1 98.89 100 LEU B N 1
ATOM 3101 C CA . LEU B 1 100 ? -11.518 13.731 12.823 1 98.89 100 LEU B CA 1
ATOM 3102 C C . LEU B 1 100 ? -11.539 12.862 11.57 1 98.89 100 LEU B C 1
ATOM 3104 O O . LEU B 1 100 ? -12.009 11.722 11.607 1 98.89 100 LEU B O 1
ATOM 3108 N N . LEU B 1 101 ? -11.115 13.413 10.458 1 98.79 101 LEU B N 1
ATOM 3109 C CA . LEU B 1 101 ? -10.942 12.668 9.215 1 98.79 101 LEU B CA 1
ATOM 3110 C C . LEU B 1 101 ? -9.523 12.12 9.103 1 98.79 101 LEU B C 1
ATOM 3112 O O . LEU B 1 101 ? -8.56 12.887 9.033 1 98.79 101 LEU B O 1
ATOM 3116 N N . THR B 1 102 ? -9.406 10.802 9.125 1 97.59 102 THR B N 1
ATOM 3117 C CA . THR B 1 102 ? -8.067 10.224 9.157 1 97.59 102 THR B CA 1
ATOM 3118 C C . THR B 1 102 ? -7.965 9.043 8.195 1 97.59 102 THR B C 1
ATOM 3120 O O . THR B 1 102 ? -8.967 8.389 7.899 1 97.59 102 THR B O 1
ATOM 3123 N N . GLY B 1 103 ? -6.74 8.748 7.769 1 96.5 103 GLY B N 1
ATOM 3124 C CA . GLY B 1 103 ? -6.412 7.703 6.813 1 96.5 103 GLY B CA 1
ATOM 3125 C C . GLY B 1 103 ? -5.411 8.148 5.763 1 96.5 103 GLY B C 1
ATOM 3126 O O . GLY B 1 103 ? -4.894 9.264 5.825 1 96.5 103 GLY B O 1
ATOM 3127 N N . PRO B 1 104 ? -5.128 7.252 4.868 1 95.49 104 PRO B N 1
ATOM 3128 C CA . PRO B 1 104 ? -4.226 7.658 3.786 1 95.49 104 PRO B CA 1
ATOM 3129 C C . PRO B 1 104 ? -4.872 8.65 2.821 1 95.49 104 PRO B C 1
ATOM 3131 O O . PRO B 1 104 ? -6.072 8.559 2.549 1 95.49 104 PRO B O 1
ATOM 3134 N N . GLU B 1 105 ? -4.063 9.553 2.358 1 96.11 105 GLU B N 1
ATOM 3135 C CA . GLU B 1 105 ? -4.513 10.414 1.268 1 96.11 105 GLU B CA 1
ATOM 3136 C C . GLU B 1 105 ? -4.919 9.593 0.048 1 96.11 105 GLU B C 1
ATOM 3138 O O . GLU B 1 105 ? -4.176 8.713 -0.39 1 96.11 105 GLU B O 1
ATOM 3143 N N . PRO B 1 106 ? -6.084 9.863 -0.517 1 96.41 106 PRO B N 1
ATOM 3144 C CA . PRO B 1 106 ? -6.48 9.191 -1.757 1 96.41 106 PRO B CA 1
ATOM 3145 C C . PRO B 1 106 ? -5.475 9.4 -2.888 1 96.41 106 PRO B C 1
ATOM 3147 O O . PRO B 1 106 ? -4.922 10.494 -3.033 1 96.41 106 PRO B O 1
ATOM 3150 N N . ASP B 1 107 ? -5.296 8.378 -3.719 1 95.19 107 ASP B N 1
ATOM 3151 C CA . ASP B 1 107 ? -4.443 8.471 -4.901 1 95.19 107 ASP B CA 1
ATOM 3152 C C . ASP B 1 107 ? -5.241 8.93 -6.119 1 95.19 107 ASP B C 1
ATOM 3154 O O . ASP B 1 107 ? -4.681 9.508 -7.053 1 95.19 107 ASP B O 1
ATOM 3158 N N . LEU B 1 108 ? -6.53 8.654 -6.026 1 95.2 108 LEU B N 1
ATOM 3159 C CA . LEU B 1 108 ? -7.378 8.862 -7.195 1 95.2 108 LEU B CA 1
ATOM 3160 C C . LEU B 1 108 ? -8.637 9.637 -6.821 1 95.2 108 LEU B C 1
ATOM 3162 O O . LEU B 1 108 ? -9.014 9.689 -5.648 1 95.2 108 LEU B O 1
ATOM 3166 N N . GLN B 1 109 ? -9.23 10.271 -7.823 1 96.82 109 GLN B N 1
ATOM 3167 C CA . GLN B 1 109 ? -10.564 10.856 -7.729 1 96.82 109 GLN B CA 1
ATOM 3168 C C . GLN B 1 109 ? -10.622 11.919 -6.636 1 96.82 109 GLN B C 1
ATOM 3170 O O . GLN B 1 109 ? -11.536 11.917 -5.808 1 96.82 109 GLN B O 1
ATOM 3175 N N . TRP B 1 110 ? -9.65 12.805 -6.614 1 97.28 110 TRP B N 1
ATOM 3176 C CA . TRP B 1 110 ? -9.548 13.847 -5.597 1 97.28 110 TRP B CA 1
ATOM 3177 C C . TRP B 1 110 ? -10.795 14.725 -5.591 1 97.28 110 TRP B C 1
ATOM 3179 O O . TRP B 1 110 ? -11.341 15.031 -4.528 1 97.28 110 TRP B O 1
ATOM 3189 N N . GLU B 1 111 ? -11.243 15.041 -6.803 1 97.67 111 GLU B N 1
ATOM 3190 C CA . GLU B 1 111 ? -12.396 15.934 -6.873 1 97.67 111 GLU B CA 1
ATOM 3191 C C . GLU B 1 111 ? -13.653 15.256 -6.334 1 97.67 111 GLU B C 1
ATOM 3193 O O . GLU B 1 111 ? -14.46 15.887 -5.648 1 97.67 111 GLU B O 1
ATOM 3198 N N . ARG B 1 112 ? -13.834 13.965 -6.617 1 97.8 112 ARG B N 1
ATOM 3199 C CA . ARG B 1 112 ? -14.971 13.223 -6.081 1 97.8 112 ARG B CA 1
ATOM 3200 C C . ARG B 1 112 ? -14.872 13.09 -4.565 1 97.8 112 ARG B C 1
ATOM 3202 O O . ARG B 1 112 ? -15.87 13.24 -3.857 1 97.8 112 ARG B O 1
ATOM 3209 N N . PHE B 1 113 ? -13.729 12.824 -4.087 1 98.1 113 PHE B N 1
ATOM 3210 C CA . PHE B 1 113 ? -13.49 12.705 -2.654 1 98.1 113 PHE B CA 1
ATOM 3211 C C . PHE B 1 113 ? -13.781 14.022 -1.945 1 98.1 113 PHE B C 1
ATOM 3213 O O . PHE B 1 113 ? -14.465 14.044 -0.92 1 98.1 113 PHE B O 1
ATOM 3220 N N . ILE B 1 114 ? -13.266 15.096 -2.483 1 98.28 114 ILE B N 1
ATOM 3221 C CA . ILE B 1 114 ? -13.459 16.415 -1.89 1 98.28 114 ILE B CA 1
ATOM 3222 C C . ILE B 1 114 ? -14.944 16.768 -1.889 1 98.28 114 ILE B C 1
ATOM 3224 O O . ILE B 1 114 ? -15.458 17.315 -0.91 1 98.28 114 ILE B O 1
ATOM 3228 N N . ALA B 1 115 ? -15.61 16.455 -2.945 1 98.11 115 ALA B N 1
ATOM 3229 C CA . ALA B 1 115 ? -17.054 16.67 -2.983 1 98.11 115 ALA B CA 1
ATOM 3230 C C . ALA B 1 115 ? -17.757 15.867 -1.892 1 98.11 115 ALA B C 1
ATOM 3232 O O . ALA B 1 115 ? -18.684 16.362 -1.248 1 98.11 115 ALA B O 1
ATOM 3233 N N . ALA B 1 116 ? -17.327 14.633 -1.699 1 98.26 116 ALA B N 1
ATOM 3234 C CA . ALA B 1 116 ? -17.907 13.776 -0.667 1 98.26 116 ALA B CA 1
ATOM 3235 C C . ALA B 1 116 ? -17.673 14.358 0.724 1 98.26 116 ALA B C 1
ATOM 3237 O O . ALA B 1 116 ? -18.592 14.409 1.545 1 98.26 116 ALA B O 1
ATOM 3238 N N . VAL B 1 117 ? -16.488 14.791 1.004 1 98.62 117 VAL B N 1
ATOM 3239 C CA . VAL B 1 117 ? -16.159 15.379 2.298 1 98.62 117 VAL B CA 1
ATOM 3240 C C . VAL B 1 117 ? -16.968 16.659 2.505 1 98.62 117 VAL B C 1
ATOM 3242 O O . VAL B 1 117 ? -17.476 16.909 3.6 1 98.62 117 VAL B O 1
ATOM 3245 N N . THR B 1 118 ? -17.08 17.452 1.448 1 98.36 118 THR B N 1
ATOM 3246 C CA . THR B 1 118 ? -17.848 18.689 1.53 1 98.36 118 THR B CA 1
ATOM 3247 C C . THR B 1 118 ? -19.31 18.398 1.859 1 98.36 118 THR B C 1
ATOM 3249 O O . THR B 1 118 ? -19.922 19.101 2.666 1 98.36 118 THR B O 1
ATOM 3252 N N . GLU B 1 119 ? -19.849 17.373 1.236 1 97.55 119 GLU B N 1
ATOM 3253 C CA . GLU B 1 119 ? -21.211 16.958 1.561 1 97.55 119 GLU B CA 1
ATOM 3254 C C . GLU B 1 119 ? -21.351 16.643 3.048 1 97.55 119 GLU B C 1
ATOM 3256 O O . GLU B 1 119 ? -22.321 17.056 3.687 1 97.55 119 GLU B O 1
ATOM 3261 N N . LEU B 1 120 ? -20.447 15.945 3.581 1 98.13 120 LEU B N 1
ATOM 3262 C CA . LEU B 1 120 ? -20.477 15.586 4.995 1 98.13 120 LEU B CA 1
ATOM 3263 C C . LEU B 1 120 ? -20.336 16.825 5.873 1 98.13 120 LEU B C 1
ATOM 3265 O O . LEU B 1 120 ? -20.984 16.927 6.917 1 98.13 120 LEU B O 1
ATOM 3269 N N . ILE B 1 121 ? -19.465 17.736 5.475 1 98.34 121 ILE B N 1
ATOM 3270 C CA . ILE B 1 121 ? -19.278 18.997 6.184 1 98.34 121 ILE B CA 1
ATOM 3271 C C . ILE B 1 121 ? -20.613 19.731 6.291 1 98.34 121 ILE B C 1
ATOM 3273 O O . ILE B 1 121 ? -20.974 20.221 7.364 1 98.34 121 ILE B O 1
ATOM 3277 N N . GLU B 1 122 ? -21.35 19.767 5.211 1 97.85 122 GLU B N 1
ATOM 3278 C CA . GLU B 1 122 ? -22.638 20.454 5.173 1 97.85 122 GLU B CA 1
ATOM 3279 C C . GLU B 1 122 ? -23.684 19.712 6 1 97.85 122 GLU B C 1
ATOM 3281 O O . GLU B 1 122 ? -24.406 20.324 6.79 1 97.85 122 GLU B O 1
ATOM 3286 N N . LYS B 1 123 ? -23.733 18.419 5.903 1 97.3 123 LYS B N 1
ATOM 3287 C CA . LYS B 1 123 ? -24.717 17.61 6.615 1 97.3 123 LYS B CA 1
ATOM 3288 C C . LYS B 1 123 ? -24.486 17.664 8.123 1 97.3 123 LYS B C 1
ATOM 3290 O O . LYS B 1 123 ? -25.439 17.619 8.904 1 97.3 123 LYS B O 1
ATOM 3295 N N . LEU B 1 124 ? -23.277 17.819 8.553 1 98.25 124 LEU B N 1
ATOM 3296 C CA . LEU B 1 124 ? -22.941 17.747 9.97 1 98.25 124 LEU B CA 1
ATOM 3297 C C . LEU B 1 124 ? -22.817 19.143 10.571 1 98.25 124 LEU B C 1
ATOM 3299 O O . LEU B 1 124 ? -22.579 19.288 11.772 1 98.25 124 LEU B O 1
ATOM 3303 N N . GLY B 1 125 ? -22.899 20.136 9.737 1 98.05 125 GLY B N 1
ATOM 3304 C CA . GLY B 1 125 ? -22.857 21.515 10.196 1 98.05 125 GLY B CA 1
ATOM 3305 C C . GLY B 1 125 ? -21.49 21.935 10.702 1 98.05 125 GLY B C 1
ATOM 3306 O O . GLY B 1 125 ? -21.381 22.598 11.735 1 98.05 125 GLY B O 1
ATOM 3307 N N . VAL B 1 126 ? -20.502 21.557 10.02 1 98.67 126 VAL B N 1
ATOM 3308 C CA . VAL B 1 126 ? -19.133 21.877 10.413 1 98.67 126 VAL B CA 1
ATOM 3309 C C . VAL B 1 126 ? -18.891 23.378 10.267 1 98.67 126 VAL B C 1
ATOM 3311 O O . VAL B 1 126 ? -19.13 23.95 9.201 1 98.67 126 VAL B O 1
ATOM 3314 N N . ARG B 1 127 ? -18.391 23.965 11.281 1 98.25 127 ARG B N 1
ATOM 3315 C CA . ARG B 1 127 ? -18.188 25.409 11.25 1 98.25 127 ARG B CA 1
ATOM 3316 C C . ARG B 1 127 ? -16.792 25.755 10.742 1 98.25 127 ARG B C 1
ATOM 3318 O O . ARG B 1 127 ? -16.567 26.851 10.225 1 98.25 127 ARG B O 1
ATOM 3325 N N . LEU B 1 128 ? -15.869 24.836 10.996 1 98.63 128 LEU B N 1
ATOM 3326 C CA . LEU B 1 128 ? -14.472 25.086 10.661 1 98.63 128 LEU B CA 1
ATOM 3327 C C . LEU B 1 128 ? -13.741 23.781 10.366 1 98.63 128 LEU B C 1
ATOM 3329 O O . LEU B 1 128 ? -13.864 22.812 11.119 1 98.63 128 LEU B O 1
ATOM 3333 N N . THR B 1 129 ? -13.069 23.729 9.217 1 98.83 129 THR B N 1
ATOM 3334 C CA . THR B 1 129 ? -12.204 22.603 8.88 1 98.83 129 THR B CA 1
ATOM 3335 C C . THR B 1 129 ? -10.737 22.971 9.076 1 98.83 129 THR B C 1
ATOM 3337 O O . THR B 1 129 ? -10.277 24.001 8.577 1 98.83 129 THR B O 1
ATOM 3340 N N . VAL B 1 130 ? -9.972 22.144 9.809 1 98.76 130 VAL B N 1
ATOM 3341 C CA . VAL B 1 130 ? -8.563 22.41 10.077 1 98.76 130 VAL B CA 1
ATOM 3342 C C . VAL B 1 130 ? -7.705 21.288 9.497 1 98.76 130 VAL B C 1
ATOM 3344 O O . VAL B 1 130 ? -7.854 20.124 9.877 1 98.76 130 VAL B O 1
ATOM 3347 N N . GLY B 1 131 ? -6.805 21.626 8.634 1 98.23 131 GLY B N 1
ATOM 3348 C CA . GLY B 1 131 ? -5.898 20.653 8.045 1 98.23 131 GLY B CA 1
ATOM 3349 C C . GLY B 1 131 ? -4.533 20.634 8.705 1 98.23 131 GLY B C 1
ATOM 3350 O O . GLY B 1 131 ? -3.988 21.686 9.047 1 98.23 131 GLY B O 1
ATOM 3351 N N . LEU B 1 132 ? -4.008 19.465 8.861 1 98.17 132 LEU B N 1
ATOM 3352 C CA . LEU B 1 132 ? -2.675 19.318 9.436 1 98.17 132 LEU B CA 1
ATOM 3353 C C . LEU B 1 132 ? -1.664 18.916 8.368 1 98.17 132 LEU B C 1
ATOM 3355 O O . LEU B 1 132 ? -1.962 18.089 7.504 1 98.17 132 LEU B O 1
ATOM 3359 N N . ASN B 1 133 ? -0.494 19.503 8.423 1 96.19 133 ASN B N 1
ATOM 3360 C CA . ASN B 1 133 ? 0.637 19.196 7.555 1 96.19 133 ASN B CA 1
ATOM 3361 C C . ASN B 1 133 ? 1.963 19.294 8.305 1 96.19 133 ASN B C 1
ATOM 3363 O O . ASN B 1 133 ? 2.031 19.898 9.377 1 96.19 133 ASN B O 1
ATOM 3367 N N . ALA B 1 134 ? 2.963 18.675 7.757 1 95.82 134 ALA B N 1
ATOM 3368 C CA . ALA B 1 134 ? 4.321 18.742 8.289 1 95.82 134 ALA B CA 1
ATOM 3369 C C . ALA B 1 134 ? 5.353 18.687 7.167 1 95.82 134 ALA B C 1
ATOM 3371 O O . ALA B 1 134 ? 5.341 17.765 6.348 1 95.82 134 ALA B O 1
ATOM 3372 N N . ILE B 1 135 ? 6.241 19.65 7.186 1 92.56 135 ILE B N 1
ATOM 3373 C CA . ILE B 1 135 ? 7.159 19.767 6.058 1 92.56 135 ILE B CA 1
ATOM 3374 C C . ILE B 1 135 ? 8.594 19.871 6.57 1 92.56 135 ILE B C 1
ATOM 3376 O O . ILE B 1 135 ? 8.845 20.477 7.614 1 92.56 135 ILE B O 1
ATOM 3380 N N . PRO B 1 136 ? 9.522 19.295 5.858 1 92.5 136 PRO B N 1
ATOM 3381 C CA . PRO B 1 136 ? 10.928 19.479 6.225 1 92.5 136 PRO B CA 1
ATOM 3382 C C . PRO B 1 136 ? 11.439 20.885 5.919 1 92.5 136 PRO B C 1
ATOM 3384 O O . PRO B 1 136 ? 11.169 21.423 4.842 1 92.5 136 PRO B O 1
ATOM 3387 N N . MET B 1 137 ? 12.072 21.471 6.784 1 89.48 137 MET B N 1
ATOM 3388 C CA . MET B 1 137 ? 12.658 22.8 6.637 1 89.48 137 MET B CA 1
ATOM 3389 C C . MET B 1 137 ? 14.084 22.829 7.179 1 89.48 137 MET B C 1
ATOM 3391 O O . MET B 1 137 ? 14.473 21.959 7.96 1 89.48 137 MET B O 1
ATOM 3395 N N . ALA B 1 138 ? 14.822 23.847 6.704 1 88.68 138 ALA B N 1
ATOM 3396 C CA . ALA B 1 138 ? 16.169 24.067 7.225 1 88.68 138 ALA B CA 1
ATOM 3397 C C . ALA B 1 138 ? 16.126 24.793 8.566 1 88.68 138 ALA B C 1
ATOM 3399 O O . ALA B 1 138 ? 16.587 25.931 8.679 1 88.68 138 ALA B O 1
ATOM 3400 N N . VAL B 1 139 ? 15.642 24.12 9.582 1 92.26 139 VAL B N 1
ATOM 3401 C CA . VAL B 1 139 ? 15.546 24.648 10.939 1 92.26 139 VAL B CA 1
ATOM 3402 C C . VAL B 1 139 ? 16.234 23.694 11.914 1 92.26 139 VAL B C 1
ATOM 3404 O O . VAL B 1 139 ? 16.228 22.478 11.711 1 92.26 139 VAL B O 1
ATOM 3407 N N . PRO B 1 140 ? 16.891 24.219 12.898 1 95.08 140 PRO B N 1
ATOM 3408 C CA . PRO B 1 140 ? 17.546 23.356 13.883 1 95.08 140 PRO B CA 1
ATOM 3409 C C . PRO B 1 140 ? 16.571 22.792 14.915 1 95.08 140 PRO B C 1
ATOM 3411 O O . PRO B 1 140 ? 15.594 23.455 15.273 1 95.08 140 PRO B O 1
ATOM 3414 N N . HIS B 1 141 ? 16.891 21.578 15.423 1 96.8 141 HIS B N 1
ATOM 3415 C CA . HIS B 1 141 ? 16.034 20.968 16.434 1 96.8 141 HIS B CA 1
ATOM 3416 C C . HIS B 1 141 ? 16.203 21.652 17.786 1 96.8 141 HIS B C 1
ATOM 3418 O O . HIS B 1 141 ? 15.411 21.427 18.704 1 96.8 141 HIS B O 1
ATOM 3424 N N . THR B 1 142 ? 17.199 22.526 17.932 1 96.39 142 THR B N 1
ATOM 3425 C CA . THR B 1 142 ? 17.562 23.164 19.193 1 96.39 142 THR B CA 1
ATOM 3426 C C . THR B 1 142 ? 16.74 24.431 19.414 1 96.39 142 THR B C 1
ATOM 3428 O O . THR B 1 142 ? 16.828 25.057 20.472 1 96.39 142 THR B O 1
ATOM 3431 N N . ARG B 1 143 ? 16.049 24.849 18.445 1 95.09 143 ARG B N 1
ATOM 3432 C CA . ARG B 1 143 ? 15.156 25.999 18.543 1 95.09 143 ARG B CA 1
ATOM 3433 C C . ARG B 1 143 ? 13.696 25.558 18.558 1 95.09 143 ARG B C 1
ATOM 3435 O O . ARG B 1 143 ? 13.382 24.419 18.206 1 95.09 143 ARG B O 1
ATOM 3442 N N . PRO B 1 144 ? 12.83 26.443 19.009 1 94.03 144 PRO B N 1
ATOM 3443 C CA . PRO B 1 144 ? 11.412 26.079 19.06 1 94.03 144 PRO B CA 1
ATOM 3444 C C . PRO B 1 144 ? 10.852 25.696 17.692 1 94.03 144 PRO B C 1
ATOM 3446 O O . PRO B 1 144 ? 11.204 26.311 16.682 1 94.03 144 PRO B O 1
ATOM 3449 N N . VAL B 1 145 ? 10.038 24.701 17.712 1 95.18 145 VAL B N 1
ATOM 3450 C CA . VAL B 1 145 ? 9.346 24.314 16.487 1 95.18 145 VAL B CA 1
ATOM 3451 C C . VAL B 1 145 ? 8.404 25.432 16.049 1 95.18 145 VAL B C 1
ATOM 3453 O O . VAL B 1 145 ? 7.75 26.063 16.883 1 95.18 145 VAL B O 1
ATOM 3456 N N . SER B 1 146 ? 8.39 25.719 14.789 1 92.91 146 SER B N 1
ATOM 3457 C CA . SER B 1 146 ? 7.513 26.742 14.229 1 92.91 146 SER B CA 1
ATOM 3458 C C . SER B 1 146 ? 6.565 26.15 13.191 1 92.91 146 SER B C 1
ATOM 3460 O O . SER B 1 146 ? 6.619 24.952 12.905 1 92.91 146 SER B O 1
ATOM 3462 N N . LEU B 1 147 ? 5.593 26.923 12.733 1 93.22 147 LEU B N 1
ATOM 3463 C CA . LEU B 1 147 ? 4.673 26.457 11.702 1 93.22 147 LEU B CA 1
ATOM 3464 C C . LEU B 1 147 ? 4.181 27.62 10.846 1 93.22 147 LEU B C 1
ATOM 3466 O O . LEU B 1 147 ? 4.346 28.784 11.219 1 93.22 147 LEU B O 1
ATOM 3470 N N . THR B 1 148 ? 3.746 27.303 9.673 1 92.36 148 THR B N 1
ATOM 3471 C CA . THR B 1 148 ? 3.016 28.219 8.805 1 92.36 148 THR B CA 1
ATOM 3472 C C . THR B 1 148 ? 1.514 27.961 8.887 1 92.36 148 THR B C 1
ATOM 3474 O O . THR B 1 148 ? 1.07 26.814 8.803 1 92.36 148 THR B O 1
ATOM 3477 N N . ALA B 1 149 ? 0.817 29.009 9.121 1 94.98 149 ALA B N 1
ATOM 3478 C CA . ALA B 1 149 ? -0.642 28.931 9.115 1 94.98 149 ALA B CA 1
ATOM 3479 C C . ALA B 1 149 ? -1.219 29.548 7.844 1 94.98 149 ALA B C 1
ATOM 3481 O O . ALA B 1 149 ? -0.7 30.548 7.341 1 94.98 149 ALA B O 1
ATOM 3482 N N . HIS B 1 150 ? -2.209 28.946 7.314 1 94.93 150 HIS B N 1
ATOM 3483 C CA . HIS B 1 150 ? -2.918 29.447 6.142 1 94.93 150 HIS B CA 1
ATOM 3484 C C . HIS B 1 150 ? -4.418 29.199 6.258 1 94.93 150 HIS B C 1
ATOM 3486 O O . HIS B 1 150 ? -4.847 28.269 6.943 1 94.93 150 HIS B O 1
ATOM 3492 N N . ALA B 1 151 ? -5.226 30.033 5.636 1 96.06 151 ALA B N 1
ATOM 3493 C CA . ALA B 1 151 ? -6.671 29.934 5.822 1 96.06 151 ALA B CA 1
ATOM 3494 C C . ALA B 1 151 ? -7.419 30.498 4.617 1 96.06 151 ALA B C 1
ATOM 3496 O O . ALA B 1 151 ? -6.826 31.17 3.77 1 96.06 151 ALA B O 1
ATOM 3497 N N . THR B 1 152 ? -8.688 30.143 4.527 1 96.55 152 THR B N 1
ATOM 3498 C CA . THR B 1 152 ? -9.568 30.648 3.479 1 96.55 152 THR B CA 1
ATOM 3499 C C . THR B 1 152 ? -9.927 32.109 3.732 1 96.55 152 THR B C 1
ATOM 3501 O O . THR B 1 152 ? -10.357 32.816 2.818 1 96.55 152 THR B O 1
ATOM 3504 N N . ASP B 1 153 ? -9.746 32.508 4.988 1 94.68 153 ASP B N 1
ATOM 3505 C CA . ASP B 1 153 ? -10.009 33.875 5.428 1 94.68 153 ASP B CA 1
ATOM 3506 C C . ASP B 1 153 ? -8.958 34.34 6.434 1 94.68 153 ASP B C 1
ATOM 3508 O O . ASP B 1 153 ? -8.66 33.633 7.399 1 94.68 153 ASP B O 1
ATOM 3512 N N . LYS B 1 154 ? -8.48 35.506 6.238 1 90.6 154 LYS B N 1
ATOM 3513 C CA . LYS B 1 154 ? -7.416 36.048 7.078 1 90.6 154 LYS B CA 1
ATOM 3514 C C . LYS B 1 154 ? -7.863 36.149 8.534 1 90.6 154 LYS B C 1
ATOM 3516 O O . LYS B 1 154 ? -7.042 36.057 9.449 1 90.6 154 LYS B O 1
ATOM 3521 N N . ARG B 1 155 ? -9.144 36.39 8.75 1 92.24 155 ARG B N 1
ATOM 3522 C CA . ARG B 1 155 ? -9.676 36.549 10.1 1 92.24 155 ARG B CA 1
ATOM 3523 C C . ARG B 1 155 ? -9.426 35.3 10.937 1 92.24 155 ARG B C 1
ATOM 3525 O O . ARG B 1 155 ? -9.384 35.369 12.167 1 92.24 155 ARG B O 1
ATOM 3532 N N . LEU B 1 156 ? -9.191 34.122 10.242 1 93.99 156 LEU B N 1
ATOM 3533 C CA . LEU B 1 156 ? -9.026 32.844 10.926 1 93.99 156 LEU B CA 1
ATOM 3534 C C . LEU B 1 156 ? -7.595 32.674 11.425 1 93.99 156 LEU B C 1
ATOM 3536 O O . LEU B 1 156 ? -7.318 31.793 12.242 1 93.99 156 LEU B O 1
ATOM 3540 N N . LEU B 1 157 ? -6.677 33.487 11.014 1 92.25 157 LEU B N 1
ATOM 3541 C CA . LEU B 1 157 ? -5.255 33.282 11.269 1 92.25 157 LEU B CA 1
ATOM 3542 C C . LEU B 1 157 ? -4.843 33.914 12.594 1 92.25 157 LEU B C 1
ATOM 3544 O O . LEU B 1 157 ? -3.783 33.594 13.136 1 92.25 157 LEU B O 1
ATOM 3548 N N . GLY B 1 158 ? -5.604 34.696 13.136 1 85.01 158 GLY B N 1
ATOM 3549 C CA . GLY B 1 158 ? -5.215 35.38 14.359 1 85.01 158 GLY B CA 1
ATOM 3550 C C . GLY B 1 158 ? -3.894 36.117 14.236 1 85.01 158 GLY B C 1
ATOM 3551 O O . GLY B 1 158 ? -3.702 36.907 13.31 1 85.01 158 GLY B O 1
ATOM 3552 N N . ASP B 1 159 ? -2.938 35.737 15.12 1 80.51 159 ASP B N 1
ATOM 3553 C CA . ASP B 1 159 ? -1.654 36.428 15.192 1 80.51 159 ASP B CA 1
ATOM 3554 C C . ASP B 1 159 ? -0.604 35.726 14.333 1 80.51 159 ASP B C 1
ATOM 3556 O O . ASP B 1 159 ? 0.569 36.106 14.343 1 80.51 159 ASP B O 1
ATOM 3560 N N . HIS B 1 160 ? -1.15 34.808 13.581 1 82.15 160 HIS B N 1
ATOM 3561 C CA . HIS B 1 160 ? -0.184 34.094 12.754 1 82.15 160 HIS B CA 1
ATOM 3562 C C . HIS B 1 160 ? 0.206 34.915 11.529 1 82.15 160 HIS B C 1
ATOM 3564 O O . HIS B 1 160 ? -0.66 35.455 10.837 1 82.15 160 HIS B O 1
ATOM 3570 N N . GLU B 1 161 ? 1.548 35.169 11.398 1 73.36 161 GLU B N 1
ATOM 3571 C CA . GLU B 1 161 ? 2.076 35.859 10.225 1 73.36 161 GLU B CA 1
ATOM 3572 C C . GLU B 1 161 ? 2.948 34.931 9.384 1 73.36 161 GLU B C 1
ATOM 3574 O O . GLU B 1 161 ? 3.697 34.116 9.925 1 73.36 161 GLU B O 1
ATOM 3579 N N . SER B 1 162 ? 2.667 35.014 8.104 1 70.64 162 SER B N 1
ATOM 3580 C CA . SER B 1 162 ? 3.482 34.18 7.226 1 70.64 162 SER B CA 1
ATOM 3581 C C . SER B 1 162 ? 4.646 34.969 6.638 1 70.64 162 SER B C 1
ATOM 3583 O O . SER B 1 162 ? 4.491 36.138 6.276 1 70.64 162 SER B O 1
ATOM 3585 N N . TRP B 1 163 ? 5.797 34.364 6.797 1 66.37 163 TRP B N 1
ATOM 3586 C CA . TRP B 1 163 ? 6.972 34.946 6.156 1 66.37 163 TRP B CA 1
ATOM 3587 C C . TRP B 1 163 ? 7.086 34.485 4.707 1 66.37 163 TRP B C 1
ATOM 3589 O O . TRP B 1 163 ? 7.89 35.021 3.94 1 66.37 163 TRP B O 1
ATOM 3599 N N . LEU B 1 164 ? 6.212 33.566 4.472 1 70.58 164 LEU B N 1
ATOM 3600 C CA . LEU B 1 164 ? 6.205 33.037 3.112 1 70.58 164 LEU B CA 1
ATOM 3601 C C . LEU B 1 164 ? 5.343 33.901 2.197 1 70.58 164 LEU B C 1
ATOM 3603 O O . LEU B 1 164 ? 4.204 34.227 2.537 1 70.58 164 LEU B O 1
ATOM 3607 N N . GLN B 1 165 ? 5.944 34.448 1.198 1 77.35 165 GLN B N 1
ATOM 3608 C CA . GLN B 1 165 ? 5.18 35.323 0.315 1 77.35 165 GLN B CA 1
ATOM 3609 C C . GLN B 1 165 ? 4.535 34.532 -0.82 1 77.35 165 GLN B C 1
ATOM 3611 O O . GLN B 1 165 ? 3.313 34.377 -0.858 1 77.35 165 GLN B O 1
ATOM 3616 N N . ARG B 1 166 ? 5.312 33.906 -1.68 1 83.43 166 ARG B N 1
ATOM 3617 C CA . ARG B 1 166 ? 4.795 33.148 -2.815 1 83.43 166 ARG B CA 1
ATOM 3618 C C . ARG B 1 166 ? 5.629 31.896 -3.062 1 83.43 166 ARG B C 1
ATOM 3620 O O . ARG B 1 166 ? 6.845 31.98 -3.25 1 83.43 166 ARG B O 1
ATOM 3627 N N . VAL B 1 167 ? 5.002 30.838 -2.969 1 84.56 167 VAL B N 1
ATOM 3628 C CA . VAL B 1 167 ? 5.689 29.57 -3.188 1 84.56 167 VAL B CA 1
ATOM 3629 C C . VAL B 1 167 ? 4.803 28.637 -4.011 1 84.56 167 VAL B C 1
ATOM 3631 O O . VAL B 1 167 ? 3.587 28.587 -3.809 1 84.56 167 VAL B O 1
ATOM 3634 N N . GLN B 1 168 ? 5.46 28.015 -4.987 1 88.81 168 GLN B N 1
ATOM 3635 C CA . GLN B 1 168 ? 4.77 26.94 -5.693 1 88.81 168 GLN B CA 1
ATOM 3636 C C . GLN B 1 168 ? 4.959 25.604 -4.98 1 88.81 168 GLN B C 1
ATOM 3638 O O . GLN B 1 168 ? 6.088 25.207 -4.684 1 88.81 168 GLN B O 1
ATOM 3643 N N . VAL B 1 169 ? 3.868 24.986 -4.663 1 87.27 169 VAL B N 1
ATOM 3644 C CA . VAL B 1 169 ? 3.932 23.737 -3.91 1 87.27 169 VAL B CA 1
ATOM 3645 C C . VAL B 1 169 ? 3.133 22.656 -4.634 1 87.27 169 VAL B C 1
ATOM 3647 O O . VAL B 1 169 ? 2.115 22.945 -5.267 1 87.27 169 VAL B O 1
ATOM 3650 N N . PRO B 1 170 ? 3.622 21.397 -4.61 1 89.75 170 PRO B N 1
ATOM 3651 C CA . PRO B 1 170 ? 2.754 20.324 -5.099 1 89.75 170 PRO B CA 1
ATOM 3652 C C . PRO B 1 170 ? 1.444 20.223 -4.321 1 89.75 170 PRO B C 1
ATOM 3654 O O . PRO B 1 170 ? 1.43 20.413 -3.103 1 89.75 170 PRO B O 1
ATOM 3657 N N . ALA B 1 171 ? 0.451 19.905 -5.003 1 93.22 171 ALA B N 1
ATOM 3658 C CA . ALA B 1 171 ? -0.856 19.8 -4.361 1 93.22 171 ALA B CA 1
ATOM 3659 C C . ALA B 1 171 ? -0.941 18.55 -3.489 1 93.22 171 ALA B C 1
ATOM 3661 O O . ALA B 1 171 ? -0.29 17.542 -3.774 1 93.22 171 ALA B O 1
ATOM 3662 N N . SER B 1 172 ? -1.633 18.636 -2.442 1 94.46 172 SER B N 1
ATOM 3663 C CA . SER B 1 172 ? -2.138 17.526 -1.641 1 94.46 172 SER B CA 1
ATOM 3664 C C . SER B 1 172 ? -3.659 17.56 -1.545 1 94.46 172 SER B C 1
ATOM 3666 O O . SER B 1 172 ? -4.278 18.598 -1.79 1 94.46 172 SER B O 1
ATOM 3668 N N . VAL B 1 173 ? -4.275 16.462 -1.242 1 96.52 173 VAL B N 1
ATOM 3669 C CA . VAL B 1 173 ? -5.73 16.433 -1.129 1 96.52 173 VAL B CA 1
ATOM 3670 C C . VAL B 1 173 ? -6.178 17.353 0.004 1 96.52 173 VAL B C 1
ATOM 3672 O O . VAL B 1 173 ? -7.214 18.014 -0.098 1 96.52 173 VAL B O 1
ATOM 3675 N N . GLY B 1 174 ? -5.427 17.409 1.062 1 96.57 174 GLY B N 1
ATOM 3676 C CA . GLY B 1 174 ? -5.761 18.281 2.176 1 96.57 174 GLY B CA 1
ATOM 3677 C C . GLY B 1 174 ? -5.748 19.753 1.807 1 96.57 174 GLY B C 1
ATOM 3678 O O . GLY B 1 174 ? -6.674 20.492 2.146 1 96.57 174 GLY B O 1
ATOM 3679 N N . ASN B 1 175 ? -4.675 20.125 1.118 1 96.18 175 ASN B N 1
ATOM 3680 C CA . ASN B 1 175 ? -4.588 21.514 0.683 1 96.18 175 ASN B CA 1
ATOM 3681 C C . ASN B 1 175 ? -5.656 21.845 -0.356 1 96.18 175 ASN B C 1
ATOM 3683 O O . ASN B 1 175 ? -6.216 22.943 -0.349 1 96.18 175 ASN B O 1
ATOM 3687 N N . LEU B 1 176 ? -5.877 20.942 -1.239 1 97.69 176 LEU B N 1
ATOM 3688 C CA . LEU B 1 176 ? -6.908 21.158 -2.249 1 97.69 176 LEU B CA 1
ATOM 3689 C C . LEU B 1 176 ? -8.285 21.269 -1.604 1 97.69 176 LEU B C 1
ATOM 3691 O O . LEU B 1 176 ? -9.12 22.063 -2.045 1 97.69 176 LEU B O 1
ATOM 3695 N N . LEU B 1 177 ? -8.543 20.473 -0.63 1 98.39 177 LEU B N 1
ATOM 3696 C CA . LEU B 1 177 ? -9.797 20.564 0.109 1 98.39 177 LEU B CA 1
ATOM 3697 C C . LEU B 1 177 ? -9.987 21.963 0.687 1 98.39 177 LEU B C 1
ATOM 3699 O O . LEU B 1 177 ? -11.057 22.559 0.542 1 98.39 177 LEU B O 1
ATOM 3703 N N . GLU B 1 178 ? -8.966 22.471 1.342 1 98.26 178 GLU B N 1
ATOM 3704 C CA . GLU B 1 178 ? -9.037 23.828 1.876 1 98.26 178 GLU B CA 1
ATOM 3705 C C . GLU B 1 178 ? -9.37 24.835 0.78 1 98.26 178 GLU B C 1
ATOM 3707 O O . GLU B 1 178 ? -10.234 25.696 0.962 1 98.26 178 GLU B O 1
ATOM 3712 N N . PHE B 1 179 ? -8.678 24.705 -0.321 1 98.1 179 PHE B N 1
ATOM 3713 C CA . PHE B 1 179 ? -8.881 25.6 -1.454 1 98.1 179 PHE B CA 1
ATOM 3714 C C . PHE B 1 179 ? -10.325 25.541 -1.938 1 98.1 179 PHE B C 1
ATOM 3716 O O . PHE B 1 179 ? -10.952 26.579 -2.163 1 98.1 179 PHE B O 1
ATOM 3723 N N . ARG B 1 180 ? -10.876 24.354 -2.109 1 98.29 180 ARG B N 1
ATOM 3724 C CA . ARG B 1 180 ? -12.239 24.167 -2.595 1 98.29 180 ARG B CA 1
ATOM 3725 C C . ARG B 1 180 ? -13.257 24.678 -1.582 1 98.29 180 ARG B C 1
ATOM 3727 O O . ARG B 1 180 ? -14.271 25.27 -1.958 1 98.29 180 ARG B O 1
ATOM 3734 N N . LEU B 1 181 ? -12.981 24.466 -0.339 1 98.31 181 LEU B N 1
ATOM 3735 C CA . LEU B 1 181 ? -13.876 24.955 0.704 1 98.31 181 LEU B CA 1
ATOM 3736 C C . LEU B 1 181 ? -13.943 26.479 0.691 1 98.31 181 LEU B C 1
ATOM 3738 O O . LEU B 1 181 ? -15.026 27.058 0.811 1 98.31 181 LEU B O 1
ATOM 3742 N N . GLY B 1 182 ? -12.798 27.087 0.548 1 97.56 182 GLY B N 1
ATOM 3743 C CA . GLY B 1 182 ? -12.779 28.537 0.441 1 97.56 182 GLY B CA 1
ATOM 3744 C C . GLY B 1 182 ? -13.639 29.063 -0.693 1 97.56 182 GLY B C 1
ATOM 3745 O O . GLY B 1 182 ? -14.364 30.045 -0.526 1 97.56 182 GLY B O 1
ATOM 3746 N N . ARG B 1 183 ? -13.63 28.397 -1.757 1 96.81 183 ARG B N 1
ATOM 3747 C CA . ARG B 1 183 ? -14.376 28.806 -2.942 1 96.81 183 ARG B CA 1
ATOM 3748 C C . ARG B 1 183 ? -15.876 28.626 -2.735 1 96.81 183 ARG B C 1
ATOM 3750 O O . ARG B 1 183 ? -16.682 29.321 -3.356 1 96.81 183 ARG B O 1
ATOM 3757 N N . SER B 1 184 ? -16.21 27.771 -1.854 1 95.82 184 SER B N 1
ATOM 3758 C CA . SER B 1 184 ? -17.627 27.514 -1.614 1 95.82 184 SER B CA 1
ATOM 3759 C C . SER B 1 184 ? -18.111 28.22 -0.352 1 95.82 184 SER B C 1
ATOM 3761 O O . SER B 1 184 ? -19.199 27.93 0.149 1 95.82 184 SER B O 1
ATOM 3763 N N . GLY B 1 185 ? -17.274 29.026 0.272 1 95.81 185 GLY B N 1
ATOM 3764 C CA . GLY B 1 185 ? -17.697 29.887 1.365 1 95.81 185 GLY B CA 1
ATOM 3765 C C . GLY B 1 185 ? -17.546 29.239 2.728 1 95.81 185 GLY B C 1
ATOM 3766 O O . GLY B 1 185 ? -18.065 29.748 3.724 1 95.81 185 GLY B O 1
ATOM 3767 N N . HIS B 1 186 ? -16.903 28.108 2.751 1 97.92 186 HIS B N 1
ATOM 3768 C CA . HIS B 1 186 ? -16.66 27.454 4.031 1 97.92 186 HIS B CA 1
ATOM 3769 C C . HIS B 1 186 ? -15.36 27.943 4.661 1 97.92 186 HIS B C 1
ATOM 3771 O O . HIS B 1 186 ? -14.391 28.227 3.954 1 97.92 186 HIS B O 1
ATOM 3777 N N . ASP B 1 187 ? -15.339 28.044 5.943 1 98.19 187 ASP B N 1
ATOM 3778 C CA . ASP B 1 187 ? -14.13 28.406 6.677 1 98.19 187 ASP B CA 1
ATOM 3779 C C . ASP B 1 187 ? -13.187 27.211 6.804 1 98.19 187 ASP B C 1
ATOM 3781 O O . ASP B 1 187 ? -13.604 26.126 7.213 1 98.19 187 ASP B O 1
ATOM 3785 N N . ALA B 1 188 ? -12.024 27.416 6.407 1 98.54 188 ALA B N 1
ATOM 3786 C CA . ALA B 1 188 ? -10.99 26.392 6.536 1 98.54 188 ALA B CA 1
ATOM 3787 C C . ALA B 1 188 ? -9.644 27.014 6.895 1 98.54 188 ALA B C 1
ATOM 3789 O O . ALA B 1 188 ? -9.353 28.147 6.504 1 98.54 188 ALA B O 1
ATOM 3790 N N . LEU B 1 189 ? -8.951 26.273 7.671 1 96.82 189 LEU B N 1
ATOM 3791 C CA . LEU B 1 189 ? -7.636 26.647 8.181 1 96.82 189 LEU B CA 1
ATOM 3792 C C . LEU B 1 189 ? -6.664 25.475 8.091 1 96.82 189 LEU B C 1
ATOM 3794 O O . LEU B 1 189 ? -7.082 24.315 8.095 1 96.82 189 LEU B O 1
ATOM 3798 N N . GLY B 1 190 ? -5.365 25.763 7.927 1 96.71 190 GLY B N 1
ATOM 3799 C CA . GLY B 1 190 ? -4.351 24.721 7.908 1 96.71 190 GLY B CA 1
ATOM 3800 C C . GLY B 1 190 ? -3.076 25.117 8.629 1 96.71 190 GLY B C 1
ATOM 3801 O O . GLY B 1 190 ? -2.723 26.297 8.675 1 96.71 190 GLY B O 1
ATOM 3802 N N . TYR B 1 191 ? -2.432 24.178 9.149 1 96.67 191 TYR B N 1
ATOM 3803 C CA . TYR B 1 191 ? -1.126 24.348 9.774 1 96.67 191 TYR B CA 1
ATOM 3804 C C . TYR B 1 191 ? -0.09 23.433 9.131 1 96.67 191 TYR B C 1
ATOM 3806 O O . TYR B 1 191 ? -0.363 22.257 8.88 1 96.67 191 TYR B O 1
ATOM 3814 N N . ALA B 1 192 ? 1.046 23.944 8.86 1 95.31 192 ALA B N 1
ATOM 3815 C CA . ALA B 1 192 ? 2.196 23.159 8.421 1 95.31 192 ALA B CA 1
ATOM 3816 C C . ALA B 1 192 ? 3.364 23.305 9.392 1 95.31 192 ALA B C 1
ATOM 3818 O O . ALA B 1 192 ? 4.01 24.355 9.442 1 95.31 192 ALA B O 1
ATOM 3819 N N . ALA B 1 193 ? 3.603 22.285 10.119 1 96.28 193 ALA B N 1
ATOM 3820 C CA . ALA B 1 193 ? 4.717 22.322 11.063 1 96.28 193 ALA B CA 1
ATOM 3821 C C . ALA B 1 193 ? 6.054 22.199 10.339 1 96.28 193 ALA B C 1
ATOM 3823 O O . ALA B 1 193 ? 6.184 21.424 9.389 1 96.28 193 ALA B O 1
ATOM 3824 N N . HIS B 1 194 ? 6.987 22.961 10.789 1 93.8 194 HIS B N 1
ATOM 3825 C CA . HIS B 1 194 ? 8.334 22.92 10.231 1 93.8 194 HIS B CA 1
ATOM 3826 C C . HIS B 1 194 ? 9.21 21.918 10.976 1 93.8 194 HIS B C 1
ATOM 3828 O O . HIS B 1 194 ? 9.546 22.129 12.143 1 93.8 194 HIS B O 1
ATOM 3834 N N . VAL B 1 195 ? 9.603 20.88 10.279 1 96.15 195 VAL B N 1
ATOM 3835 C CA . VAL B 1 195 ? 10.418 19.827 10.876 1 96.15 195 VAL B CA 1
ATOM 3836 C C . VAL B 1 195 ? 11.849 19.921 10.353 1 96.15 195 VAL B C 1
ATOM 3838 O O . VAL B 1 195 ? 12.068 20.098 9.152 1 96.15 195 VAL B O 1
ATOM 3841 N N . PRO B 1 196 ? 12.84 19.851 11.328 1 94.51 196 PRO B N 1
ATOM 3842 C CA . PRO B 1 196 ? 14.209 19.779 10.809 1 94.51 196 PRO B CA 1
ATOM 3843 C C . PRO B 1 196 ? 14.376 18.711 9.731 1 94.51 196 PRO B C 1
ATOM 3845 O O . PRO B 1 196 ? 14.046 17.544 9.956 1 94.51 196 PRO B O 1
ATOM 3848 N N . HIS B 1 197 ? 14.926 19.107 8.597 1 92.09 197 HIS B N 1
ATOM 3849 C CA . HIS B 1 197 ? 14.932 18.217 7.441 1 92.09 197 HIS B CA 1
ATOM 3850 C C . HIS B 1 197 ? 15.719 16.943 7.73 1 92.09 197 HIS B C 1
ATOM 3852 O O . HIS B 1 197 ? 15.399 15.877 7.2 1 92.09 197 HIS B O 1
ATOM 3858 N N . TYR B 1 198 ? 16.73 17.014 8.612 1 92.01 198 TYR B N 1
ATOM 3859 C CA . TYR B 1 198 ? 17.551 15.853 8.933 1 92.01 198 TYR B CA 1
ATOM 3860 C C . TYR B 1 198 ? 16.821 14.914 9.885 1 92.01 198 TYR B C 1
ATOM 3862 O O . TYR B 1 198 ? 17.312 13.825 10.192 1 92.01 198 TYR B O 1
ATOM 3870 N N . LEU B 1 199 ? 15.688 15.339 10.329 1 94.97 199 LEU B N 1
ATOM 3871 C CA . LEU B 1 199 ? 14.853 14.504 11.187 1 94.97 199 LEU B CA 1
ATOM 3872 C C . LEU B 1 199 ? 13.533 14.17 10.501 1 94.97 199 LEU B C 1
ATOM 3874 O O . LEU B 1 199 ? 12.592 13.705 11.149 1 94.97 199 LEU B O 1
ATOM 3878 N N . ALA B 1 200 ? 13.413 14.414 9.261 1 92.7 200 ALA B N 1
ATOM 3879 C CA . ALA B 1 200 ? 12.161 14.304 8.517 1 92.7 200 ALA B CA 1
ATOM 3880 C C . ALA B 1 200 ? 11.685 12.855 8.454 1 92.7 200 ALA B C 1
ATOM 3882 O O . ALA B 1 200 ? 10.484 12.593 8.359 1 92.7 200 ALA B O 1
ATOM 3883 N N . GLN B 1 201 ? 12.615 11.915 8.545 1 89.99 201 GLN B N 1
ATOM 3884 C CA . GLN B 1 201 ? 12.268 10.509 8.376 1 89.99 201 GLN B CA 1
ATOM 3885 C C . GLN B 1 201 ? 12.184 9.796 9.723 1 89.99 201 GLN B C 1
ATOM 3887 O O . GLN B 1 201 ? 12.065 8.571 9.777 1 89.99 201 GLN B O 1
ATOM 3892 N N . THR B 1 202 ? 12.299 10.585 10.756 1 91.77 202 THR B N 1
ATOM 3893 C CA . THR B 1 202 ? 12.187 10.048 12.107 1 91.77 202 THR B CA 1
ATOM 3894 C C . THR B 1 202 ? 11.025 10.697 12.853 1 91.77 202 THR B C 1
ATOM 3896 O O . THR B 1 202 ? 10.616 11.813 12.525 1 91.77 202 THR B O 1
ATOM 3899 N N . GLY B 1 203 ? 10.547 9.94 13.77 1 95.89 203 GLY B N 1
ATOM 3900 C CA . GLY B 1 203 ? 9.486 10.514 14.583 1 95.89 203 GLY B CA 1
ATOM 3901 C C . GLY B 1 203 ? 9.912 11.769 15.32 1 95.89 203 GLY B C 1
ATOM 3902 O O . GLY B 1 203 ? 10.947 11.78 15.99 1 95.89 203 GLY B O 1
ATOM 3903 N N . TYR B 1 204 ? 9.193 12.832 15.149 1 97.8 204 TYR B N 1
ATOM 3904 C CA . TYR B 1 204 ? 9.469 14.117 15.781 1 97.8 204 TYR B CA 1
ATOM 3905 C C . TYR B 1 204 ? 8.24 14.639 16.515 1 97.8 204 TYR B C 1
ATOM 3907 O O . TYR B 1 204 ? 7.551 15.536 16.025 1 97.8 204 TYR B O 1
ATOM 3915 N N . PRO B 1 205 ? 8.039 14.199 17.729 1 98.49 205 PRO B N 1
ATOM 3916 C CA . PRO B 1 205 ? 6.811 14.457 18.485 1 98.49 205 PRO B CA 1
ATOM 3917 C C . PRO B 1 205 ? 6.576 15.944 18.738 1 98.49 205 PRO B C 1
ATOM 3919 O O . PRO B 1 205 ? 5.429 16.376 18.882 1 98.49 205 PRO B O 1
ATOM 3922 N N . ALA B 1 206 ? 7.6 16.754 18.778 1 98.47 206 ALA B N 1
ATOM 3923 C CA . ALA B 1 206 ? 7.464 18.187 19.026 1 98.47 206 ALA B CA 1
ATOM 3924 C C . ALA B 1 206 ? 6.599 18.849 17.958 1 98.47 206 ALA B C 1
ATOM 3926 O O . ALA B 1 206 ? 5.857 19.791 18.247 1 98.47 206 ALA B O 1
ATOM 3927 N N . ALA B 1 207 ? 6.76 18.384 16.759 1 98.47 207 ALA B N 1
ATOM 3928 C CA . ALA B 1 207 ? 5.941 18.919 15.674 1 98.47 207 ALA B CA 1
ATOM 3929 C C . ALA B 1 207 ? 4.47 18.565 15.873 1 98.47 207 ALA B C 1
ATOM 3931 O O . ALA B 1 207 ? 3.59 19.404 15.665 1 98.47 207 ALA B O 1
ATOM 3932 N N . ALA B 1 208 ? 4.181 17.347 16.268 1 98.65 208 ALA B N 1
ATOM 3933 C CA . ALA B 1 208 ? 2.813 16.91 16.539 1 98.65 208 ALA B CA 1
ATOM 3934 C C . ALA B 1 208 ? 2.2 17.709 17.685 1 98.65 208 ALA B C 1
ATOM 3936 O O . ALA B 1 208 ? 1.033 18.105 17.62 1 98.65 208 ALA B O 1
ATOM 3937 N N . GLU B 1 209 ? 2.962 17.913 18.702 1 98.62 209 GLU B N 1
ATOM 3938 C CA . GLU B 1 209 ? 2.511 18.708 19.84 1 98.62 209 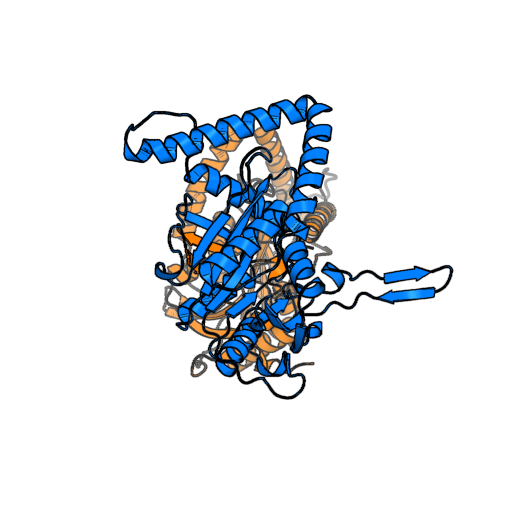GLU B CA 1
ATOM 3939 C C . GLU B 1 209 ? 2.099 20.111 19.404 1 98.62 209 GLU B C 1
ATOM 3941 O O . GLU B 1 209 ? 1.03 20.595 19.783 1 98.62 209 GLU B O 1
ATOM 3946 N N . LEU B 1 210 ? 2.966 20.713 18.634 1 98.17 210 LEU B N 1
ATOM 3947 C CA . LEU B 1 210 ? 2.685 22.071 18.179 1 98.17 210 LEU B CA 1
ATOM 3948 C C . LEU B 1 210 ? 1.413 22.11 17.339 1 98.17 210 LEU B C 1
ATOM 3950 O O . LEU B 1 210 ? 0.609 23.036 17.466 1 98.17 210 LEU B O 1
ATOM 3954 N N . LEU B 1 211 ? 1.272 21.131 16.451 1 98.49 211 LEU B N 1
ATOM 3955 C CA . LEU B 1 211 ? 0.082 21.073 15.61 1 98.49 211 LEU B CA 1
ATOM 3956 C C . LEU B 1 211 ? -1.183 21.02 16.461 1 98.49 211 LEU B C 1
ATOM 3958 O O . LEU B 1 211 ? -2.114 21.799 16.245 1 98.49 211 LEU B O 1
ATOM 3962 N N . LEU B 1 212 ? -1.214 20.141 17.441 1 98.76 212 LEU B N 1
ATOM 3963 C CA . LEU B 1 212 ? -2.405 19.987 18.269 1 98.76 212 LEU B CA 1
ATOM 3964 C C . LEU B 1 212 ? -2.629 21.223 19.134 1 98.76 212 LEU B C 1
ATOM 3966 O O . LEU B 1 212 ? -3.771 21.635 19.35 1 98.76 212 LEU B O 1
ATOM 3970 N N . ASP B 1 213 ? -1.547 21.825 19.623 1 97.98 213 ASP B N 1
ATOM 3971 C CA . ASP B 1 213 ? -1.668 23.072 20.374 1 97.98 213 ASP B CA 1
ATOM 3972 C C . ASP B 1 213 ? -2.267 24.178 19.508 1 97.98 213 ASP B C 1
ATOM 3974 O O . ASP B 1 213 ? -3.07 24.981 19.987 1 97.98 213 ASP B O 1
ATOM 3978 N N . SER B 1 214 ? -1.813 24.219 18.309 1 97.1 214 SER B N 1
ATOM 3979 C CA . SER B 1 214 ? -2.312 25.237 17.39 1 97.1 214 SER B CA 1
ATOM 3980 C C . SER B 1 214 ? -3.795 25.037 17.097 1 97.1 214 SER B C 1
ATOM 3982 O O . SER B 1 214 ? -4.557 26.005 17.038 1 97.1 214 SER B O 1
ATOM 3984 N N . VAL B 1 215 ? -4.2 23.781 16.916 1 98.22 215 VAL B N 1
ATOM 3985 C CA . VAL B 1 215 ? -5.614 23.478 16.725 1 98.22 215 VAL B CA 1
ATOM 3986 C C . VAL B 1 215 ? -6.411 23.942 17.942 1 98.22 215 VAL B C 1
ATOM 3988 O O . VAL B 1 215 ? -7.46 24.574 17.801 1 98.22 215 VAL B O 1
ATOM 3991 N N . SER B 1 216 ? -5.913 23.602 19.113 1 98.14 216 SER B N 1
ATOM 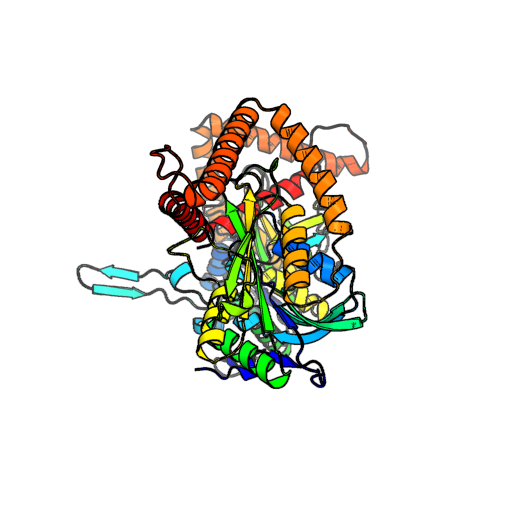3992 C CA . SER B 1 216 ? -6.576 24.023 20.343 1 98.14 216 SER B CA 1
ATOM 3993 C C . SER B 1 216 ? -6.708 25.541 20.408 1 98.14 216 SER B C 1
ATOM 3995 O O . SER B 1 216 ? -7.764 26.063 20.772 1 98.14 216 SER B O 1
ATOM 3997 N N . GLY B 1 217 ? -5.676 26.207 20.072 1 96.28 217 GLY B N 1
ATOM 3998 C CA . GLY B 1 217 ? -5.657 27.66 20.127 1 96.28 217 GLY B CA 1
ATOM 3999 C C . GLY B 1 217 ? -6.68 28.305 19.211 1 96.28 217 GLY B C 1
ATOM 4000 O O . GLY B 1 217 ? -7.309 29.3 19.577 1 96.28 217 GLY B O 1
ATOM 4001 N N . SER B 1 218 ? -6.886 27.749 18.066 1 95.88 218 SER B N 1
ATOM 4002 C CA . SER B 1 218 ? -7.739 28.382 17.066 1 95.88 218 SER B CA 1
ATOM 4003 C C . SER B 1 218 ? -9.184 27.914 17.196 1 95.88 218 SER B C 1
ATOM 4005 O O . SER B 1 218 ? -10.099 28.552 16.669 1 95.88 218 SER B O 1
ATOM 4007 N N . THR B 1 219 ? -9.436 26.812 17.875 1 97.06 219 THR B N 1
ATOM 4008 C CA . THR B 1 219 ? -10.774 26.232 17.854 1 97.06 219 THR B CA 1
ATOM 4009 C C . THR B 1 219 ? -11.376 26.209 19.256 1 97.06 219 THR B C 1
ATOM 4011 O O . THR B 1 219 ? -12.585 26.028 19.416 1 97.06 219 THR B O 1
ATOM 4014 N N . GLY B 1 220 ? -10.511 26.253 20.269 1 96.93 220 GLY B N 1
ATOM 4015 C CA . GLY B 1 220 ? -10.985 26.152 21.64 1 96.93 220 GLY B CA 1
ATOM 4016 C C . GLY B 1 220 ? -11.101 24.72 22.128 1 96.93 220 GLY B C 1
ATOM 4017 O O . GLY B 1 220 ? -11.476 24.478 23.276 1 96.93 220 GLY B O 1
ATOM 4018 N N . LEU B 1 221 ? -10.739 23.74 21.348 1 98.4 221 LEU B N 1
ATOM 4019 C CA . LEU B 1 221 ? -10.784 22.338 21.748 1 98.4 221 LEU B CA 1
ATOM 4020 C C . LEU B 1 221 ? -9.715 22.036 22.793 1 98.4 221 LEU B C 1
ATOM 4022 O O . LEU B 1 221 ? -8.589 22.529 22.696 1 98.4 221 LEU B O 1
ATOM 4026 N N . ALA B 1 222 ? -10.057 21.249 23.726 1 98.52 222 ALA B N 1
ATOM 4027 C CA . ALA B 1 222 ? -9.108 20.764 24.724 1 98.52 222 ALA B CA 1
ATOM 4028 C C . ALA B 1 222 ? -8.485 19.44 24.291 1 98.52 222 ALA B C 1
ATOM 4030 O O . ALA B 1 222 ? -8.993 18.368 24.63 1 98.52 222 ALA B O 1
ATOM 4031 N N . LEU B 1 223 ? -7.373 19.519 23.647 1 98.56 223 LEU B N 1
ATOM 4032 C CA . LEU B 1 223 ? -6.738 18.322 23.106 1 98.56 223 LEU B CA 1
ATOM 4033 C C . LEU B 1 223 ? -5.576 17.877 23.989 1 98.56 223 LEU B C 1
ATOM 4035 O O . LEU B 1 223 ? -4.827 18.711 24.503 1 98.56 223 LEU B O 1
ATOM 4039 N N . PRO B 1 224 ? -5.439 16.652 24.128 1 96.45 224 PRO B N 1
ATOM 4040 C CA . PRO B 1 224 ? -4.356 16.134 24.967 1 96.45 224 PRO B CA 1
ATOM 4041 C C . PRO B 1 224 ? -2.999 16.165 24.266 1 96.45 224 PRO B C 1
ATOM 4043 O O . PRO B 1 224 ? -2.837 15.565 23.2 1 96.45 224 PRO B O 1
ATOM 4046 N N . THR B 1 225 ? -2.007 16.847 24.879 1 96.45 225 THR B N 1
ATOM 4047 C CA . THR B 1 225 ? -0.677 16.896 24.283 1 96.45 225 THR B CA 1
ATOM 4048 C C . THR B 1 225 ? 0.38 16.431 25.28 1 96.45 225 THR B C 1
ATOM 4050 O O . THR B 1 225 ? 1.578 16.487 24.995 1 96.45 225 THR B O 1
ATOM 4053 N N . GLY B 1 226 ? 0.02 15.98 26.428 1 96.09 226 GLY B N 1
ATOM 4054 C CA . GLY B 1 226 ? 0.949 15.589 27.476 1 96.09 226 GLY B CA 1
ATOM 4055 C C . GLY B 1 226 ? 1.909 14.496 27.046 1 96.09 226 GLY B C 1
ATOM 4056 O O . GLY B 1 226 ? 3.123 14.625 27.218 1 96.09 226 GLY B O 1
ATOM 4057 N N . THR B 1 227 ? 1.353 13.464 26.524 1 96.31 227 THR B N 1
ATOM 4058 C CA . THR B 1 227 ? 2.172 12.339 26.088 1 96.31 227 THR B CA 1
ATOM 4059 C C . THR B 1 227 ? 3.145 12.771 24.994 1 96.31 227 THR B C 1
ATOM 4061 O O . THR B 1 227 ? 4.286 12.304 24.951 1 96.31 227 THR B O 1
ATOM 4064 N N . LEU B 1 228 ? 2.669 13.558 24.134 1 98.19 228 LEU B N 1
ATOM 4065 C CA . LEU B 1 228 ? 3.525 14.071 23.07 1 98.19 228 LEU B CA 1
ATOM 4066 C C . LEU B 1 228 ? 4.658 14.916 23.643 1 98.19 228 LEU B C 1
ATOM 4068 O O . LEU B 1 228 ? 5.796 14.833 23.177 1 98.19 228 LEU B O 1
ATOM 4072 N N . ARG B 1 229 ? 4.395 15.704 24.637 1 97.57 229 ARG B N 1
ATOM 4073 C CA . ARG B 1 229 ? 5.391 16.546 25.292 1 97.57 229 ARG B CA 1
ATOM 4074 C C . ARG B 1 229 ? 6.49 15.701 25.928 1 97.57 229 ARG B C 1
ATOM 4076 O O . ARG B 1 229 ? 7.675 16.015 25.8 1 97.57 229 ARG B O 1
ATOM 4083 N N . GLU B 1 230 ? 6.084 14.691 26.563 1 97.79 230 GLU B N 1
ATOM 4084 C CA . GLU B 1 230 ? 7.047 13.78 27.175 1 97.79 230 GLU B CA 1
ATOM 4085 C C . GLU B 1 230 ? 7.907 13.095 26.116 1 97.79 230 GLU B C 1
ATOM 4087 O O . GLU B 1 230 ? 9.126 12.992 26.271 1 97.79 230 GLU B O 1
ATOM 4092 N N . SER B 1 231 ? 7.275 12.624 25.107 1 97.78 231 SER B N 1
ATOM 4093 C CA . SER B 1 231 ? 7.993 11.981 24.012 1 97.78 231 SER B CA 1
ATOM 4094 C C . SER B 1 231 ? 8.956 12.951 23.336 1 97.78 231 SER B C 1
ATOM 4096 O O . SER B 1 231 ? 10.049 12.56 22.92 1 97.78 231 SER B O 1
ATOM 4098 N N . ALA B 1 232 ? 8.521 14.195 23.189 1 97.93 232 ALA B N 1
ATOM 4099 C CA . ALA B 1 232 ? 9.35 15.221 22.563 1 97.93 232 ALA B CA 1
ATOM 4100 C C . ALA B 1 232 ? 10.639 15.44 23.35 1 97.93 232 ALA B C 1
ATOM 4102 O O . ALA B 1 232 ? 11.713 15.596 22.763 1 97.93 232 ALA B O 1
ATOM 4103 N N . LYS B 1 233 ? 10.558 15.466 24.645 1 97.38 233 LYS B N 1
ATOM 4104 C CA . LYS B 1 233 ? 11.727 15.631 25.503 1 97.38 233 LYS B CA 1
ATOM 4105 C C . LYS B 1 233 ? 12.709 14.477 25.322 1 97.38 233 LYS B C 1
ATOM 4107 O O . LYS B 1 233 ? 13.917 14.696 25.209 1 97.38 233 LYS B O 1
ATOM 4112 N N . LEU B 1 234 ? 12.159 13.289 25.279 1 97.58 234 LEU B N 1
ATOM 4113 C CA . LEU B 1 234 ? 12.988 12.1 25.116 1 97.58 234 LEU B CA 1
ATOM 4114 C C . LEU B 1 234 ? 13.699 12.115 23.766 1 97.58 234 LEU B C 1
ATOM 4116 O O . LEU B 1 234 ? 14.894 11.821 23.686 1 97.58 234 LEU B O 1
ATOM 4120 N N . VAL B 1 235 ? 12.962 12.417 22.748 1 97.1 235 VAL B N 1
ATOM 4121 C CA . VAL B 1 235 ? 13.528 12.45 21.404 1 97.1 235 VAL B CA 1
ATOM 4122 C C . VAL B 1 235 ? 14.601 13.534 21.322 1 97.1 235 VAL B C 1
ATOM 4124 O O . VAL B 1 235 ? 15.646 13.335 20.698 1 97.1 235 VAL B O 1
ATOM 4127 N N . ARG B 1 236 ? 14.371 14.716 21.936 1 96.77 236 ARG B N 1
ATOM 4128 C CA . ARG B 1 236 ? 15.345 15.802 21.961 1 96.77 236 ARG B CA 1
ATOM 4129 C C . ARG B 1 236 ? 16.655 15.348 22.596 1 96.77 236 ARG B C 1
ATOM 4131 O O . ARG B 1 236 ? 17.735 15.626 22.071 1 96.77 236 ARG B O 1
ATOM 4138 N N . GLU B 1 237 ? 16.596 14.654 23.646 1 97 237 GLU B N 1
ATOM 4139 C CA . GLU B 1 237 ? 17.783 14.159 24.338 1 97 237 GLU B CA 1
ATOM 4140 C C . GLU B 1 237 ? 18.56 13.177 23.465 1 97 237 GLU B C 1
ATOM 4142 O O . GLU B 1 237 ? 19.79 13.231 23.406 1 97 237 GLU B O 1
ATOM 4147 N N . GLU B 1 238 ? 17.816 12.345 22.859 1 97.06 238 GLU B N 1
ATOM 4148 C CA . GLU B 1 238 ? 18.446 11.355 21.991 1 97.06 238 GLU B CA 1
ATOM 4149 C C . GLU B 1 238 ? 19.135 12.021 20.803 1 97.06 238 GLU B C 1
ATOM 4151 O O . GLU B 1 238 ? 20.253 11.649 20.439 1 97.06 238 GLU B O 1
ATOM 4156 N N . VAL B 1 239 ? 18.441 12.977 20.181 1 96.9 239 VAL B N 1
ATOM 4157 C CA . VAL B 1 239 ? 18.978 13.697 19.031 1 96.9 239 VAL B CA 1
ATOM 4158 C C . VAL B 1 239 ? 20.234 14.462 19.44 1 96.9 239 VAL B C 1
ATOM 4160 O O . VAL B 1 239 ? 21.232 14.463 18.716 1 96.9 239 VAL B O 1
ATOM 4163 N N . ASP B 1 240 ? 20.227 15.132 20.598 1 96.62 240 ASP B N 1
ATOM 4164 C CA . ASP B 1 240 ? 21.379 15.868 21.109 1 96.62 240 ASP B CA 1
ATOM 4165 C C . ASP B 1 240 ? 22.593 14.953 21.259 1 96.62 240 ASP B C 1
ATOM 4167 O O . ASP B 1 240 ? 23.707 15.325 20.883 1 96.62 240 ASP B O 1
ATOM 4171 N N . LYS B 1 241 ? 22.354 13.762 21.802 1 96.9 241 LYS B N 1
ATOM 4172 C CA . LYS B 1 241 ? 23.424 12.79 22.002 1 96.9 241 LYS B CA 1
ATOM 4173 C C . LYS B 1 241 ? 24.019 12.345 20.669 1 96.9 241 LYS B C 1
ATOM 4175 O O . LYS B 1 241 ? 25.241 12.262 20.526 1 96.9 241 LYS B O 1
ATOM 4180 N N . GLN B 1 242 ? 23.145 12.093 19.709 1 95.32 242 GLN B N 1
ATOM 4181 C CA . GLN B 1 242 ? 23.591 11.615 18.405 1 95.32 242 GLN B CA 1
ATOM 4182 C C . GLN B 1 242 ? 24.393 12.687 17.671 1 95.32 242 GLN B C 1
ATOM 4184 O O . GLN B 1 242 ? 25.402 12.385 17.031 1 95.32 242 GLN B O 1
ATOM 4189 N N . ILE B 1 243 ? 23.964 13.888 17.726 1 94.39 243 ILE B N 1
ATOM 4190 C CA . ILE B 1 243 ? 24.623 15.001 17.052 1 94.39 243 ILE B CA 1
ATOM 4191 C C . ILE B 1 243 ? 25.995 15.243 17.676 1 94.39 243 ILE B C 1
ATOM 4193 O O . ILE B 1 243 ? 26.971 15.496 16.966 1 94.39 243 ILE B O 1
ATOM 4197 N N . ALA B 1 244 ? 26.105 15.147 18.973 1 94.81 244 ALA B N 1
ATOM 4198 C CA . ALA B 1 244 ? 27.348 15.391 19.699 1 94.81 244 ALA B CA 1
ATOM 4199 C C . ALA B 1 244 ? 28.417 14.371 19.315 1 94.81 244 ALA B C 1
ATOM 4201 O O . ALA B 1 244 ? 29.614 14.66 19.388 1 94.81 244 ALA B O 1
ATOM 4202 N N . GLU B 1 245 ? 27.977 13.23 18.822 1 95.18 245 GLU B N 1
ATOM 4203 C CA . GLU B 1 245 ? 28.892 12.142 18.49 1 95.18 245 GLU B CA 1
ATOM 4204 C C . GLU B 1 245 ? 29.417 12.277 17.064 1 95.18 245 GLU B C 1
ATOM 4206 O O . GLU B 1 245 ? 30.352 11.576 16.672 1 95.18 245 GLU B O 1
ATOM 4211 N N . ASP B 1 246 ? 28.86 13.214 16.316 1 94.09 246 ASP B N 1
ATOM 4212 C CA . ASP B 1 246 ? 29.229 13.41 14.917 1 94.09 246 ASP B CA 1
ATOM 4213 C C . ASP B 1 246 ? 29.634 14.858 14.653 1 94.09 246 ASP B C 1
ATOM 4215 O O . ASP B 1 246 ? 28.779 15.743 14.578 1 94.09 246 ASP B O 1
ATOM 4219 N N . GLU B 1 247 ? 30.871 15.074 14.335 1 94 247 GLU B N 1
ATOM 4220 C CA . GLU B 1 247 ? 31.403 16.422 14.155 1 94 247 GLU B CA 1
ATOM 4221 C C . GLU B 1 247 ? 30.719 17.134 12.99 1 94 247 GLU B C 1
ATOM 4223 O O . GLU B 1 247 ? 30.449 18.334 13.062 1 94 247 GLU B O 1
ATOM 4228 N N . GLN B 1 248 ? 30.561 16.377 11.945 1 94.23 248 GLN B N 1
ATOM 4229 C CA . GLN B 1 248 ? 29.907 16.969 10.783 1 94.23 248 GLN B CA 1
ATOM 4230 C C . GLN B 1 248 ? 28.484 17.41 11.117 1 94.23 248 GLN B C 1
ATOM 4232 O O . GLN B 1 248 ? 28.051 18.489 10.708 1 94.23 248 GLN B O 1
ATOM 4237 N N . ALA B 1 249 ? 27.819 16.654 11.833 1 94.01 249 ALA B N 1
ATOM 4238 C CA . ALA B 1 249 ? 26.455 16.982 12.242 1 94.01 249 ALA B CA 1
ATOM 4239 C C . ALA B 1 249 ? 26.438 18.192 13.171 1 94.01 249 ALA B C 1
ATOM 4241 O O . ALA B 1 249 ? 25.555 19.048 13.07 1 94.01 249 ALA B O 1
ATOM 4242 N N . THR B 1 250 ? 27.354 18.287 14.022 1 95.24 250 THR B N 1
ATOM 4243 C CA . THR B 1 250 ? 27.455 19.41 14.948 1 95.24 250 THR B CA 1
ATOM 4244 C C . THR B 1 250 ? 27.641 20.721 14.189 1 95.24 250 THR B C 1
ATOM 4246 O O . THR B 1 250 ? 27.007 21.727 14.514 1 95.24 250 THR B O 1
ATOM 4249 N N . ARG B 1 251 ? 28.441 20.653 13.186 1 94.62 251 ARG B N 1
ATOM 4250 C CA . ARG B 1 251 ? 28.692 21.845 12.384 1 94.62 251 ARG B CA 1
ATOM 4251 C C . ARG B 1 251 ? 27.443 22.259 11.613 1 94.62 251 ARG B C 1
ATOM 4253 O O . ARG B 1 251 ? 27.128 23.448 11.522 1 94.62 251 ARG B O 1
ATOM 4260 N N . LEU B 1 252 ? 26.832 21.327 11.125 1 94.03 252 LEU B N 1
ATOM 4261 C CA . LEU B 1 252 ? 25.604 21.597 10.385 1 94.03 252 LEU B CA 1
ATOM 4262 C C . LEU B 1 252 ? 24.57 22.276 11.278 1 94.03 252 LEU B C 1
ATOM 4264 O O . LEU B 1 252 ? 23.982 23.289 10.894 1 94.03 252 LEU B O 1
ATOM 4268 N N . VAL B 1 253 ? 24.351 21.703 12.438 1 95.1 253 VAL B N 1
ATOM 4269 C CA . VAL B 1 253 ? 23.343 22.23 13.352 1 95.1 253 VAL B CA 1
ATOM 4270 C C . VAL B 1 253 ? 23.72 23.647 13.777 1 95.1 253 VAL B C 1
ATOM 4272 O O . VAL B 1 253 ? 22.862 24.53 13.847 1 95.1 253 VAL B O 1
ATOM 4275 N N . ALA B 1 254 ? 24.931 23.869 13.989 1 94.68 254 ALA B N 1
ATOM 4276 C CA . ALA B 1 254 ? 25.407 25.198 14.367 1 94.68 254 ALA B CA 1
ATOM 4277 C C . ALA B 1 254 ? 25.131 26.214 13.263 1 94.68 254 ALA B C 1
ATOM 4279 O O . ALA B 1 254 ? 24.748 27.353 13.54 1 94.68 254 ALA B O 1
ATOM 4280 N N . SER B 1 255 ? 25.364 25.789 12.123 1 93.37 255 SER B N 1
ATOM 4281 C CA . SER B 1 255 ? 25.094 26.659 10.983 1 93.37 255 SER B CA 1
ATOM 4282 C C . SER B 1 255 ? 23.609 26.992 10.882 1 93.37 255 SER B C 1
ATOM 4284 O O . SER B 1 255 ? 23.24 28.144 10.642 1 93.37 255 SER B O 1
ATOM 4286 N N . LEU B 1 256 ? 22.77 25.986 11.073 1 93.35 256 LEU B N 1
ATOM 4287 C CA . LEU B 1 256 ? 21.325 26.179 11.021 1 93.35 256 LEU B CA 1
ATOM 4288 C C . LEU B 1 256 ? 20.859 27.101 12.142 1 93.35 256 LEU B C 1
ATOM 4290 O O . LEU B 1 256 ? 19.971 27.932 11.94 1 93.35 256 LEU B O 1
ATOM 4294 N N . GLU B 1 257 ? 21.48 26.986 13.31 1 93.92 257 GLU B N 1
ATOM 4295 C CA . GLU B 1 257 ? 21.154 27.85 14.441 1 93.92 257 GLU B CA 1
ATOM 4296 C C . GLU B 1 257 ? 21.472 29.31 14.129 1 93.92 257 GLU B C 1
ATOM 4298 O O . GLU B 1 257 ? 20.658 30.197 14.394 1 93.92 257 GLU B O 1
ATOM 4303 N N . ALA B 1 258 ? 22.612 29.446 13.54 1 91.48 258 ALA B N 1
ATOM 4304 C CA . ALA B 1 258 ? 23.036 30.801 13.198 1 91.48 258 ALA B CA 1
ATOM 4305 C C . ALA B 1 258 ? 22.087 31.433 12.183 1 91.48 258 ALA B C 1
ATOM 4307 O O . ALA B 1 258 ? 21.723 32.605 12.31 1 91.48 258 ALA B O 1
ATOM 4308 N N . GLN B 1 259 ? 21.773 30.699 11.273 1 86.51 259 GLN B N 1
ATOM 4309 C CA . GLN B 1 259 ? 20.856 31.179 10.244 1 86.51 259 GLN B CA 1
ATOM 4310 C C . GLN B 1 259 ? 19.481 31.486 10.833 1 86.51 259 GLN B C 1
ATOM 4312 O O . GLN B 1 259 ? 18.877 32.511 10.511 1 86.51 259 GLN B O 1
ATOM 4317 N N . TYR B 1 260 ? 19.048 30.576 11.621 1 87.43 260 TYR B N 1
ATOM 4318 C CA . TYR B 1 260 ? 17.753 30.735 12.274 1 87.43 260 TYR B CA 1
ATOM 4319 C C . TYR B 1 260 ? 17.72 32.004 13.117 1 87.43 260 TYR B C 1
ATOM 4321 O O . TYR B 1 260 ? 16.785 32.802 13.012 1 87.43 260 TYR B O 1
ATOM 4329 N N . ASP B 1 261 ? 18.683 32.201 13.916 1 89.79 261 ASP B N 1
ATOM 4330 C CA . ASP B 1 261 ? 18.751 33.353 14.81 1 89.79 261 ASP B CA 1
ATOM 4331 C C . ASP B 1 261 ? 18.857 34.656 14.02 1 89.79 261 ASP B C 1
ATOM 4333 O O . ASP B 1 261 ? 18.288 35.675 14.415 1 89.79 261 ASP B O 1
ATOM 4337 N N . ALA B 1 262 ? 19.539 34.6 12.934 1 84.13 262 ALA B N 1
ATOM 4338 C CA . ALA B 1 262 ? 19.665 35.775 12.076 1 84.13 262 ALA B CA 1
ATOM 4339 C C . ALA B 1 262 ? 18.321 36.149 11.456 1 84.13 262 ALA B C 1
ATOM 4341 O O . ALA B 1 262 ? 17.984 37.331 11.356 1 84.13 262 ALA B O 1
ATOM 4342 N N . PHE B 1 263 ? 17.656 35.193 11.096 1 78.43 263 PHE B N 1
ATOM 4343 C CA . PHE B 1 263 ? 16.34 35.399 10.503 1 78.43 263 PHE B CA 1
ATOM 4344 C C . PHE B 1 263 ? 15.389 36.04 11.506 1 78.43 263 PHE B C 1
ATOM 4346 O O . PHE B 1 263 ? 14.661 36.976 11.168 1 78.43 263 PHE B O 1
ATOM 4353 N N . LEU B 1 264 ? 15.334 35.549 12.717 1 79.17 264 LEU B N 1
ATOM 4354 C CA . LEU B 1 264 ? 14.451 36.077 13.752 1 79.17 264 LEU B CA 1
ATOM 4355 C C . LEU B 1 264 ? 14.806 37.522 14.085 1 79.17 264 LEU B C 1
ATOM 4357 O O . LEU B 1 264 ? 13.919 38.343 14.328 1 79.17 264 LEU B O 1
ATOM 4361 N N . ARG B 1 265 ? 16.104 37.781 14.04 1 76.5 265 ARG B N 1
ATOM 4362 C CA . ARG B 1 265 ? 16.551 39.145 14.301 1 76.5 265 ARG B CA 1
ATOM 4363 C C . ARG B 1 265 ? 16.116 40.087 13.183 1 76.5 265 ARG B C 1
ATOM 4365 O O . ARG B 1 265 ? 15.74 41.232 13.44 1 76.5 265 ARG B O 1
ATOM 4372 N N . GLY B 1 266 ? 16.285 39.561 11.99 1 68.63 266 GLY B N 1
ATOM 4373 C CA . GLY B 1 266 ? 15.848 40.369 10.862 1 68.63 266 GLY B CA 1
ATOM 4374 C C . GLY B 1 266 ? 14.358 40.651 10.873 1 68.63 266 GLY B C 1
ATOM 4375 O O . GLY B 1 266 ? 13.928 41.761 10.55 1 68.63 266 GLY B O 1
ATOM 4376 N N . ARG B 1 267 ? 13.573 39.73 11.237 1 68.17 267 ARG B N 1
ATOM 4377 C CA . ARG B 1 267 ? 12.126 39.898 11.322 1 68.17 267 ARG B CA 1
ATOM 4378 C C . ARG B 1 267 ? 11.756 40.919 12.393 1 68.17 267 ARG B C 1
ATOM 4380 O O . ARG B 1 267 ? 10.825 41.707 12.211 1 68.17 267 ARG B O 1
ATOM 4387 N N . GLN B 1 268 ? 12.521 40.711 13.474 1 56.83 268 GLN B N 1
ATOM 4388 C CA . GLN B 1 268 ? 12.285 41.666 14.552 1 56.83 268 GLN B CA 1
ATOM 4389 C C . GLN B 1 268 ? 12.726 43.07 14.149 1 56.83 268 GLN B C 1
ATOM 4391 O O . GLN B 1 268 ? 12.063 44.054 14.483 1 56.83 268 GLN B O 1
ATOM 4396 N N . ASN B 1 269 ? 13.967 42.986 13.34 1 52.28 269 ASN B N 1
ATOM 4397 C CA . ASN B 1 269 ? 14.519 44.268 12.917 1 52.28 269 ASN B CA 1
ATOM 4398 C C . ASN B 1 269 ? 13.765 44.836 11.718 1 52.28 269 ASN B C 1
ATOM 4400 O O . ASN B 1 269 ? 13.764 46.048 11.497 1 52.28 269 ASN B O 1
ATOM 4404 N N . ASN B 1 270 ? 13.492 43.892 10.57 1 49.77 270 ASN B N 1
ATOM 4405 C CA . ASN B 1 270 ? 12.748 44.463 9.453 1 49.77 270 ASN B CA 1
ATOM 4406 C C . ASN B 1 270 ? 11.543 45.267 9.935 1 49.77 270 ASN B C 1
ATOM 4408 O O . ASN B 1 270 ? 10.902 45.965 9.147 1 49.77 270 ASN B O 1
ATOM 4412 N N . LEU B 1 271 ? 10.894 45.158 11.105 1 42.4 271 LEU B N 1
ATOM 4413 C CA . LEU B 1 271 ? 10.061 46.233 11.63 1 42.4 271 LEU B CA 1
ATOM 4414 C C . LEU B 1 271 ? 10.874 47.51 11.814 1 42.4 271 LEU B C 1
ATOM 4416 O O . LEU B 1 271 ? 10.314 48.609 11.847 1 42.4 271 LEU B O 1
ATOM 4420 N N . LEU B 1 272 ? 12.262 47.4 12.196 1 40.29 272 LEU B N 1
ATOM 4421 C CA . LEU B 1 272 ? 13.036 48.629 12.336 1 40.29 272 LEU B CA 1
ATOM 4422 C C . LEU B 1 272 ? 13.912 48.864 11.11 1 40.29 272 LEU B C 1
ATOM 4424 O O . LEU B 1 272 ? 14.045 49.998 10.645 1 40.29 272 LEU B O 1
ATOM 4428 N N . VAL B 1 273 ? 15.249 48.247 10.888 1 41.57 273 VAL B N 1
ATOM 4429 C CA . VAL B 1 273 ? 16.386 48.685 10.086 1 41.57 273 VAL B CA 1
ATOM 4430 C C . VAL B 1 273 ? 16.439 47.889 8.784 1 41.57 273 VAL B C 1
ATOM 4432 O O . VAL B 1 273 ? 16.276 46.667 8.789 1 41.57 273 VAL B O 1
ATOM 4435 N N . GLU B 1 274 ? 16.382 48.395 7.433 1 38.48 274 GLU B N 1
ATOM 4436 C CA . GLU B 1 274 ? 16.696 48.085 6.042 1 38.48 274 GLU B CA 1
ATOM 4437 C C . GLU B 1 274 ? 18.008 47.315 5.93 1 38.48 274 GLU B C 1
ATOM 4439 O O . GLU B 1 274 ? 18.781 47.528 4.993 1 38.48 274 GLU B O 1
ATOM 4444 N N . THR B 1 275 ? 18.709 46.73 6.909 1 37.46 275 THR B N 1
ATOM 4445 C CA . THR B 1 275 ? 20.107 46.354 6.735 1 37.46 275 THR B CA 1
ATOM 4446 C C . THR B 1 275 ? 20.237 45.201 5.743 1 37.46 275 THR B C 1
ATOM 4448 O O . THR B 1 275 ? 19.383 44.313 5.7 1 37.46 275 THR B O 1
ATOM 4451 N N . ASP B 1 276 ? 21.217 45.119 4.706 1 38.92 276 ASP B N 1
ATOM 4452 C CA . ASP B 1 276 ? 21.848 44.368 3.625 1 38.92 276 ASP B CA 1
ATOM 4453 C C . ASP B 1 276 ? 22.087 42.915 4.032 1 38.92 276 ASP B C 1
ATOM 4455 O O . ASP B 1 276 ? 23.021 42.275 3.546 1 38.92 276 ASP B O 1
ATOM 4459 N N . SER B 1 277 ? 21.766 42.367 5.16 1 40.91 277 SER B N 1
ATOM 4460 C CA . SER B 1 277 ? 22.282 41.08 5.617 1 40.91 277 SER B CA 1
ATOM 4461 C C . SER B 1 277 ? 21.891 39.957 4.662 1 40.91 277 SER B C 1
ATOM 4463 O O . SER B 1 277 ? 20.87 40.045 3.977 1 40.91 277 SER B O 1
ATOM 4465 N N . GLN B 1 278 ? 22.893 38.974 4.356 1 45.42 278 GLN B N 1
ATOM 4466 C CA . GLN B 1 278 ? 23.086 37.712 3.649 1 45.42 278 GLN B CA 1
ATOM 4467 C C . GLN B 1 278 ? 22 36.704 4.015 1 45.42 278 GLN B C 1
ATOM 4469 O O . GLN B 1 278 ? 22.205 35.494 3.902 1 45.42 278 GLN B O 1
ATOM 4474 N N . LEU B 1 279 ? 21.06 37.079 4.724 1 50 279 LEU B N 1
ATOM 4475 C CA . LEU B 1 279 ? 20.001 36.161 5.127 1 50 279 LEU B CA 1
ATOM 4476 C C . LEU B 1 279 ? 19.123 35.787 3.938 1 50 279 LEU B C 1
ATOM 4478 O O . LEU B 1 279 ? 18.865 36.62 3.066 1 50 279 LEU B O 1
ATOM 4482 N N . PRO B 1 280 ? 19.093 34.471 3.785 1 55.11 280 PRO B N 1
ATOM 4483 C CA . PRO B 1 280 ? 18.147 34.153 2.713 1 55.11 280 PRO B CA 1
ATOM 4484 C C . PRO B 1 280 ? 16.829 34.913 2.844 1 55.11 280 PRO B C 1
ATOM 4486 O O . PRO B 1 280 ? 16.345 35.127 3.959 1 55.11 280 PRO B O 1
ATOM 4489 N N . THR B 1 281 ? 16.54 35.709 1.841 1 59.93 281 THR B N 1
ATOM 4490 C CA . THR B 1 281 ? 15.256 36.393 1.731 1 59.93 281 THR B CA 1
ATOM 4491 C C . THR B 1 281 ? 14.106 35.39 1.753 1 59.93 281 THR B C 1
ATOM 4493 O O . THR B 1 281 ? 14.321 34.187 1.592 1 59.93 281 THR B O 1
ATOM 4496 N N . ALA B 1 282 ? 12.957 35.816 2.25 1 64.22 282 ALA B N 1
ATOM 4497 C CA . ALA B 1 282 ? 11.732 35.026 2.154 1 64.22 282 ALA B CA 1
ATOM 4498 C C . ALA B 1 282 ? 11.659 34.287 0.821 1 64.22 282 ALA B C 1
ATOM 4500 O O . ALA B 1 282 ? 11.205 33.141 0.764 1 64.22 282 ALA B O 1
ATOM 4501 N N . GLU B 1 283 ? 12.26 34.819 -0.123 1 66.96 283 GLU B N 1
ATOM 4502 C CA . GLU B 1 283 ? 12.261 34.233 -1.46 1 66.96 283 GLU B CA 1
ATOM 4503 C C . GLU B 1 283 ? 13.209 33.04 -1.539 1 66.96 283 GLU B C 1
ATOM 4505 O O . GLU B 1 283 ? 12.884 32.021 -2.152 1 66.96 283 GLU B O 1
ATOM 4510 N N . GLU B 1 284 ? 14.304 33.213 -0.907 1 67.08 284 GLU B N 1
ATOM 4511 C CA . GLU B 1 284 ? 15.286 32.133 -0.939 1 67.08 284 GLU B CA 1
ATOM 4512 C C . GLU B 1 284 ? 14.801 30.923 -0.145 1 67.08 284 GLU B C 1
ATOM 4514 O O . GLU B 1 284 ? 14.967 29.781 -0.581 1 67.08 284 GLU B O 1
ATOM 4519 N N . LEU B 1 285 ? 14.225 31.194 0.926 1 68.71 285 LEU B N 1
ATOM 4520 C CA . LEU B 1 285 ? 13.662 30.124 1.743 1 68.71 285 LEU B CA 1
ATOM 4521 C C . LEU B 1 285 ? 12.538 29.408 1.001 1 68.71 285 LEU B C 1
ATOM 4523 O O . LEU B 1 285 ? 12.436 28.18 1.056 1 68.71 285 LEU B O 1
ATOM 4527 N N . GLY B 1 286 ? 11.77 30.192 0.345 1 71.54 286 GLY B N 1
ATOM 4528 C CA . GLY B 1 286 ? 10.714 29.636 -0.485 1 71.54 286 GLY B CA 1
ATOM 4529 C C . GLY B 1 286 ? 11.233 28.718 -1.576 1 71.54 286 GLY B C 1
ATOM 4530 O O . GLY B 1 286 ? 10.684 27.637 -1.798 1 71.54 286 GLY B O 1
ATOM 4531 N N . ALA B 1 287 ? 12.287 29.147 -2.102 1 72.89 287 ALA B N 1
ATOM 4532 C CA . ALA B 1 287 ? 12.874 28.37 -3.191 1 72.89 287 ALA B CA 1
ATOM 4533 C C . ALA B 1 287 ? 13.423 27.04 -2.681 1 72.89 287 ALA B C 1
ATOM 4535 O O . ALA B 1 287 ? 13.298 26.012 -3.351 1 72.89 287 ALA B O 1
ATOM 4536 N N . GLU B 1 288 ? 13.995 27.153 -1.598 1 70.49 288 GLU B N 1
ATOM 4537 C CA . GLU B 1 288 ? 14.534 25.937 -0.997 1 70.49 288 GLU B CA 1
ATOM 4538 C C . GLU B 1 288 ? 13.418 24.966 -0.62 1 70.49 288 GLU B C 1
ATOM 4540 O O . GLU B 1 288 ? 13.54 23.759 -0.836 1 70.49 288 GLU B O 1
ATOM 4545 N N . LEU B 1 289 ? 12.432 25.499 -0.159 1 75 289 LEU B N 1
ATOM 4546 C CA . LEU B 1 289 ? 11.267 24.69 0.181 1 75 289 LEU B CA 1
ATOM 4547 C C . LEU B 1 289 ? 10.681 24.031 -1.064 1 75 289 LEU B C 1
ATOM 4549 O O . LEU B 1 289 ? 10.377 22.836 -1.054 1 75 289 LEU B O 1
ATOM 4553 N N . GLU B 1 290 ? 10.639 24.779 -2.077 1 76.46 290 GLU B N 1
ATOM 4554 C CA . GLU B 1 290 ? 10.101 24.261 -3.331 1 76.46 290 GLU B CA 1
ATOM 4555 C C . GLU B 1 290 ? 10.939 23.096 -3.851 1 76.46 290 GLU B C 1
ATOM 4557 O O . GLU B 1 290 ? 10.395 22.085 -4.301 1 76.46 290 GLU B O 1
ATOM 4562 N N . ARG B 1 291 ? 12.185 23.223 -3.759 1 74.24 291 ARG B N 1
ATOM 4563 C CA . ARG B 1 291 ? 13.09 22.179 -4.23 1 74.24 291 ARG B CA 1
ATOM 4564 C C . ARG B 1 291 ? 12.923 20.901 -3.415 1 74.24 291 ARG B C 1
ATOM 4566 O O . ARG B 1 291 ? 12.875 19.803 -3.974 1 74.24 291 ARG B O 1
ATOM 4573 N N . PHE B 1 292 ? 12.815 21.11 -2.243 1 72.64 292 PHE B N 1
ATOM 4574 C CA . PHE B 1 292 ? 12.678 19.956 -1.363 1 72.64 292 PHE B CA 1
ATOM 4575 C C . PHE B 1 292 ? 11.382 19.208 -1.649 1 72.64 292 PHE B C 1
ATOM 4577 O O . PHE B 1 292 ? 11.383 17.982 -1.783 1 72.64 292 PHE B O 1
ATOM 4584 N N . LEU B 1 293 ? 10.362 19.974 -1.743 1 74.74 293 LEU B N 1
ATOM 4585 C CA . LEU B 1 293 ? 9.05 19.377 -1.964 1 74.74 293 LEU B CA 1
ATOM 4586 C C . LEU B 1 293 ? 8.985 18.696 -3.327 1 74.74 293 LEU B C 1
ATOM 4588 O O . LEU B 1 293 ? 8.346 17.652 -3.474 1 74.74 293 LEU B O 1
ATOM 4592 N N . ALA B 1 294 ? 9.689 19.261 -4.202 1 70.98 294 ALA B N 1
ATOM 4593 C CA . ALA B 1 294 ? 9.748 18.668 -5.535 1 70.98 294 ALA B CA 1
ATOM 4594 C C . ALA B 1 294 ? 10.472 17.325 -5.506 1 70.98 294 ALA B C 1
ATOM 4596 O O . ALA B 1 294 ? 10.089 16.39 -6.214 1 70.98 294 ALA B O 1
ATOM 4597 N N . GLU B 1 295 ? 11.448 17.246 -4.681 1 70.57 295 GLU B N 1
ATOM 4598 C CA . GLU B 1 295 ? 12.225 16.015 -4.569 1 70.57 295 GLU B CA 1
ATOM 4599 C C . GLU B 1 295 ? 11.405 14.901 -3.926 1 70.57 295 GLU B C 1
ATOM 4601 O O . GLU B 1 295 ? 11.56 13.729 -4.274 1 70.57 295 GLU B O 1
ATOM 4606 N N . GLN B 1 296 ? 10.541 15.318 -3.102 1 67.59 296 GLN B N 1
ATOM 4607 C CA . GLN B 1 296 ? 9.692 14.339 -2.431 1 67.59 296 GLN B CA 1
ATOM 4608 C C . GLN B 1 296 ? 8.67 13.745 -3.396 1 67.59 296 GLN B C 1
ATOM 4610 O O . GLN B 1 296 ? 8.289 12.579 -3.266 1 67.59 296 GLN B O 1
ATOM 4615 N N . THR B 1 297 ? 8.256 14.546 -4.238 1 63.58 297 THR B N 1
ATOM 4616 C CA . THR B 1 297 ? 7.279 14.099 -5.225 1 63.58 297 THR B CA 1
ATOM 4617 C C . THR B 1 297 ? 7.905 13.095 -6.188 1 63.58 297 THR B C 1
ATOM 4619 O O . THR B 1 297 ? 7.233 12.175 -6.658 1 63.58 297 THR B O 1
ATOM 4622 N N . ARG B 1 298 ? 9.087 13.169 -6.434 1 58.78 298 ARG B N 1
ATOM 4623 C CA . ARG B 1 298 ? 9.772 12.268 -7.356 1 58.78 298 ARG B CA 1
ATOM 4624 C C . ARG B 1 298 ? 9.94 10.882 -6.743 1 58.78 298 ARG B C 1
ATOM 4626 O O . ARG B 1 298 ? 9.861 9.873 -7.447 1 58.78 298 ARG B O 1
ATOM 4633 N N . ASP B 1 299 ? 10.105 10.854 -5.571 1 58.79 299 ASP B N 1
ATOM 4634 C CA . ASP B 1 299 ? 10.312 9.578 -4.892 1 58.79 299 ASP B CA 1
ATOM 4635 C C . ASP B 1 299 ? 8.998 8.814 -4.748 1 58.79 299 ASP B C 1
ATOM 4637 O O . ASP B 1 299 ? 8.992 7.581 -4.706 1 58.79 299 ASP B O 1
ATOM 4641 N N . ASP B 1 300 ? 7.952 9.498 -4.643 1 55.3 300 ASP B N 1
ATOM 4642 C CA . ASP B 1 300 ? 6.65 8.856 -4.49 1 55.3 300 ASP B CA 1
ATOM 4643 C C . ASP B 1 300 ? 6.074 8.452 -5.845 1 55.3 300 ASP B C 1
ATOM 4645 O O . ASP B 1 300 ? 5.119 7.676 -5.913 1 55.3 300 ASP B O 1
ATOM 4649 N N . GLY B 1 301 ? 6.524 9.123 -6.978 1 47.92 301 GLY B N 1
ATOM 4650 C CA . GLY B 1 301 ? 5.993 8.815 -8.297 1 47.92 301 GLY B CA 1
ATOM 4651 C C . GLY B 1 301 ? 6.743 7.696 -8.995 1 47.92 301 GLY B C 1
ATOM 4652 O O . GLY B 1 301 ? 7.858 7.348 -8.6 1 47.92 301 GLY B O 1
#

Sequence (602 aa):
MLDPHGLYDVAGELPVLDGPVLVQALTGFVDAGSAIQLARESLLENLESEVVATFDLDQLLDYRSRRPPMIFVADHFESYEDPVLALHLVRDQLGTPFLLLTGPEPDLQWERFIAAVTELIEKLGVRLTVGLNAIPMAVPHTRPVSLTAHATDKRLLGDHESWLQRVQVPASVGNLLEFRLGRSGHDALGYAAHVPHYLAQTGYPAAAELLLDSVSGSTGLALPTGTLRESAKLVREEVDKQIAEDEQATRLVASLEAQYDAFLRGRQNNLLVETDSQLPTAEELGAELERFLAEQTRDDGMLDPHGLYDVAGELPVLDGPVLVQALTGFVDAGSAIQLARESLLENLESEVVATFDLDQLLDYRSRRPPMIFVADHFESYEDPVLALHLVRDQLGTPFLLLTGPEPDLQWERFIAAVTELIEKLGVRLTVGLNAIPMAVPHTRPVSLTAHATDKRLLGDHESWLQRVQVPASVGNLLEFRLGRSGHDALGYAAHVPHYLAQTGYPAAAELLLDSVSGSTGLALPTGTLRESAKLVREEVDKQIAEDEQATRLVASLEAQYDAFLRGRQNNLLVETDSQLPTAEELGAELERFLAEQTRDDG